Protein AF-A0A972N3W8-F1 (afdb_monomer_lite)

Radius of gyration: 53.97 Å; chains: 1; bounding box: 100×78×172 Å

Secondary structure (DSSP, 8-state):
--TTTTTTTT------THHHHHHHHHHHHHHHHHHHHHHHHTT-TTS---HHHHHHHHHHHHHHHHGGGGSHHHHHHHHHHHHHHHHHHHHHHHHHHEEEETTEEEE-S-HHHHHHHHHHHHHHHHHHHHHHHHHHHHHHHHHHHHHS-GGGHHHHHHHHHHHHHHHHHHHHHHHHHHHHHHHHHHHHHHTTB--HHHHHHHHHHHHHHHHHHHHHHHHHS--HHHHHHHHHHHHHHHHHHHHHHHHHHHHHHHHHHHHHHHHHHHHHHHHHHHHHHHHHHHHHHHHHHHHHHHHHHHHHHHHHHHHHHHHHHHHHHHHHHHHHHHHHHHHHHHHHHHHHHHHHHHHHHHHHHHHHHHHT-TTS-HHHHHHHHHHHHHHHHHHHHHHHHHHHHHHHHHHHHHHHHHHHHHHHTT-

Foldseek 3Di:
DVPPPVVVVPPPPCQDPVLVVVVCVLLVVLVVVLVVVVVCVVDPPDDPDDPVVNVLSVVVSVVCVVCVCLAVSVVLSVLVVLLVVLLVVLVVQQVVAWDADPNATAGADDLCVSLVVSLVVSVVVLVVSLVVVVVVLVVSLVVVVVPDDPPCVVVSVVVSVVSVVVRVVVSVVSSVVSVVSSVVSSVVRVVRHDDPVNVVVVVVVVVVVVVVVVVVVVVVCPDPVNVVVVVVVVVVVVVVVVVVVVVVVVVVVVVVVVVVVVVVVVVVVVVVVVVVVVVVVVVVVVVVVVVVVVVVVVVVVVVVVVVVVVVVVVVVVVVVVVVVVVVVVVVVVVVVLVVVVVVLVVVLVVLVVVLVVVVPDPDPDPPVNVVSVVVNVVSVVVVVVSVVVVVVVVVVVVVVVVVVVVVVVVVVVVD

pLDDT: mean 78.04, std 12.51, range [34.91, 95.88]

Sequence (415 aa):
MAESIEDILLTEDKVNSNCISNLLVLISLPITILIFISIDTFRFSFLSLEKSSLFFSLILLSFSIYFYKKSPFYIVCDAQSAVEHLKNLLKEKIEKQSFSIDNETKSIGDLKSIVFDFKEKYKIDIRSKILQSLTYLSVIFLGIFYEINLKNISFLIFYALILFSWQFYWENRLLENIEHLIEKIENEFTEKFWEKNELKKYEIIQNEILSDRIQKSFNKAFDPKFIKNLEYTLKSQIEALLENIKKEKDFQDKLFQKQSRLLENYKNMEQKQLEALNHIKASKENSDLIFKNIQKINSSLEDSVDKLSKEIRLLNVVTLNTFEKISNSINRFEESYENISKETAKVYKVLEKSSKIYSEKEEFSKERAEDISKLLKTLNLNIEILNKNFDILESIFSHYQWQLSRQENKVLVKK

Structure (mmCIF, N/CA/C/O backbone):
data_AF-A0A972N3W8-F1
#
_entry.id   AF-A0A972N3W8-F1
#
loop_
_atom_site.group_PDB
_atom_site.id
_atom_site.type_symbol
_atom_site.label_atom_id
_atom_site.label_alt_id
_atom_site.label_comp_id
_atom_site.label_asym_id
_atom_site.label_entity_id
_atom_site.label_seq_id
_atom_site.pdbx_PDB_ins_code
_atom_site.Cartn_x
_atom_site.Cartn_y
_atom_site.Cartn_z
_atom_site.occupancy
_atom_site.B_iso_or_equiv
_atom_site.auth_seq_id
_atom_site.auth_comp_id
_atom_site.auth_asym_id
_atom_site.auth_atom_id
_atom_site.pdbx_PDB_model_num
ATOM 1 N N . MET A 1 1 ? -13.456 -8.227 15.940 1.00 43.28 1 MET A N 1
ATOM 2 C CA . MET A 1 1 ? -13.667 -6.764 16.076 1.00 43.28 1 MET A CA 1
ATOM 3 C C . MET A 1 1 ? -12.780 -5.921 15.153 1.00 43.28 1 MET A C 1
ATOM 5 O O . MET A 1 1 ? -13.053 -4.738 15.044 1.00 43.28 1 MET A O 1
ATOM 9 N N . ALA A 1 2 ? -11.769 -6.482 14.468 1.00 37.28 2 ALA A N 1
ATOM 10 C CA . ALA A 1 2 ? -10.943 -5.727 13.514 1.00 37.28 2 ALA A CA 1
ATOM 11 C C . ALA A 1 2 ? -11.505 -5.681 12.071 1.00 37.28 2 ALA A C 1
ATOM 13 O O . ALA A 1 2 ? -11.136 -4.784 11.327 1.00 37.28 2 ALA A O 1
ATOM 14 N N . GLU A 1 3 ? -12.425 -6.580 11.697 1.00 34.91 3 GLU A N 1
ATOM 15 C CA . GLU A 1 3 ? -12.956 -6.701 10.321 1.00 34.91 3 GLU A CA 1
ATOM 16 C C . GLU A 1 3 ? -14.077 -5.712 9.947 1.00 34.91 3 GLU A C 1
ATOM 18 O O . GLU A 1 3 ? -14.417 -5.610 8.780 1.00 34.91 3 GLU A O 1
ATOM 23 N N . SER A 1 4 ? -14.654 -4.938 10.874 1.00 47.97 4 SER A N 1
ATOM 24 C CA . SER A 1 4 ? -15.859 -4.143 10.564 1.00 47.97 4 SER A CA 1
ATOM 25 C C . SER A 1 4 ? -15.603 -2.691 10.149 1.00 47.97 4 SER A C 1
ATOM 27 O O . SER A 1 4 ? -16.543 -1.908 10.148 1.00 47.97 4 SER A O 1
ATOM 29 N N . ILE A 1 5 ? -14.358 -2.280 9.894 1.00 42.72 5 ILE A N 1
ATOM 30 C CA . ILE A 1 5 ? -14.033 -0.868 9.596 1.00 42.72 5 ILE A CA 1
ATOM 31 C C . ILE A 1 5 ? -13.657 -0.667 8.124 1.00 42.72 5 ILE A C 1
ATOM 33 O O . ILE A 1 5 ? -13.928 0.400 7.579 1.00 42.72 5 ILE A O 1
ATOM 37 N N . GLU A 1 6 ? -13.114 -1.689 7.459 1.00 41.53 6 GLU A N 1
ATOM 38 C CA . GLU A 1 6 ? -12.821 -1.632 6.019 1.00 41.53 6 GLU A CA 1
ATOM 39 C C . GLU A 1 6 ? -14.101 -1.605 5.170 1.00 41.53 6 GLU A C 1
ATOM 41 O O . GLU A 1 6 ? -14.189 -0.817 4.232 1.00 41.53 6 GLU A O 1
ATOM 46 N N . ASP A 1 7 ? -15.139 -2.343 5.571 1.00 41.44 7 ASP A N 1
ATOM 47 C CA . ASP A 1 7 ? -16.419 -2.380 4.847 1.00 41.44 7 ASP A CA 1
ATOM 48 C C . ASP A 1 7 ? -17.257 -1.090 4.988 1.00 41.44 7 ASP A C 1
ATOM 50 O O . ASP A 1 7 ? -18.186 -0.864 4.214 1.00 41.44 7 ASP A O 1
ATOM 54 N N . ILE A 1 8 ? -16.929 -0.205 5.940 1.00 46.00 8 ILE A N 1
ATOM 55 C CA . ILE A 1 8 ? -17.689 1.033 6.214 1.00 46.00 8 ILE A CA 1
ATOM 56 C C . ILE A 1 8 ? -17.158 2.232 5.408 1.00 46.00 8 ILE A C 1
ATOM 58 O O . ILE A 1 8 ? -17.881 3.199 5.177 1.00 46.00 8 ILE A O 1
ATOM 62 N N . LEU A 1 9 ? -15.926 2.161 4.895 1.00 41.56 9 LEU A N 1
ATOM 63 C CA . LEU A 1 9 ? -15.344 3.216 4.053 1.00 41.56 9 LEU A CA 1
ATOM 64 C C . LEU A 1 9 ? -15.899 3.238 2.615 1.00 41.56 9 LEU A C 1
ATOM 66 O O . LEU A 1 9 ? -15.573 4.146 1.860 1.00 41.56 9 LEU A O 1
ATOM 70 N N . LEU A 1 10 ? -16.750 2.278 2.234 1.00 43.28 10 LEU A N 1
ATOM 71 C CA . LEU A 1 10 ? -17.280 2.141 0.869 1.00 43.28 10 LEU A CA 1
ATOM 72 C C . LEU A 1 10 ? -18.665 2.773 0.646 1.00 43.28 10 LEU A C 1
ATOM 74 O O . LEU A 1 10 ? -19.166 2.761 -0.477 1.00 43.28 10 LEU A O 1
ATOM 78 N N . THR A 1 11 ? -19.292 3.366 1.665 1.00 43.75 11 THR A N 1
ATOM 79 C CA . THR A 1 11 ? -20.545 4.125 1.495 1.00 43.75 11 THR A CA 1
ATOM 80 C C . THR A 1 11 ? -20.257 5.624 1.336 1.00 43.75 11 THR A C 1
ATOM 82 O O . THR A 1 11 ? -20.554 6.419 2.224 1.00 43.75 11 THR A O 1
ATOM 85 N N . GLU A 1 12 ? -19.636 6.008 0.216 1.00 47.09 12 GLU A N 1
ATOM 86 C CA . GLU A 1 12 ? -19.104 7.362 -0.052 1.00 47.09 12 GLU A CA 1
ATOM 87 C C . GLU A 1 12 ? -20.080 8.343 -0.752 1.00 47.09 12 GLU A C 1
ATOM 89 O O . GLU A 1 12 ? -19.731 9.496 -0.976 1.00 47.09 12 GLU A O 1
ATOM 94 N N . ASP A 1 13 ? -21.329 7.981 -1.062 1.00 47.59 13 ASP A N 1
ATOM 95 C CA . ASP A 1 13 ? -22.132 8.771 -2.025 1.00 47.59 13 ASP A CA 1
ATOM 96 C C . ASP A 1 13 ? -22.918 9.980 -1.465 1.00 47.59 13 ASP A C 1
ATOM 98 O O . ASP A 1 13 ? -23.706 10.608 -2.174 1.00 47.59 13 ASP A O 1
ATOM 102 N N . LYS A 1 14 ? -22.693 10.382 -0.208 1.00 49.12 14 LYS A N 1
ATOM 103 C CA . LYS A 1 14 ? -23.232 11.643 0.350 1.00 49.12 14 LYS A CA 1
ATOM 104 C C . LYS A 1 14 ? -22.119 12.582 0.807 1.00 49.12 14 LYS A C 1
ATOM 106 O O . LYS A 1 14 ? -22.107 13.057 1.941 1.00 49.12 14 LYS A O 1
ATOM 111 N N . VAL A 1 15 ? -21.182 12.885 -0.086 1.00 52.22 15 VAL A N 1
ATOM 112 C CA . VAL A 1 15 ? -20.212 13.961 0.147 1.00 52.22 15 VAL A CA 1
ATOM 113 C C . VAL A 1 15 ? -20.942 15.310 0.127 1.00 52.22 15 VAL A C 1
ATOM 115 O O . VAL A 1 15 ? -21.449 15.760 -0.899 1.00 52.22 15 VAL A O 1
ATOM 118 N N . ASN A 1 16 ? -21.007 15.941 1.301 1.00 58.38 16 ASN A N 1
ATOM 119 C CA . ASN A 1 16 ? -21.578 17.264 1.549 1.00 58.38 16 ASN A CA 1
ATOM 120 C C . ASN A 1 16 ? -21.052 18.320 0.558 1.00 58.38 16 ASN A C 1
ATOM 122 O O . ASN A 1 16 ? -19.842 18.473 0.380 1.00 58.38 16 ASN A O 1
ATOM 126 N N . SER A 1 17 ? -21.950 19.157 0.025 1.00 64.50 17 SER A N 1
ATOM 127 C CA . SER A 1 17 ? -21.638 20.342 -0.801 1.00 64.50 17 SER A CA 1
ATOM 128 C C . SER A 1 17 ? -20.595 21.284 -0.176 1.00 64.50 17 SER A C 1
ATOM 130 O O . SER A 1 17 ? -19.922 22.035 -0.880 1.00 64.50 17 SER A O 1
ATOM 132 N N . ASN A 1 18 ? -20.414 21.218 1.144 1.00 70.81 18 ASN A N 1
ATOM 133 C CA . ASN A 1 18 ? -19.459 22.034 1.891 1.00 70.81 18 ASN A CA 1
ATOM 134 C C . ASN A 1 18 ? -17.990 21.633 1.654 1.00 70.81 18 ASN A C 1
ATOM 136 O O . ASN A 1 18 ? -17.103 22.475 1.803 1.00 70.81 18 ASN A O 1
ATOM 140 N N . CYS A 1 19 ? -17.713 20.398 1.222 1.00 79.44 19 CYS A N 1
ATOM 141 C CA . CYS A 1 19 ? -16.348 19.949 0.927 1.00 79.44 19 CYS A CA 1
ATOM 142 C C . CYS A 1 19 ? -15.748 20.692 -0.276 1.00 79.44 19 CYS A C 1
ATOM 144 O O . CYS A 1 19 ? -14.581 21.081 -0.254 1.00 79.44 19 CYS A O 1
ATOM 146 N N . ILE A 1 20 ? -16.573 20.979 -1.289 1.00 81.19 20 ILE A N 1
ATOM 147 C CA . ILE A 1 20 ? -16.163 21.709 -2.497 1.00 81.19 20 ILE A CA 1
ATOM 148 C C . ILE A 1 20 ? -15.826 23.174 -2.173 1.00 81.19 20 ILE A C 1
ATOM 150 O O . ILE A 1 20 ? -14.905 23.743 -2.754 1.00 81.19 20 ILE A O 1
ATOM 154 N N . SER A 1 21 ? -16.512 23.794 -1.209 1.00 83.06 21 SER A N 1
ATOM 155 C CA . SER A 1 21 ? -16.183 25.166 -0.798 1.00 83.06 21 SER A CA 1
ATOM 156 C C . SER A 1 21 ? -14.795 25.241 -0.157 1.00 83.06 21 SER A C 1
ATOM 158 O O . SER A 1 21 ? -13.999 26.117 -0.487 1.00 83.06 21 SER A O 1
ATOM 160 N N . ASN A 1 22 ? -14.473 24.292 0.723 1.00 78.81 22 ASN A N 1
ATOM 161 C CA . ASN A 1 22 ? -13.161 24.236 1.368 1.00 78.81 22 ASN A CA 1
ATOM 162 C C . ASN A 1 22 ? -12.049 23.874 0.371 1.00 78.81 22 ASN A C 1
ATOM 164 O O . ASN A 1 22 ? -10.935 24.389 0.463 1.00 78.81 22 ASN A O 1
ATOM 168 N N . LEU A 1 23 ? -12.372 23.046 -0.624 1.00 80.19 23 LEU A N 1
ATOM 169 C CA . LEU A 1 23 ? -11.500 22.753 -1.756 1.00 80.19 23 LEU A CA 1
ATOM 170 C C . LEU A 1 23 ? -11.108 24.017 -2.531 1.00 80.19 23 LEU A C 1
ATOM 172 O O . LEU A 1 23 ? -9.931 24.228 -2.826 1.00 80.19 23 LEU A O 1
ATOM 176 N N . LEU A 1 24 ? -12.090 24.866 -2.844 1.00 83.62 24 LEU A N 1
ATOM 177 C CA . LEU A 1 24 ? -11.855 26.106 -3.582 1.00 83.62 24 LEU A CA 1
ATOM 178 C C . LEU A 1 24 ? -10.924 27.051 -2.818 1.00 83.62 24 LEU A C 1
ATOM 180 O O . LEU A 1 24 ? -10.034 27.644 -3.425 1.00 83.62 24 LEU A O 1
ATOM 184 N N . VAL A 1 25 ? -11.063 27.139 -1.491 1.00 83.81 25 VAL A N 1
ATOM 185 C CA . VAL A 1 25 ? -10.153 27.932 -0.647 1.00 83.81 25 VAL A CA 1
ATOM 186 C C . VAL A 1 25 ? -8.718 27.405 -0.733 1.00 83.81 25 VAL A C 1
ATOM 188 O O . VAL A 1 25 ? -7.788 28.202 -0.841 1.00 83.81 25 VAL A O 1
ATOM 191 N N . LEU A 1 26 ? -8.511 26.087 -0.764 1.00 75.75 26 LEU A N 1
ATOM 192 C CA . LEU A 1 26 ? -7.172 25.501 -0.847 1.00 75.75 26 LEU A CA 1
ATOM 193 C C . LEU A 1 26 ? -6.490 25.767 -2.195 1.00 75.75 26 LEU A C 1
ATOM 195 O O . LEU A 1 26 ? -5.336 26.195 -2.224 1.00 75.75 26 LEU A O 1
ATOM 199 N N . ILE A 1 27 ? -7.188 25.516 -3.308 1.00 81.50 27 ILE A N 1
ATOM 200 C CA . ILE A 1 27 ? -6.607 25.698 -4.650 1.00 81.50 27 ILE A CA 1
ATOM 201 C C . ILE A 1 27 ? -6.486 27.194 -4.992 1.00 81.50 27 ILE A C 1
ATOM 203 O O . ILE A 1 27 ? -5.691 27.567 -5.854 1.00 81.50 27 ILE A O 1
ATOM 207 N N . SER A 1 28 ? -7.186 28.083 -4.276 1.00 86.75 28 SER A N 1
ATOM 208 C CA . SER A 1 28 ? -7.076 29.528 -4.505 1.00 86.75 28 SER A CA 1
ATOM 209 C C . SER A 1 28 ? -5.628 30.039 -4.439 1.00 86.75 28 SER A C 1
ATOM 211 O O . SER A 1 28 ? -5.239 30.850 -5.279 1.00 86.75 28 SER A O 1
ATOM 213 N N . LEU A 1 29 ? -4.791 29.525 -3.527 1.00 83.06 29 LEU A N 1
ATOM 214 C CA . LEU A 1 29 ? -3.395 29.959 -3.395 1.00 83.06 29 LEU A CA 1
ATOM 215 C C . LEU A 1 29 ? -2.514 29.488 -4.583 1.00 83.06 29 LEU A C 1
ATOM 217 O O . LEU A 1 29 ? -1.899 30.332 -5.232 1.00 83.06 29 LEU A O 1
ATOM 221 N N . PRO A 1 30 ? -2.478 28.194 -4.966 1.00 83.38 30 PRO A N 1
ATOM 222 C CA . PRO A 1 30 ? -1.814 27.760 -6.197 1.00 83.38 30 PRO A CA 1
ATOM 223 C C . PRO A 1 30 ? -2.311 28.480 -7.457 1.00 83.38 30 PRO A C 1
ATOM 225 O O . PRO A 1 30 ? -1.500 28.863 -8.296 1.00 83.38 30 PRO A O 1
ATOM 228 N N . ILE A 1 31 ? -3.626 28.699 -7.586 1.00 88.75 31 ILE A N 1
ATOM 229 C CA . ILE A 1 31 ? -4.218 29.389 -8.742 1.00 88.75 31 ILE A CA 1
ATOM 230 C C . ILE A 1 31 ? -3.785 30.849 -8.787 1.00 88.75 31 ILE A C 1
ATOM 232 O O . ILE A 1 31 ? -3.373 31.319 -9.842 1.00 88.75 31 ILE A O 1
ATOM 236 N N . THR A 1 32 ? -3.855 31.573 -7.669 1.00 87.81 32 THR A N 1
ATOM 237 C CA . THR A 1 32 ? -3.413 32.976 -7.617 1.00 87.81 32 THR A CA 1
ATOM 238 C C . THR A 1 32 ? -1.945 33.098 -7.996 1.00 87.81 32 THR A C 1
ATOM 240 O O . THR A 1 32 ? -1.599 33.963 -8.795 1.00 87.81 32 THR A O 1
ATOM 243 N N . ILE A 1 33 ? -1.094 32.185 -7.526 1.00 83.06 33 ILE A N 1
ATOM 244 C CA . ILE A 1 33 ? 0.327 32.176 -7.890 1.00 83.06 33 ILE A CA 1
ATOM 245 C C . ILE A 1 33 ? 0.522 31.847 -9.376 1.00 83.06 33 ILE A C 1
ATOM 247 O O . ILE A 1 33 ? 1.301 32.517 -10.050 1.00 83.06 33 ILE A O 1
ATOM 251 N N . LEU A 1 34 ? -0.225 30.883 -9.922 1.00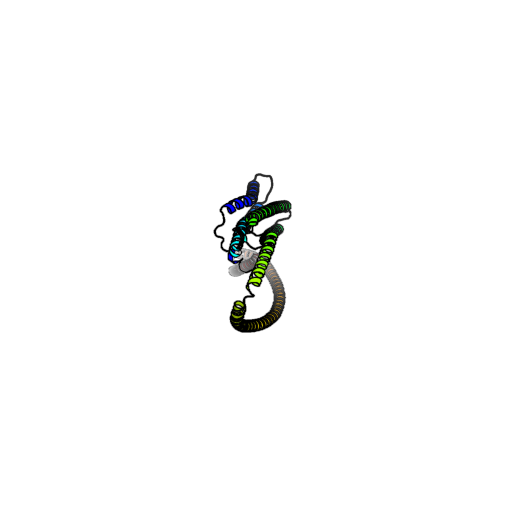 87.00 34 LEU A N 1
ATOM 252 C CA . LEU A 1 34 ? -0.208 30.576 -11.355 1.00 87.00 34 LEU A CA 1
ATOM 253 C C . LEU A 1 34 ? -0.642 31.787 -12.200 1.00 87.00 34 LEU A C 1
ATOM 255 O O . LEU A 1 34 ? -0.043 32.056 -13.242 1.00 87.00 34 LEU A O 1
ATOM 259 N N . ILE A 1 35 ? -1.648 32.539 -11.744 1.00 90.50 35 ILE A N 1
ATOM 260 C CA . ILE A 1 35 ? -2.101 33.779 -12.383 1.00 90.50 35 ILE A CA 1
ATOM 261 C C . ILE A 1 35 ? -0.984 34.829 -12.354 1.00 90.50 35 ILE A C 1
ATOM 263 O O . ILE A 1 35 ? -0.698 35.409 -13.397 1.00 90.50 35 ILE A O 1
ATOM 267 N N . PHE A 1 36 ? -0.305 35.029 -11.219 1.00 87.56 36 PHE A N 1
ATOM 268 C CA . PHE A 1 36 ? 0.839 35.948 -11.126 1.00 87.56 36 PHE A CA 1
ATOM 269 C C . PHE A 1 36 ? 1.977 35.564 -12.086 1.00 87.56 36 PHE A C 1
ATOM 271 O O . PHE A 1 36 ? 2.432 36.409 -12.853 1.00 87.56 36 PHE A O 1
ATOM 278 N N . ILE A 1 37 ? 2.373 34.286 -12.131 1.00 83.38 37 ILE A N 1
ATOM 279 C CA . ILE A 1 37 ? 3.414 33.785 -13.053 1.00 83.38 37 ILE A CA 1
ATOM 280 C C . ILE A 1 37 ? 2.989 33.966 -14.519 1.00 83.38 37 ILE A C 1
ATOM 282 O O . ILE A 1 37 ? 3.799 34.315 -15.384 1.00 83.38 37 ILE A O 1
ATOM 286 N N . SER A 1 38 ? 1.705 33.752 -14.811 1.00 86.25 38 SER A N 1
ATOM 287 C CA . SER A 1 38 ? 1.151 33.973 -16.146 1.00 86.25 38 SER A CA 1
ATOM 288 C C . SER A 1 38 ? 1.210 35.454 -16.529 1.00 86.25 38 SER A C 1
ATOM 290 O O . SER A 1 38 ? 1.657 35.782 -17.621 1.00 86.25 38 SER A O 1
ATOM 292 N N . ILE A 1 39 ? 0.833 36.370 -15.633 1.00 87.25 39 ILE A N 1
ATOM 293 C CA . ILE A 1 39 ? 0.901 37.819 -15.886 1.00 87.25 39 ILE A CA 1
ATOM 294 C C . ILE A 1 39 ? 2.348 38.267 -16.154 1.00 87.25 39 ILE A C 1
ATOM 296 O O . ILE A 1 39 ? 2.591 38.969 -17.140 1.00 87.25 39 ILE A O 1
ATOM 300 N N . ASP A 1 40 ? 3.310 37.812 -15.347 1.00 82.19 40 ASP A N 1
ATOM 301 C CA . ASP A 1 40 ? 4.730 38.160 -15.511 1.00 82.19 40 ASP A CA 1
ATOM 302 C C . ASP A 1 40 ? 5.302 37.649 -16.845 1.00 82.19 40 ASP A C 1
ATOM 304 O O . ASP A 1 40 ? 5.996 38.380 -17.561 1.00 82.19 40 ASP A O 1
ATOM 308 N N . THR A 1 41 ? 4.953 36.422 -17.253 1.00 83.62 41 THR A N 1
ATOM 309 C CA . THR A 1 41 ? 5.405 35.856 -18.541 1.00 83.62 41 THR A CA 1
ATOM 310 C C . THR A 1 41 ? 4.858 36.604 -19.765 1.00 83.62 41 THR A C 1
ATOM 312 O O . THR A 1 41 ? 5.501 36.590 -20.820 1.00 83.62 41 THR A O 1
ATOM 315 N N . PHE A 1 42 ? 3.736 37.325 -19.641 1.00 84.56 42 PHE A N 1
ATOM 316 C CA . PHE A 1 42 ? 3.148 38.150 -20.708 1.00 84.56 42 PHE A CA 1
ATOM 317 C C . PHE A 1 42 ? 3.684 39.598 -20.786 1.00 84.56 42 PHE A C 1
ATOM 319 O O . PHE A 1 42 ? 3.117 40.409 -21.517 1.00 84.56 42 PHE A O 1
ATOM 326 N N . ARG A 1 43 ? 4.853 39.882 -20.181 1.00 65.06 43 ARG A N 1
ATOM 327 C CA . ARG A 1 43 ? 5.667 41.120 -20.326 1.00 65.06 43 ARG A CA 1
ATOM 328 C C . ARG A 1 43 ? 5.361 42.284 -19.372 1.00 65.06 43 ARG A C 1
ATOM 330 O O . ARG A 1 43 ? 5.709 43.423 -19.688 1.00 65.06 43 ARG A O 1
ATOM 337 N N . PHE A 1 44 ? 4.820 42.027 -18.185 1.00 62.22 44 PHE A N 1
ATOM 338 C CA . PHE A 1 44 ? 4.975 42.979 -17.078 1.00 62.22 44 PHE A CA 1
ATOM 339 C C . PHE A 1 44 ? 6.308 42.693 -16.364 1.00 62.22 44 PHE A C 1
ATOM 341 O O . PHE A 1 44 ? 6.440 41.789 -15.552 1.00 62.22 44 PHE A O 1
ATOM 348 N N . SER A 1 45 ? 7.346 43.417 -16.778 1.00 50.75 45 SER A N 1
ATOM 349 C CA . SER A 1 45 ? 8.770 43.153 -16.529 1.00 50.75 45 SER A CA 1
ATOM 350 C C . SER A 1 45 ? 9.245 43.305 -15.071 1.00 50.75 45 SER A C 1
ATOM 352 O O . SER A 1 45 ? 10.014 44.221 -14.786 1.00 50.75 45 SER A O 1
ATOM 354 N N . PHE A 1 46 ? 8.863 42.412 -14.154 1.00 60.34 46 PHE A N 1
ATOM 355 C CA . PHE A 1 46 ? 9.481 42.363 -12.814 1.00 60.34 46 PHE A CA 1
ATOM 356 C C . PHE A 1 46 ? 10.422 41.172 -12.605 1.00 60.34 46 PHE A C 1
ATOM 358 O O . PHE A 1 46 ? 11.487 41.333 -12.010 1.00 60.34 46 PHE A O 1
ATOM 365 N N . LEU A 1 47 ? 10.090 40.000 -13.147 1.00 64.44 47 LEU A N 1
ATOM 366 C CA . LEU A 1 47 ? 10.904 38.789 -13.064 1.00 64.44 47 LEU A CA 1
ATOM 367 C C . LEU A 1 47 ? 11.052 38.212 -14.474 1.00 64.44 47 LEU A C 1
ATOM 369 O O . LEU A 1 47 ? 10.064 37.890 -15.127 1.00 64.44 47 LEU A O 1
ATOM 373 N N . SER A 1 48 ? 12.279 38.097 -14.981 1.00 69.75 48 SER A N 1
ATOM 374 C CA . SER A 1 48 ? 12.589 37.506 -16.292 1.00 69.75 48 SER A CA 1
ATOM 375 C C . SER A 1 48 ? 12.428 35.979 -16.273 1.00 69.75 48 SER A C 1
ATOM 377 O O . SER A 1 48 ? 13.372 35.226 -16.501 1.00 69.75 48 SER A O 1
ATOM 379 N N . LEU A 1 49 ? 11.216 35.515 -15.966 1.00 74.69 49 LEU A N 1
ATOM 380 C CA . LEU A 1 49 ? 10.867 34.104 -15.898 1.00 74.69 49 LEU A CA 1
ATOM 381 C C . LEU A 1 49 ? 10.835 33.490 -17.303 1.00 74.69 49 LEU A C 1
ATOM 383 O O . LEU A 1 49 ? 10.170 33.980 -18.217 1.00 74.69 49 LEU A O 1
ATOM 387 N N . GLU A 1 50 ? 11.555 32.384 -17.475 1.00 78.75 50 GLU A N 1
ATOM 388 C CA . GLU A 1 50 ? 11.504 31.583 -18.696 1.00 78.75 50 GLU A CA 1
ATOM 389 C C . GLU A 1 50 ? 10.133 30.910 -18.862 1.00 78.75 50 GLU A C 1
ATOM 391 O O . GLU A 1 50 ? 9.482 30.534 -17.888 1.00 78.75 50 GLU A O 1
ATOM 396 N N . LYS A 1 51 ? 9.711 30.663 -20.108 1.00 80.94 51 LYS A N 1
ATOM 397 C CA . LYS A 1 51 ? 8.453 29.950 -20.421 1.00 80.94 51 LYS A CA 1
ATOM 398 C C . LYS A 1 51 ? 8.376 28.547 -19.801 1.00 80.94 51 LYS A C 1
ATOM 400 O O . LYS A 1 51 ? 7.280 28.046 -19.565 1.00 80.94 51 LYS A O 1
ATOM 405 N N . SER A 1 52 ? 9.527 27.931 -19.528 1.00 78.00 52 SER A N 1
ATOM 406 C CA . SER A 1 52 ? 9.644 26.661 -18.806 1.00 78.00 52 SER A CA 1
ATOM 407 C C . SER A 1 52 ? 8.994 26.735 -17.421 1.00 78.00 52 SER A C 1
ATOM 409 O O . SER A 1 52 ? 8.327 25.789 -17.013 1.00 78.00 52 SER A O 1
ATOM 411 N N . SER A 1 53 ? 9.089 27.876 -16.730 1.00 76.81 53 SER A N 1
ATOM 412 C CA . SER A 1 53 ? 8.514 28.053 -15.391 1.00 76.81 53 SER A CA 1
ATOM 413 C C . SER A 1 53 ? 6.986 27.924 -15.385 1.00 76.81 53 SER A C 1
ATOM 415 O O . SER A 1 53 ? 6.444 27.228 -14.532 1.00 76.81 53 SER A O 1
ATOM 417 N N . LEU A 1 54 ? 6.296 28.483 -16.387 1.00 82.12 54 LEU A N 1
ATOM 418 C CA . LEU A 1 54 ? 4.843 28.365 -16.540 1.00 82.12 54 LEU A CA 1
ATOM 419 C C . LEU A 1 54 ? 4.412 26.910 -16.765 1.00 82.12 54 LEU A C 1
ATOM 421 O O . LEU A 1 54 ? 3.429 26.457 -16.179 1.00 82.12 54 LEU A O 1
ATOM 425 N N . PHE A 1 55 ? 5.165 26.162 -17.577 1.00 82.31 55 PHE A N 1
ATOM 426 C CA . PHE A 1 55 ? 4.905 24.741 -17.812 1.00 82.31 55 PHE A CA 1
ATOM 427 C C . PHE A 1 55 ? 5.042 23.918 -16.523 1.00 82.31 55 PHE A C 1
ATOM 429 O O . PHE A 1 55 ? 4.148 23.138 -16.192 1.00 82.31 55 PHE A O 1
ATOM 43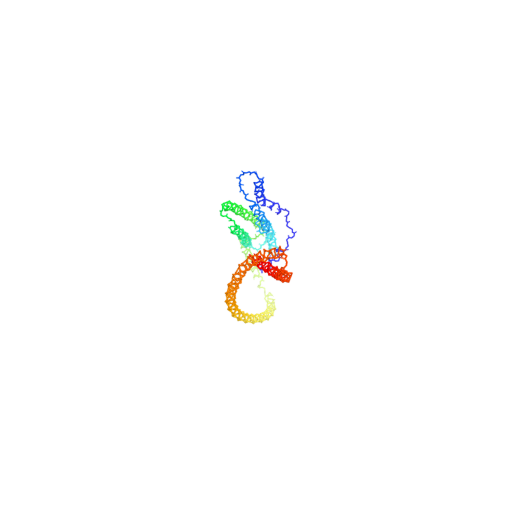6 N N . PHE A 1 56 ? 6.102 24.149 -15.743 1.00 77.69 56 PHE A N 1
ATOM 437 C CA . PHE A 1 56 ? 6.276 23.490 -14.448 1.00 77.69 56 PHE A CA 1
ATOM 438 C C . PHE A 1 56 ? 5.186 23.874 -13.443 1.00 77.69 56 PHE A C 1
ATOM 440 O O . PHE A 1 56 ? 4.684 23.003 -12.736 1.00 77.69 56 PHE A O 1
ATOM 447 N N . SER A 1 57 ? 4.761 25.139 -13.400 1.00 79.56 57 SER A N 1
ATOM 448 C CA . SER A 1 57 ? 3.657 25.563 -12.532 1.00 79.56 57 SER A CA 1
ATOM 449 C C . SER A 1 57 ? 2.326 24.902 -12.911 1.00 79.56 57 SER A C 1
ATOM 451 O O . SER A 1 57 ? 1.566 24.533 -12.019 1.00 79.56 57 SER A O 1
ATOM 453 N N . LEU A 1 58 ? 2.057 24.684 -14.205 1.00 84.75 58 LEU A N 1
ATOM 454 C CA . LEU A 1 58 ? 0.884 23.929 -14.668 1.00 84.75 58 LEU A CA 1
ATOM 455 C C . LEU A 1 58 ? 0.942 22.453 -14.258 1.00 84.75 58 LEU A C 1
ATOM 457 O O . LEU A 1 58 ? -0.059 21.916 -13.784 1.00 84.75 58 LEU A O 1
ATOM 461 N N . ILE A 1 59 ? 2.104 21.806 -14.399 1.00 83.31 59 ILE A N 1
ATOM 462 C CA . ILE A 1 59 ? 2.309 20.427 -13.931 1.00 83.31 59 ILE A CA 1
ATOM 463 C C . ILE A 1 59 ? 2.076 20.346 -12.423 1.00 83.31 59 ILE A C 1
ATOM 465 O O . ILE A 1 59 ? 1.336 19.478 -11.959 1.00 83.31 59 ILE A O 1
ATOM 469 N N . LEU A 1 60 ? 2.658 21.272 -11.661 1.00 79.00 60 LEU A N 1
ATOM 470 C CA . LEU A 1 60 ? 2.530 21.309 -10.210 1.00 79.00 60 LEU A CA 1
ATOM 471 C C . LEU A 1 60 ? 1.071 21.520 -9.788 1.00 79.00 60 LEU A C 1
ATOM 473 O O . LEU A 1 60 ? 0.592 20.793 -8.924 1.00 79.00 60 LEU A O 1
ATOM 477 N N . LEU A 1 61 ? 0.334 22.412 -10.461 1.00 82.50 61 LEU A N 1
ATOM 478 C CA . LEU A 1 61 ? -1.102 22.602 -10.239 1.00 82.50 61 LEU A CA 1
ATOM 479 C C . LEU A 1 61 ? -1.905 21.333 -10.563 1.00 82.50 61 LEU A C 1
ATOM 481 O O . LEU A 1 61 ? -2.754 20.929 -9.770 1.00 82.50 61 LEU A O 1
ATOM 485 N N . SER A 1 62 ? -1.627 20.677 -11.693 1.00 84.19 62 SER A N 1
ATOM 486 C CA . SER A 1 62 ? -2.285 19.421 -12.070 1.00 84.19 62 SER A CA 1
ATOM 487 C C . SER A 1 62 ? -2.036 18.328 -11.031 1.00 84.19 62 SER A C 1
ATOM 489 O O . SER A 1 62 ? -2.957 17.595 -10.673 1.00 84.19 62 SER A O 1
ATOM 491 N N . PHE A 1 63 ? -0.815 18.236 -10.502 1.00 79.56 63 PHE A N 1
ATOM 492 C CA . PHE A 1 63 ? -0.494 17.325 -9.409 1.00 79.56 63 PHE A CA 1
ATOM 493 C C . PHE A 1 63 ? -1.197 17.711 -8.109 1.00 79.56 63 PHE A C 1
ATOM 495 O O . PHE A 1 63 ? -1.750 16.832 -7.453 1.00 79.56 63 PHE A O 1
ATOM 502 N N . SER A 1 64 ? -1.249 18.996 -7.747 1.00 76.00 64 SER A N 1
ATOM 503 C CA . SER A 1 64 ? -2.006 19.460 -6.577 1.00 76.00 64 SER A CA 1
ATOM 504 C C . SER A 1 64 ? -3.491 19.097 -6.675 1.00 76.00 64 SER A C 1
ATOM 506 O O . SER A 1 64 ? -4.083 18.685 -5.681 1.00 76.00 64 SER A O 1
ATOM 508 N N . ILE A 1 65 ? -4.082 19.184 -7.872 1.00 81.62 65 ILE A N 1
ATOM 509 C CA . ILE A 1 65 ? -5.466 18.762 -8.129 1.00 81.62 65 ILE A CA 1
ATOM 510 C C . ILE A 1 65 ? -5.595 17.235 -8.049 1.00 81.62 65 ILE A C 1
ATOM 512 O O . ILE A 1 65 ? -6.514 16.732 -7.410 1.00 81.62 65 ILE A O 1
ATOM 516 N N . TYR A 1 66 ? -4.676 16.479 -8.652 1.00 83.00 66 TYR A N 1
ATOM 517 C CA . TYR A 1 66 ? -4.708 15.013 -8.623 1.00 83.00 66 TYR A CA 1
ATOM 518 C C . TYR A 1 66 ? -4.588 14.461 -7.196 1.00 83.00 66 TYR A C 1
ATOM 520 O O . TYR A 1 66 ? -5.346 13.584 -6.779 1.00 83.00 66 TYR A O 1
ATOM 528 N N . PHE A 1 67 ? -3.671 15.025 -6.412 1.00 74.06 67 PHE A N 1
ATOM 529 C CA . PHE A 1 67 ? -3.456 14.655 -5.018 1.00 74.06 67 PHE A CA 1
ATOM 530 C C . PHE A 1 67 ? -4.452 15.301 -4.054 1.00 74.06 67 PHE A C 1
ATOM 532 O O . PHE A 1 67 ? -4.413 15.001 -2.862 1.00 74.06 67 PHE A O 1
ATOM 539 N N . TYR A 1 68 ? -5.397 16.111 -4.539 1.00 72.19 68 TYR A N 1
ATOM 540 C CA . TYR A 1 68 ? -6.414 16.722 -3.690 1.00 72.19 68 TYR A CA 1
ATOM 541 C C . TYR A 1 68 ? -7.253 15.681 -2.935 1.00 72.19 68 TYR A C 1
ATOM 543 O O . TYR A 1 68 ? -7.552 15.874 -1.760 1.00 72.19 68 TYR A O 1
ATOM 551 N N . LYS A 1 69 ? -7.564 14.533 -3.551 1.00 70.62 69 LYS A N 1
ATOM 552 C CA . LYS A 1 69 ? -8.275 13.443 -2.856 1.00 70.62 69 LYS A CA 1
ATOM 553 C C . LYS A 1 69 ? -7.507 12.885 -1.650 1.00 70.62 69 LYS A C 1
ATOM 555 O O . LYS A 1 69 ? -8.094 12.235 -0.800 1.00 70.62 69 LYS A O 1
ATOM 560 N N . LYS A 1 70 ? -6.199 13.141 -1.567 1.00 74.06 70 LYS A N 1
ATOM 561 C CA . LYS A 1 70 ? -5.332 12.772 -0.438 1.00 74.06 70 LYS A CA 1
ATOM 562 C C . LYS A 1 70 ? -4.946 13.975 0.436 1.00 74.06 70 LYS A C 1
ATOM 564 O O . LYS A 1 70 ? -4.093 13.844 1.308 1.00 74.06 70 LYS A O 1
ATOM 569 N N . SER A 1 71 ? -5.534 15.145 0.190 1.00 71.75 71 SER A N 1
ATOM 570 C CA . SER A 1 71 ? -5.261 16.384 0.923 1.00 71.75 71 SER A CA 1
ATOM 571 C C . SER A 1 71 ? -5.905 16.368 2.317 1.00 71.75 71 SER A C 1
ATOM 573 O O . SER A 1 71 ? -6.988 15.794 2.476 1.00 71.75 71 SER A O 1
ATOM 575 N N . PRO A 1 72 ? -5.331 17.084 3.307 1.00 67.25 72 PRO A N 1
ATOM 576 C CA . PRO A 1 72 ? -5.966 17.349 4.600 1.00 67.25 72 PRO A CA 1
ATOM 577 C C . PRO A 1 72 ? -7.400 17.857 4.490 1.00 67.25 72 PRO A C 1
ATOM 579 O O . PRO A 1 72 ? -8.224 17.606 5.354 1.00 67.25 72 PRO A O 1
ATOM 582 N N . PHE A 1 73 ? -7.760 18.535 3.406 1.00 70.69 73 PHE A N 1
ATOM 583 C CA . PHE A 1 73 ? -9.120 19.037 3.255 1.00 70.69 73 PHE A CA 1
ATOM 584 C C . PHE A 1 73 ? -10.150 17.940 2.977 1.00 70.69 73 PHE A C 1
ATOM 586 O O . PHE A 1 73 ? -11.272 18.041 3.470 1.00 70.69 73 PHE A O 1
ATOM 593 N N . TYR A 1 74 ? -9.768 16.876 2.264 1.00 77.06 74 TYR A N 1
ATOM 594 C CA . TYR A 1 74 ? -10.600 15.673 2.179 1.00 77.06 74 TYR A CA 1
ATOM 595 C C . TYR A 1 74 ? -10.678 14.988 3.548 1.00 77.06 74 TYR A C 1
ATOM 597 O O . TYR A 1 74 ? -11.749 14.552 3.960 1.00 77.06 74 TYR A O 1
ATOM 605 N N . ILE A 1 75 ? -9.583 15.034 4.319 1.00 79.12 75 ILE A N 1
ATOM 606 C CA . ILE A 1 75 ? -9.549 14.542 5.702 1.00 79.12 75 ILE A CA 1
ATOM 607 C C . ILE A 1 75 ? -10.558 15.285 6.599 1.00 79.12 75 ILE A C 1
ATOM 609 O O . ILE A 1 75 ? -11.119 14.648 7.478 1.00 79.12 75 ILE A O 1
ATOM 613 N N . VAL A 1 76 ? -10.875 16.574 6.379 1.00 78.81 76 VAL A N 1
ATOM 614 C CA . VAL A 1 76 ? -11.972 17.253 7.120 1.00 78.81 76 VAL A CA 1
ATOM 615 C C . VAL A 1 76 ? -13.309 16.560 6.881 1.00 78.81 76 VAL A C 1
ATOM 617 O O . VAL A 1 76 ? -14.103 16.387 7.804 1.00 78.81 76 VAL A O 1
ATOM 620 N N . CYS A 1 77 ? -13.585 16.208 5.630 1.00 82.62 77 CYS A N 1
ATOM 621 C CA . CYS A 1 77 ? -14.845 15.587 5.250 1.00 82.62 77 CYS A CA 1
ATOM 622 C C . CYS A 1 77 ? -14.920 14.155 5.784 1.00 82.62 77 CYS A C 1
ATOM 624 O O . CYS A 1 77 ? -15.924 13.787 6.400 1.00 82.62 77 CYS A O 1
ATOM 626 N N . ASP A 1 78 ? -13.816 13.411 5.685 1.00 84.19 78 ASP A N 1
ATOM 627 C CA . ASP A 1 78 ? -13.645 12.130 6.374 1.00 84.19 78 ASP A CA 1
ATOM 628 C C . ASP A 1 78 ? -13.825 12.287 7.888 1.00 84.19 78 ASP A C 1
ATOM 630 O O . ASP A 1 78 ? -14.419 11.423 8.522 1.00 84.19 78 ASP A O 1
ATOM 634 N N . ALA A 1 79 ? -13.350 13.384 8.486 1.00 85.00 79 ALA A N 1
ATOM 635 C CA . ALA A 1 79 ? -13.468 13.635 9.919 1.00 85.00 79 ALA A CA 1
ATOM 636 C C . ALA A 1 79 ? -14.903 13.846 10.350 1.00 85.00 79 ALA A C 1
ATOM 638 O O . ALA A 1 79 ? -15.316 13.284 11.355 1.00 85.00 79 ALA A O 1
ATOM 639 N N . GLN A 1 80 ? -15.682 14.614 9.592 1.00 87.38 80 GLN A N 1
ATOM 640 C CA . GLN A 1 80 ? -17.105 14.778 9.875 1.00 87.38 80 GLN A CA 1
ATOM 641 C C . GLN A 1 80 ? -17.837 13.436 9.797 1.00 87.38 80 GLN A C 1
ATOM 643 O O . GLN A 1 80 ? -18.636 13.126 10.678 1.00 87.38 80 GLN A O 1
ATOM 648 N N . SER A 1 81 ? -17.512 12.618 8.793 1.00 87.75 81 SER A N 1
ATOM 649 C CA . SER A 1 81 ? -18.042 11.258 8.675 1.00 87.75 81 SER A CA 1
ATOM 650 C C . SER A 1 81 ? -17.615 10.373 9.854 1.00 87.75 81 SER A C 1
ATOM 652 O O . SER A 1 81 ? -18.444 9.707 10.469 1.00 87.75 81 SER A O 1
ATOM 654 N N . ALA A 1 82 ? -16.341 10.425 10.251 1.00 89.25 82 ALA A N 1
ATOM 655 C CA . ALA A 1 82 ? -15.798 9.665 11.373 1.00 89.25 82 ALA A CA 1
ATOM 656 C C . ALA A 1 82 ? -16.411 10.090 12.719 1.00 89.25 82 ALA A C 1
ATOM 658 O O . ALA A 1 82 ? -16.681 9.248 13.571 1.00 89.25 82 ALA A O 1
ATOM 659 N N . VAL A 1 83 ? -16.665 11.384 12.901 1.00 91.00 83 VAL A N 1
ATOM 660 C CA . VAL A 1 83 ? -17.346 11.975 14.062 1.00 91.00 83 VAL A CA 1
ATOM 661 C C . VAL A 1 83 ? -18.803 11.503 14.124 1.00 91.00 83 VAL A C 1
ATOM 663 O O . VAL A 1 83 ? -19.265 11.083 15.185 1.00 91.00 83 VAL A O 1
ATOM 666 N N . GLU A 1 84 ? -19.516 11.482 12.997 1.00 92.19 84 GLU A N 1
ATOM 667 C CA . GLU A 1 84 ? -20.877 10.931 12.937 1.00 92.19 84 GLU A CA 1
ATOM 668 C C . GLU A 1 84 ? -20.883 9.416 13.190 1.00 92.19 84 GLU A C 1
ATOM 670 O O . GLU A 1 84 ? -21.744 8.888 13.894 1.00 92.19 84 GLU A O 1
ATOM 675 N N . HIS A 1 85 ? -19.874 8.704 12.693 1.00 90.69 85 HIS A N 1
ATOM 676 C CA . HIS A 1 85 ? -19.685 7.290 12.980 1.00 90.69 85 HIS A CA 1
ATOM 677 C C . HIS A 1 85 ? -19.425 7.041 14.472 1.00 90.69 85 HIS A C 1
ATOM 679 O O . HIS A 1 85 ? -20.051 6.158 15.054 1.00 90.69 85 HIS A O 1
ATOM 685 N N . LEU A 1 86 ? -18.578 7.844 15.128 1.00 94.25 86 LEU A N 1
ATOM 686 C CA . LEU A 1 86 ? -18.398 7.797 16.582 1.00 94.25 86 LEU A CA 1
ATOM 687 C C . LEU A 1 86 ? -19.733 8.021 17.301 1.00 94.25 86 LEU A C 1
ATOM 689 O O . LEU A 1 86 ? -20.070 7.269 18.214 1.00 94.25 86 LEU A O 1
ATOM 693 N N . LYS A 1 87 ? -20.523 9.006 16.860 1.00 95.62 87 LYS A N 1
ATOM 694 C CA . LYS A 1 87 ? -21.853 9.281 17.415 1.00 95.62 87 LYS A CA 1
ATOM 695 C C . LYS A 1 87 ? -22.774 8.063 17.307 1.00 95.62 87 LYS A C 1
ATOM 697 O O . LYS A 1 87 ? -23.463 7.730 18.271 1.00 95.62 87 LYS A O 1
ATOM 702 N N . ASN A 1 88 ? -22.770 7.382 16.165 1.00 95.00 88 ASN A N 1
ATOM 703 C CA . ASN A 1 88 ? -23.579 6.186 15.938 1.00 95.00 88 ASN A CA 1
ATOM 704 C C . ASN A 1 88 ? -23.083 4.984 16.749 1.00 95.00 88 ASN A C 1
ATOM 706 O O . ASN A 1 88 ? -23.898 4.317 17.378 1.00 95.00 88 ASN A O 1
ATOM 710 N N . LEU A 1 89 ? -21.768 4.768 16.836 1.00 93.56 89 LEU A N 1
ATOM 711 C CA . LEU A 1 89 ? -21.177 3.742 17.700 1.00 93.56 89 LEU A CA 1
ATOM 712 C C . LEU A 1 89 ? -21.536 3.952 19.175 1.00 93.56 89 LEU A C 1
ATOM 714 O O . LEU A 1 89 ? -21.819 2.989 19.889 1.00 93.56 89 LEU A O 1
ATOM 718 N N . LEU A 1 90 ? -21.519 5.203 19.646 1.00 95.56 90 LEU A N 1
ATOM 719 C CA . LEU A 1 90 ? -21.912 5.536 21.013 1.00 95.56 90 LEU A CA 1
ATOM 720 C C . LEU A 1 90 ? -23.402 5.267 21.239 1.00 95.56 90 LEU A C 1
ATOM 722 O O . LEU A 1 90 ? -23.745 4.640 22.238 1.00 95.56 90 LEU A O 1
ATOM 726 N N . LYS A 1 91 ? -24.280 5.668 20.310 1.00 95.88 91 LYS A N 1
ATOM 727 C CA . LYS A 1 91 ? -25.718 5.353 20.376 1.00 95.88 91 LYS A CA 1
ATOM 728 C C . LYS A 1 91 ? -25.973 3.847 20.409 1.00 95.88 91 LYS A C 1
ATOM 730 O O . LYS A 1 91 ? -26.689 3.383 21.286 1.00 95.88 91 LYS A O 1
ATOM 735 N N . GLU A 1 92 ? -25.341 3.087 19.519 1.00 95.25 92 GLU A N 1
ATOM 736 C CA . GLU A 1 92 ? -25.489 1.631 19.449 1.00 95.25 92 GLU A CA 1
ATOM 737 C C . GLU A 1 92 ? -25.020 0.952 20.743 1.00 95.25 92 GLU A C 1
ATOM 739 O O . GLU A 1 92 ? -25.684 0.049 21.256 1.00 95.25 92 GLU A O 1
ATOM 744 N N . LYS A 1 93 ? -23.889 1.395 21.309 1.00 92.75 93 LYS A N 1
ATOM 745 C CA . LYS A 1 93 ? -23.420 0.896 22.607 1.00 92.75 93 LYS A CA 1
ATOM 746 C C . LYS A 1 93 ? -24.389 1.236 23.730 1.00 92.75 93 LYS A C 1
ATOM 748 O O . LYS A 1 93 ? -24.671 0.356 24.536 1.00 92.75 93 LYS A O 1
ATOM 753 N N . ILE A 1 94 ? -24.922 2.458 23.755 1.00 93.88 94 ILE A N 1
ATOM 754 C CA . ILE A 1 94 ? -25.932 2.855 24.739 1.00 93.88 94 ILE A CA 1
ATOM 755 C C . ILE A 1 94 ? -27.171 1.973 24.622 1.00 93.88 94 ILE A C 1
ATOM 757 O O . ILE A 1 94 ? -27.643 1.465 25.630 1.00 93.88 94 ILE A O 1
ATOM 761 N N . GLU A 1 95 ? -27.674 1.726 23.415 1.00 94.56 95 GLU A N 1
ATOM 762 C CA . GLU A 1 95 ? -28.841 0.865 23.210 1.00 94.56 95 GLU A CA 1
ATOM 763 C C . GLU A 1 95 ? -28.574 -0.571 23.678 1.00 94.56 95 GLU A C 1
ATOM 765 O O . GLU A 1 95 ? -29.379 -1.139 24.414 1.00 94.56 95 GLU A O 1
ATOM 770 N N . LYS A 1 96 ? -27.413 -1.141 23.329 1.00 94.69 96 LYS A N 1
ATOM 771 C CA . LYS A 1 96 ? -27.047 -2.525 23.679 1.00 94.69 96 LYS A CA 1
ATOM 772 C C . LYS A 1 96 ? -26.680 -2.735 25.149 1.00 94.69 96 LYS A C 1
ATOM 774 O O . LYS A 1 96 ? -26.817 -3.852 25.640 1.00 94.69 96 LYS A O 1
ATOM 779 N N . GLN A 1 97 ? -26.158 -1.714 25.827 1.00 92.38 97 GLN A N 1
ATOM 780 C CA . GLN A 1 97 ? -25.606 -1.806 27.188 1.00 92.38 97 GLN A CA 1
ATOM 781 C C . GLN A 1 97 ? -26.312 -0.873 28.178 1.00 92.38 97 GLN A C 1
ATOM 783 O O . GLN A 1 97 ? -25.765 -0.548 29.236 1.00 92.38 97 GLN A O 1
ATOM 788 N N . SER A 1 98 ? -27.522 -0.433 27.838 1.00 91.44 98 SER A N 1
ATOM 789 C CA . SER A 1 98 ? -28.350 0.377 28.720 1.00 91.44 98 SER A CA 1
ATOM 790 C C . SER A 1 98 ? -28.860 -0.442 29.900 1.00 91.44 98 SER A C 1
ATOM 792 O O . SER A 1 98 ? -29.289 -1.587 29.767 1.00 91.44 98 SER A O 1
ATOM 794 N N . PHE A 1 99 ? -28.821 0.171 31.077 1.00 89.12 99 PHE A N 1
ATOM 795 C CA . PHE A 1 99 ? -29.408 -0.366 32.290 1.00 89.12 99 PHE A CA 1
ATOM 796 C C . PHE A 1 99 ? -30.212 0.733 32.979 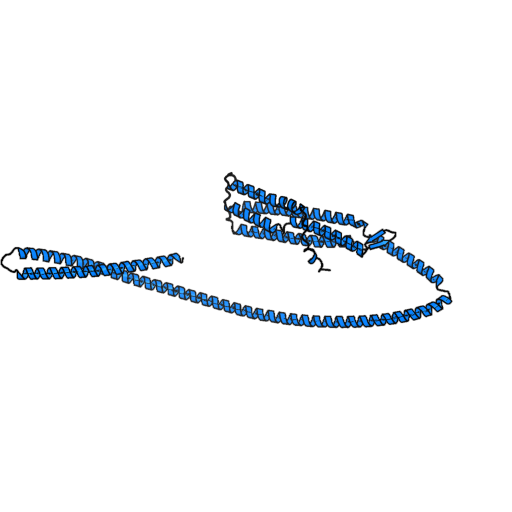1.00 89.12 99 PHE A C 1
ATOM 798 O O . PHE A 1 99 ? -29.728 1.860 33.135 1.00 89.12 99 PHE A O 1
ATOM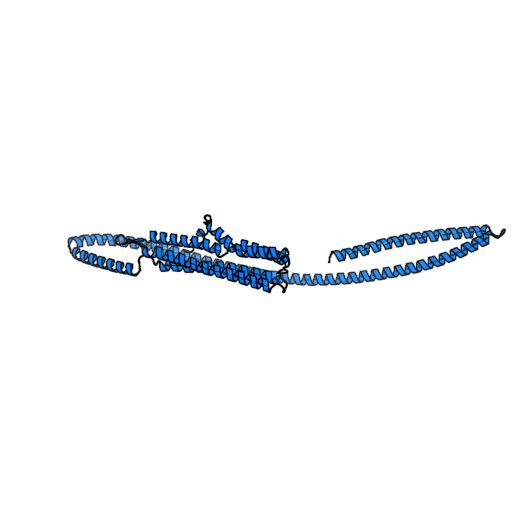 805 N N . SER A 1 100 ? -31.450 0.406 33.353 1.00 88.94 100 SER A N 1
ATOM 806 C CA . SER A 1 100 ? -32.373 1.343 33.990 1.00 88.94 100 SER A CA 1
ATOM 807 C C . SER A 1 100 ? -32.317 1.202 35.509 1.00 88.94 100 SER A C 1
ATOM 809 O O . SER A 1 100 ? -32.596 0.125 36.037 1.00 88.94 100 SER A O 1
ATOM 811 N N . ILE A 1 101 ? -31.996 2.290 36.208 1.00 86.94 101 ILE A N 1
ATOM 812 C CA . ILE A 1 101 ? -32.041 2.381 37.670 1.00 86.94 101 ILE A CA 1
ATOM 813 C C . ILE A 1 101 ? -32.834 3.623 38.054 1.00 86.94 101 ILE A C 1
ATOM 815 O O . ILE A 1 101 ? -32.565 4.699 37.533 1.00 86.94 101 ILE A O 1
ATOM 819 N N . ASP A 1 102 ? -33.824 3.471 38.936 1.00 84.81 102 ASP A N 1
ATOM 820 C CA . ASP A 1 102 ? -34.637 4.580 39.456 1.00 84.81 102 ASP A CA 1
ATOM 821 C C . ASP A 1 102 ? -35.217 5.496 38.358 1.00 84.81 102 ASP A C 1
ATOM 823 O O . ASP A 1 102 ? -35.231 6.718 38.473 1.00 84.81 102 ASP A O 1
ATOM 827 N N . ASN A 1 103 ? -35.727 4.881 37.282 1.00 90.56 103 ASN A N 1
ATOM 828 C CA . ASN A 1 103 ? -36.253 5.519 36.063 1.00 90.56 103 ASN A CA 1
ATOM 829 C C . ASN A 1 103 ? -35.221 6.228 35.165 1.00 90.56 103 ASN A C 1
ATOM 831 O O . ASN A 1 103 ? -35.593 6.697 34.089 1.00 90.56 103 ASN A O 1
ATOM 835 N N . GLU A 1 104 ? -33.937 6.256 35.522 1.00 91.81 104 GLU A N 1
ATOM 836 C CA . GLU A 1 104 ? -32.867 6.708 34.630 1.00 91.81 104 GLU A CA 1
ATOM 837 C C . GLU A 1 104 ? -32.284 5.530 33.854 1.00 91.81 104 GLU A C 1
ATOM 839 O O . GLU A 1 104 ? -31.946 4.499 34.426 1.00 91.81 104 GLU A O 1
ATOM 844 N N . THR A 1 105 ? -32.140 5.677 32.537 1.00 90.62 105 THR A N 1
ATOM 845 C CA . THR A 1 10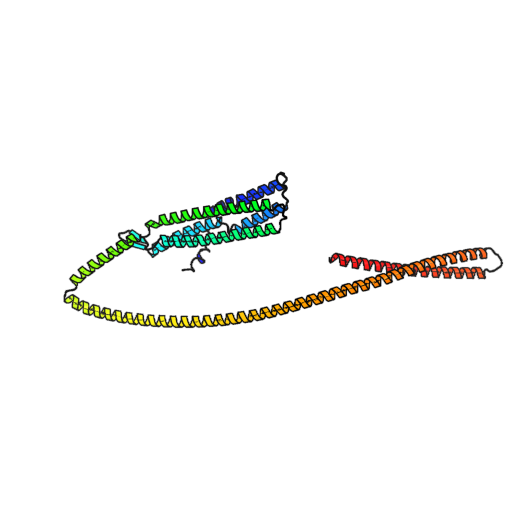5 ? -31.527 4.657 31.677 1.00 90.62 105 THR A CA 1
ATOM 846 C C . THR A 1 105 ? -30.207 5.189 31.141 1.00 90.62 105 THR A C 1
ATOM 848 O O . THR A 1 105 ? -30.204 6.070 30.283 1.00 90.62 105 THR A O 1
ATOM 851 N N . LYS A 1 106 ? -29.089 4.659 31.644 1.00 94.06 106 LYS A N 1
ATOM 852 C CA . LYS A 1 106 ? -27.735 5.009 31.183 1.00 94.06 106 LYS A CA 1
ATOM 853 C C . LYS A 1 106 ? -26.958 3.749 30.809 1.00 94.06 106 LYS A C 1
ATOM 855 O O . LYS A 1 106 ? -27.296 2.640 31.226 1.00 94.06 106 LYS A O 1
ATOM 860 N N . SER A 1 107 ? -25.923 3.914 29.996 1.00 93.81 107 SER A N 1
ATOM 861 C CA . SER A 1 107 ? -25.086 2.813 29.517 1.00 93.81 107 SER A CA 1
ATOM 862 C C . SER A 1 107 ? -24.015 2.427 30.530 1.00 93.81 107 SER A C 1
ATOM 864 O O . SER A 1 107 ? -23.358 3.289 31.118 1.00 93.81 107 SER A O 1
ATOM 866 N N . ILE A 1 108 ? -23.783 1.122 30.679 1.00 87.62 108 ILE A N 1
ATOM 867 C CA . ILE A 1 108 ? -22.661 0.579 31.451 1.00 87.62 108 ILE A CA 1
ATOM 868 C C . ILE A 1 108 ? -21.438 0.533 30.528 1.00 87.62 108 ILE A C 1
ATOM 870 O O . ILE A 1 108 ? -21.316 -0.350 29.684 1.00 87.62 108 ILE A O 1
ATOM 874 N N . GLY A 1 109 ? -20.540 1.509 30.653 1.00 87.81 109 GLY A N 1
ATOM 875 C CA . GLY A 1 109 ? -19.320 1.571 29.850 1.00 87.81 109 GLY A CA 1
ATOM 876 C C . GLY A 1 109 ? -18.430 2.756 30.214 1.00 87.81 109 GLY A C 1
ATOM 877 O O . GLY A 1 109 ? -18.900 3.757 30.743 1.00 87.81 109 GLY A O 1
ATOM 878 N N . ASP A 1 110 ? -17.133 2.643 29.928 1.00 91.62 110 ASP A N 1
ATOM 879 C CA . ASP A 1 110 ? -16.180 3.738 30.122 1.00 91.62 110 ASP A CA 1
ATOM 880 C C . ASP A 1 110 ? -16.144 4.611 28.858 1.00 91.62 110 ASP A C 1
ATOM 882 O O . ASP A 1 110 ? -15.413 4.313 27.909 1.00 91.62 110 ASP A O 1
ATOM 886 N N . LEU A 1 111 ? -16.970 5.667 28.829 1.00 93.44 111 LEU A N 1
ATOM 887 C CA . LEU A 1 111 ? -17.029 6.622 27.713 1.00 93.44 111 LEU A CA 1
ATOM 888 C C . LEU A 1 111 ? -15.633 7.146 27.359 1.00 93.44 111 LEU A C 1
ATOM 890 O O . LEU A 1 111 ? -15.274 7.172 26.182 1.00 93.44 111 LEU A O 1
ATOM 894 N N . LYS A 1 112 ? -14.829 7.481 28.376 1.00 93.50 112 LYS A N 1
ATOM 895 C CA . LYS A 1 112 ? -13.476 8.013 28.191 1.00 93.50 112 LYS A CA 1
ATOM 896 C C . LYS A 1 112 ? -12.589 7.016 27.466 1.00 93.50 112 LYS A C 1
ATOM 898 O O . LYS A 1 112 ? -11.875 7.410 26.556 1.00 93.50 112 LYS A O 1
ATOM 903 N N . SER A 1 113 ? -12.671 5.730 27.812 1.00 92.19 113 SER A N 1
ATOM 904 C CA . SER A 1 113 ? -11.923 4.683 27.103 1.00 92.19 113 SER A CA 1
ATOM 905 C C . SER A 1 113 ? -12.328 4.597 25.631 1.00 92.19 113 SER A C 1
ATOM 907 O O . SER A 1 113 ? -11.466 4.512 24.767 1.00 92.19 113 SER A O 1
ATOM 909 N N . ILE A 1 114 ? -13.628 4.655 25.327 1.00 92.62 114 ILE A N 1
ATOM 910 C CA . ILE A 1 114 ? -14.130 4.530 23.948 1.00 92.62 114 ILE A CA 1
ATOM 911 C C . ILE A 1 114 ? -13.704 5.732 23.100 1.00 92.62 114 ILE A C 1
ATOM 913 O O . ILE A 1 114 ? -13.234 5.563 21.974 1.00 92.62 114 ILE A O 1
ATOM 917 N N . VAL A 1 115 ? -13.873 6.939 23.641 1.00 94.31 115 VAL A N 1
ATOM 918 C CA . VAL A 1 115 ? -13.475 8.185 22.978 1.00 94.31 115 VAL A CA 1
ATOM 919 C C . VAL A 1 115 ? -11.957 8.239 22.816 1.00 94.31 115 VAL A C 1
ATOM 921 O O . VAL A 1 115 ? -11.480 8.618 21.750 1.00 94.31 115 VAL A O 1
ATOM 924 N N . PHE A 1 116 ? -11.194 7.800 23.822 1.00 93.56 116 PHE A N 1
ATOM 925 C CA . PHE A 1 116 ? -9.736 7.722 23.761 1.00 93.56 116 PHE A CA 1
ATOM 926 C C . PHE A 1 116 ? -9.254 6.767 22.664 1.00 93.56 116 PHE A C 1
ATOM 928 O O . PHE A 1 116 ? -8.449 7.171 21.826 1.00 93.56 116 PHE A O 1
ATOM 935 N N . ASP A 1 117 ? -9.786 5.543 22.615 1.00 92.88 117 ASP A N 1
ATOM 936 C CA . ASP A 1 117 ? -9.420 4.549 21.598 1.00 92.88 117 ASP A CA 1
ATOM 937 C C . ASP A 1 117 ? -9.737 5.054 20.185 1.00 92.88 117 ASP A C 1
ATOM 939 O O . ASP A 1 117 ? -8.938 4.898 19.255 1.00 92.88 117 ASP A O 1
ATOM 943 N N . PHE A 1 118 ? -10.892 5.707 20.019 1.00 92.75 118 PHE A N 1
ATOM 944 C CA . PHE A 1 118 ? -11.256 6.352 18.763 1.00 92.75 118 PHE A CA 1
ATOM 945 C C . PHE A 1 118 ? -10.289 7.489 18.414 1.00 92.75 118 PHE A C 1
ATOM 947 O O . PHE A 1 118 ? -9.793 7.539 17.289 1.00 92.75 118 PHE A O 1
ATOM 954 N N . LYS A 1 119 ? -9.979 8.373 19.372 1.00 92.12 119 LYS A N 1
ATOM 955 C CA . LYS A 1 119 ? -9.081 9.519 19.185 1.00 92.12 119 LYS A CA 1
ATOM 956 C C . LYS A 1 119 ? -7.677 9.071 18.781 1.00 92.12 119 LYS A C 1
ATOM 958 O O . LYS A 1 119 ? -7.134 9.614 17.822 1.00 92.12 119 LYS A O 1
ATOM 963 N N . GLU A 1 120 ? -7.103 8.076 19.455 1.00 91.12 120 GLU A N 1
ATOM 964 C CA . GLU A 1 120 ? -5.781 7.533 19.115 1.00 91.12 120 GLU A CA 1
ATOM 965 C C . GLU A 1 120 ? -5.777 6.897 17.725 1.00 91.12 120 GLU A C 1
ATOM 967 O O . GLU A 1 120 ? -4.944 7.244 16.882 1.00 91.12 120 GLU A O 1
ATOM 972 N N . LYS A 1 121 ? -6.757 6.035 17.429 1.00 90.56 121 LYS A N 1
ATOM 973 C CA . LYS A 1 121 ? -6.852 5.393 16.114 1.00 90.56 121 LYS A CA 1
ATOM 974 C C . LYS A 1 121 ? -7.008 6.418 14.991 1.00 90.56 121 LYS A C 1
ATOM 976 O O . LYS A 1 121 ? -6.339 6.320 13.963 1.00 90.56 121 LYS A O 1
ATOM 981 N N . TYR A 1 122 ? -7.864 7.411 15.197 1.00 87.88 122 TYR A N 1
ATOM 982 C CA . TYR A 1 122 ? -8.137 8.439 14.205 1.00 87.88 122 TYR A CA 1
ATOM 983 C C . TYR A 1 122 ? -6.935 9.373 13.999 1.00 87.88 122 TYR A C 1
ATOM 985 O O . TYR A 1 122 ? -6.576 9.695 12.868 1.00 87.88 122 TYR A O 1
ATOM 993 N N . LYS A 1 123 ? -6.224 9.729 15.074 1.00 87.31 123 LYS A N 1
ATOM 994 C CA . LYS A 1 123 ? -4.979 10.508 15.011 1.00 87.31 123 LYS A CA 1
ATOM 995 C C . LYS A 1 123 ? -3.881 9.783 14.232 1.00 87.31 123 LYS A C 1
ATOM 997 O O . LYS A 1 123 ? -3.149 10.429 13.482 1.00 87.31 123 LYS A O 1
ATOM 1002 N N . ILE A 1 124 ? -3.759 8.463 14.392 1.00 86.81 124 ILE A N 1
ATOM 1003 C CA . ILE A 1 124 ? -2.816 7.641 13.620 1.00 86.81 124 ILE A CA 1
ATOM 1004 C C . ILE A 1 124 ? -3.188 7.648 12.130 1.00 86.81 124 ILE A C 1
ATOM 1006 O O . ILE A 1 124 ? -2.306 7.869 11.300 1.00 86.81 124 ILE A O 1
ATOM 1010 N N . ASP A 1 125 ? -4.469 7.470 11.787 1.00 86.69 125 ASP A N 1
ATOM 1011 C CA . ASP A 1 125 ? -4.932 7.494 10.390 1.00 86.69 125 ASP A CA 1
ATOM 1012 C C . ASP A 1 125 ? -4.669 8.853 9.725 1.00 86.69 125 ASP A C 1
ATOM 1014 O O . ASP A 1 125 ? -4.055 8.922 8.657 1.00 86.69 125 ASP A O 1
ATOM 1018 N N . ILE A 1 126 ? -5.019 9.953 10.403 1.00 83.75 126 ILE A N 1
ATOM 1019 C CA . ILE A 1 126 ? -4.755 11.309 9.909 1.00 83.75 126 ILE A CA 1
ATOM 1020 C C . ILE A 1 126 ? -3.255 11.527 9.698 1.00 83.75 126 ILE A C 1
ATOM 1022 O O . ILE A 1 126 ? -2.847 11.985 8.633 1.00 83.75 126 ILE A O 1
ATOM 1026 N N . ARG A 1 127 ? -2.415 11.170 10.678 1.00 83.38 127 ARG A N 1
ATOM 1027 C CA . ARG A 1 127 ? -0.955 11.310 10.554 1.00 83.38 127 ARG A CA 1
ATOM 1028 C C . ARG A 1 127 ? -0.396 10.487 9.400 1.00 83.38 127 ARG A C 1
ATOM 1030 O O . ARG A 1 127 ? 0.491 10.970 8.706 1.00 83.38 127 ARG A O 1
ATOM 1037 N N . SER A 1 128 ? -0.910 9.280 9.175 1.00 84.31 128 SER A N 1
ATOM 1038 C CA . SER A 1 128 ? -0.513 8.431 8.049 1.00 84.31 128 SER A CA 1
ATOM 1039 C C . SER A 1 128 ? -0.868 9.079 6.707 1.00 84.31 128 SER A C 1
ATOM 1041 O O . SER A 1 128 ? -0.003 9.222 5.841 1.00 84.31 128 SER A O 1
ATOM 1043 N N . LYS A 1 129 ? -2.111 9.554 6.552 1.00 82.31 129 LYS A N 1
ATOM 1044 C CA . LYS A 1 129 ? -2.576 10.255 5.343 1.00 82.31 129 LYS A CA 1
ATOM 1045 C C . LYS A 1 129 ? -1.781 11.544 5.088 1.00 82.31 129 LYS A C 1
ATOM 1047 O O . LYS A 1 129 ? -1.351 11.787 3.959 1.00 82.31 129 LYS A O 1
ATOM 1052 N N . ILE A 1 130 ? -1.501 12.319 6.138 1.00 77.44 130 ILE A N 1
ATOM 1053 C CA . ILE A 1 130 ? -0.645 13.512 6.073 1.00 77.44 130 ILE A CA 1
ATOM 1054 C C . ILE A 1 130 ? 0.772 13.139 5.636 1.00 77.44 130 ILE A C 1
ATOM 1056 O O . ILE A 1 130 ? 1.290 13.719 4.683 1.00 77.44 130 ILE A O 1
ATOM 1060 N N . LEU A 1 131 ? 1.392 12.142 6.271 1.00 79.25 131 LEU A N 1
ATOM 1061 C CA . LEU A 1 131 ? 2.755 11.721 5.954 1.00 79.25 131 LEU A CA 1
ATOM 1062 C C . LEU A 1 131 ? 2.875 11.256 4.501 1.00 79.25 131 LEU A C 1
ATOM 1064 O O . LEU A 1 131 ? 3.842 11.599 3.821 1.00 79.25 131 LEU A O 1
ATOM 1068 N N . GLN A 1 132 ? 1.874 10.530 3.998 1.00 79.88 132 GLN A N 1
ATOM 1069 C CA . GLN A 1 132 ? 1.796 10.187 2.583 1.00 79.88 132 GLN A CA 1
ATOM 1070 C C . GLN A 1 132 ? 1.774 11.448 1.713 1.00 79.88 132 GLN A C 1
ATOM 1072 O O . GLN A 1 132 ? 2.588 11.552 0.798 1.00 79.88 132 GLN A O 1
ATOM 1077 N N . SER A 1 133 ? 0.911 12.425 2.016 1.00 76.00 133 SER A N 1
ATOM 1078 C CA . SER A 1 133 ? 0.823 13.678 1.251 1.00 76.00 133 SER A CA 1
ATOM 1079 C C . SER A 1 133 ? 2.152 14.451 1.223 1.00 76.00 133 SER A C 1
ATOM 1081 O O . SER A 1 133 ? 2.593 14.882 0.156 1.00 76.00 133 SER A O 1
ATOM 1083 N N . LEU A 1 134 ? 2.852 14.519 2.361 1.00 76.88 134 LEU A N 1
ATOM 1084 C CA . LEU A 1 134 ? 4.159 15.165 2.489 1.00 76.88 134 LEU A CA 1
ATOM 1085 C C . LEU A 1 134 ? 5.247 14.431 1.701 1.00 76.88 134 LEU A C 1
ATOM 1087 O O . LEU A 1 134 ? 6.098 15.067 1.080 1.00 76.88 134 LEU A O 1
ATOM 1091 N N . THR A 1 135 ? 5.204 13.099 1.697 1.00 78.56 135 THR A N 1
ATOM 1092 C CA . THR A 1 135 ? 6.158 12.268 0.954 1.00 78.56 135 THR A CA 1
ATOM 1093 C C . THR A 1 135 ? 5.997 12.463 -0.554 1.00 78.56 135 THR A C 1
ATOM 1095 O O . THR A 1 135 ? 6.985 12.555 -1.275 1.00 78.56 135 THR A O 1
ATOM 1098 N N . TYR A 1 136 ? 4.766 12.594 -1.057 1.00 76.31 136 TYR A N 1
ATOM 1099 C CA . TYR A 1 136 ? 4.557 12.910 -2.473 1.00 76.31 136 TYR A CA 1
ATOM 1100 C C . TYR A 1 136 ? 5.071 14.305 -2.824 1.00 76.31 136 TYR A C 1
ATOM 1102 O O . TYR A 1 136 ? 5.731 14.474 -3.848 1.00 76.31 136 TYR A O 1
ATOM 1110 N N . LEU A 1 137 ? 4.815 15.289 -1.958 1.00 74.12 137 LEU A N 1
ATOM 1111 C CA . LEU A 1 137 ? 5.285 16.654 -2.158 1.00 74.12 137 LEU A CA 1
ATOM 1112 C C . LEU A 1 137 ? 6.821 16.700 -2.244 1.00 74.12 137 LEU A C 1
ATOM 1114 O O . LEU A 1 137 ? 7.370 17.312 -3.158 1.00 74.12 137 LEU A O 1
ATOM 1118 N N . SER A 1 138 ? 7.520 16.002 -1.343 1.00 77.94 138 SER A N 1
ATOM 1119 C CA . SER A 1 138 ? 8.987 15.964 -1.328 1.00 77.94 138 SER A CA 1
ATOM 1120 C C . SER A 1 138 ? 9.578 15.257 -2.551 1.00 77.94 138 SER A C 1
ATOM 1122 O O . SER A 1 138 ? 10.564 15.739 -3.106 1.00 77.94 138 SER A O 1
ATOM 1124 N N . VAL A 1 139 ? 8.955 14.175 -3.033 1.00 76.94 139 VAL A N 1
ATOM 1125 C CA . VAL A 1 139 ? 9.371 13.481 -4.265 1.00 76.94 139 VAL A CA 1
ATOM 1126 C C . VAL A 1 139 ? 9.201 14.373 -5.497 1.00 76.94 139 VAL A C 1
ATOM 1128 O O . VAL A 1 139 ? 10.098 14.426 -6.337 1.00 76.94 139 VAL A O 1
ATOM 1131 N N . ILE A 1 140 ? 8.092 15.113 -5.594 1.00 75.00 140 ILE A N 1
ATOM 1132 C CA . ILE A 1 140 ? 7.866 16.065 -6.691 1.00 75.00 140 ILE A CA 1
ATOM 1133 C C . ILE A 1 140 ? 8.933 17.158 -6.665 1.00 75.00 140 ILE A C 1
ATOM 1135 O O . ILE A 1 140 ? 9.517 17.467 -7.704 1.00 75.00 140 ILE A O 1
ATOM 1139 N N . PHE A 1 141 ? 9.243 17.703 -5.485 1.00 73.81 141 PHE A N 1
ATOM 1140 C CA . PHE A 1 141 ? 10.313 18.687 -5.364 1.00 73.81 141 PHE A CA 1
ATOM 1141 C C . PHE A 1 141 ? 11.659 18.114 -5.802 1.00 73.81 141 PHE A C 1
ATOM 1143 O O . PHE A 1 141 ? 12.330 18.750 -6.607 1.00 73.81 141 PHE A O 1
ATOM 1150 N N . LEU A 1 142 ? 12.029 16.909 -5.360 1.00 75.06 142 LEU A N 1
ATOM 1151 C CA . LEU A 1 142 ? 13.270 16.254 -5.788 1.00 75.06 142 LEU A CA 1
ATOM 1152 C C . LEU A 1 142 ? 13.343 16.069 -7.313 1.00 75.06 142 LEU A C 1
ATOM 1154 O O . LEU A 1 142 ? 14.402 16.296 -7.896 1.00 75.06 142 LEU A O 1
ATOM 1158 N N . GLY A 1 143 ? 12.227 15.722 -7.962 1.00 71.31 143 GLY A N 1
ATOM 1159 C CA . GLY A 1 143 ? 12.147 15.632 -9.423 1.00 71.31 143 GLY A CA 1
ATOM 1160 C C . GLY A 1 143 ? 12.392 16.978 -10.112 1.00 71.31 143 GLY A C 1
ATOM 1161 O O . GLY A 1 143 ? 13.213 17.068 -11.020 1.00 71.31 143 GLY A O 1
ATOM 1162 N N . ILE A 1 144 ? 11.756 18.045 -9.622 1.00 71.38 144 ILE A N 1
ATOM 1163 C CA . ILE A 1 144 ? 11.928 19.411 -10.146 1.00 71.38 144 ILE A CA 1
ATOM 1164 C C . ILE A 1 144 ? 13.370 19.909 -9.940 1.00 71.38 144 ILE A C 1
ATOM 1166 O O . ILE A 1 144 ? 13.942 20.554 -10.817 1.00 71.38 144 ILE A O 1
ATOM 1170 N N . PHE A 1 145 ? 13.983 19.584 -8.800 1.00 71.69 145 PHE A N 1
ATOM 1171 C CA . PHE A 1 145 ? 15.377 19.917 -8.498 1.00 71.69 145 PHE A CA 1
ATOM 1172 C C . PHE A 1 145 ? 16.379 19.255 -9.444 1.00 71.69 145 PHE A C 1
ATOM 1174 O O . PHE A 1 145 ? 17.420 19.844 -9.725 1.00 71.69 145 PHE A O 1
ATOM 1181 N N . TYR A 1 146 ? 16.087 18.041 -9.912 1.00 69.81 146 TYR A N 1
ATOM 1182 C CA . TYR A 1 146 ? 16.968 17.310 -10.820 1.00 69.81 146 TYR A CA 1
ATOM 1183 C C . TYR A 1 146 ? 16.980 17.914 -12.233 1.00 69.81 146 TYR A C 1
ATOM 1185 O O . TYR A 1 146 ? 18.003 17.878 -12.912 1.00 69.81 146 TYR A O 1
ATOM 1193 N N . GLU A 1 147 ? 15.857 18.486 -12.673 1.00 64.75 147 GLU A N 1
ATOM 1194 C CA . GLU A 1 147 ? 15.661 18.921 -14.060 1.00 64.75 147 GLU A CA 1
ATOM 1195 C C . GLU A 1 147 ? 16.009 20.405 -14.298 1.00 64.75 147 GLU A C 1
ATOM 1197 O O . GLU A 1 147 ? 16.306 20.806 -15.425 1.00 64.75 147 GLU A O 1
ATOM 1202 N N . ILE A 1 148 ? 16.007 21.241 -13.251 1.00 66.19 148 ILE A N 1
ATOM 1203 C CA . ILE A 1 148 ? 16.161 22.697 -13.387 1.00 66.19 148 ILE A CA 1
ATOM 1204 C C . ILE A 1 148 ? 17.603 23.156 -13.127 1.00 66.19 148 ILE A C 1
ATOM 1206 O O . ILE A 1 148 ? 18.204 22.914 -12.083 1.00 66.19 148 ILE A O 1
ATOM 1210 N N . ASN A 1 149 ? 18.137 23.904 -14.094 1.00 60.88 149 ASN A N 1
ATOM 1211 C CA . ASN A 1 149 ? 19.464 24.513 -14.065 1.00 60.88 149 ASN A CA 1
ATOM 1212 C C . ASN A 1 149 ? 19.635 25.449 -12.841 1.00 60.88 149 ASN A C 1
ATOM 1214 O O . ASN A 1 149 ? 18.731 26.219 -12.510 1.00 60.88 149 ASN A O 1
ATOM 1218 N N . LEU A 1 150 ? 20.816 25.431 -12.204 1.00 60.69 150 LEU A N 1
ATOM 1219 C CA . LEU A 1 150 ? 21.118 25.994 -10.866 1.00 60.69 150 LEU A CA 1
ATOM 1220 C C . LEU A 1 150 ? 20.664 27.446 -10.583 1.00 60.69 150 LEU A C 1
ATOM 1222 O O . LEU A 1 150 ? 20.568 27.839 -9.423 1.00 60.69 150 LEU A O 1
ATOM 1226 N N . LYS A 1 151 ? 20.375 28.258 -11.607 1.00 64.19 151 LYS A N 1
ATOM 1227 C CA . LYS A 1 151 ? 20.066 29.691 -11.462 1.00 64.19 151 LYS A CA 1
ATOM 1228 C C . LYS A 1 151 ? 18.703 30.007 -10.835 1.00 64.19 151 LYS A C 1
ATOM 1230 O O . LYS A 1 151 ? 18.594 31.038 -10.181 1.00 64.19 151 LYS A O 1
ATOM 1235 N N . ASN A 1 152 ? 17.696 29.143 -10.980 1.00 66.69 152 ASN A N 1
ATOM 1236 C CA . ASN A 1 152 ? 16.330 29.418 -10.490 1.00 66.69 152 ASN A CA 1
ATOM 1237 C C . ASN A 1 152 ? 15.957 28.648 -9.209 1.00 66.69 152 ASN A C 1
ATOM 1239 O O . ASN A 1 152 ? 14.813 28.706 -8.754 1.00 66.69 152 ASN A O 1
ATOM 1243 N N . ILE A 1 153 ? 16.920 27.953 -8.598 1.00 73.81 153 ILE A N 1
ATOM 1244 C CA . ILE A 1 153 ? 16.689 27.083 -7.439 1.00 73.81 153 ILE A CA 1
ATOM 1245 C C . ILE A 1 153 ? 16.171 27.862 -6.217 1.00 73.81 153 ILE A C 1
ATOM 1247 O O . ILE A 1 153 ? 15.263 27.393 -5.534 1.00 73.81 153 ILE A O 1
ATOM 1251 N N . SER A 1 154 ? 16.681 29.071 -5.960 1.00 75.25 154 SER A N 1
ATOM 1252 C CA . SER A 1 154 ? 16.321 29.839 -4.757 1.00 75.25 154 SER A CA 1
ATOM 1253 C C . SER A 1 154 ? 14.832 30.199 -4.689 1.00 75.25 154 SER A C 1
ATOM 1255 O O . SER A 1 154 ? 14.231 30.127 -3.619 1.00 75.25 154 SER A O 1
ATOM 1257 N N . PHE A 1 155 ? 14.218 30.548 -5.824 1.00 73.12 155 PHE A N 1
ATOM 1258 C CA . PHE A 1 155 ? 12.794 30.890 -5.878 1.00 73.12 155 PHE A CA 1
ATOM 1259 C C . PHE A 1 155 ? 11.907 29.656 -5.673 1.00 73.12 155 PHE A C 1
ATOM 1261 O O . PHE A 1 155 ? 10.943 29.705 -4.912 1.00 73.12 155 PHE A O 1
ATOM 1268 N N . LEU A 1 156 ? 12.272 28.527 -6.290 1.00 72.56 156 LEU A N 1
ATOM 1269 C CA . LEU A 1 156 ? 11.558 27.256 -6.135 1.00 72.56 156 LEU A CA 1
ATOM 1270 C C . LEU A 1 156 ? 11.620 26.731 -4.697 1.00 72.56 156 LEU A C 1
ATOM 1272 O O . LEU A 1 156 ? 10.605 26.274 -4.180 1.00 72.56 156 LEU A O 1
ATOM 1276 N N . ILE A 1 157 ? 12.773 26.852 -4.031 1.00 78.19 157 ILE A N 1
ATOM 1277 C CA . ILE A 1 157 ? 12.922 26.506 -2.610 1.00 78.19 157 ILE A CA 1
ATOM 1278 C C . ILE A 1 157 ? 12.010 27.363 -1.741 1.00 78.19 157 ILE A C 1
ATOM 1280 O O . ILE A 1 157 ? 11.300 26.843 -0.884 1.00 78.19 157 ILE A O 1
ATOM 1284 N N . PHE A 1 158 ? 12.022 28.678 -1.956 1.00 79.56 158 PHE A N 1
ATOM 1285 C CA . PHE A 1 158 ? 11.189 29.593 -1.184 1.00 79.56 158 PHE A CA 1
ATOM 1286 C C . PHE A 1 158 ? 9.697 29.288 -1.375 1.00 79.56 158 PHE A C 1
ATOM 1288 O O . PHE A 1 158 ? 8.945 29.214 -0.404 1.00 79.56 158 PHE A O 1
ATOM 1295 N N . TYR A 1 159 ? 9.286 29.013 -2.614 1.00 74.94 159 TYR A N 1
ATOM 1296 C CA . TYR A 1 159 ? 7.928 28.587 -2.941 1.00 74.94 159 TYR A CA 1
ATOM 1297 C C . TYR A 1 159 ? 7.549 27.266 -2.257 1.00 74.94 159 TYR A C 1
ATOM 1299 O O . TYR A 1 159 ? 6.480 27.164 -1.653 1.00 74.94 159 TYR A O 1
ATOM 1307 N N . ALA A 1 160 ? 8.446 26.277 -2.284 1.00 76.06 160 ALA A N 1
ATOM 1308 C CA . ALA A 1 160 ? 8.259 24.998 -1.609 1.00 76.06 160 ALA A CA 1
ATOM 1309 C C . ALA A 1 160 ? 8.059 25.170 -0.098 1.00 76.06 160 ALA A C 1
ATOM 1311 O O . ALA A 1 160 ? 7.149 24.575 0.476 1.00 76.06 160 ALA A O 1
ATOM 1312 N N . LEU A 1 161 ? 8.865 26.026 0.538 1.00 81.75 161 LEU A N 1
ATOM 1313 C CA . LEU A 1 161 ? 8.763 26.330 1.966 1.00 81.75 161 LEU A CA 1
ATOM 1314 C C . LEU A 1 161 ? 7.450 27.030 2.323 1.00 81.75 161 LEU A C 1
ATOM 1316 O O . LEU A 1 161 ? 6.859 26.705 3.354 1.00 81.75 161 LEU A O 1
ATOM 1320 N N . ILE A 1 162 ? 6.967 27.952 1.483 1.00 81.50 162 ILE A N 1
ATOM 1321 C CA . ILE A 1 162 ? 5.665 28.602 1.688 1.00 81.50 162 ILE A CA 1
ATOM 1322 C C . ILE A 1 162 ? 4.540 27.578 1.579 1.00 81.50 162 ILE A C 1
ATOM 1324 O O . ILE A 1 162 ? 3.695 27.524 2.470 1.00 81.50 162 ILE A O 1
ATOM 1328 N N . LEU A 1 163 ? 4.533 26.748 0.531 1.00 75.06 163 LEU A N 1
ATOM 1329 C CA . LEU A 1 163 ? 3.510 25.715 0.362 1.00 75.06 163 LEU A CA 1
ATOM 1330 C C . LEU A 1 163 ? 3.522 24.716 1.519 1.00 75.06 163 LEU A C 1
ATOM 1332 O O . LEU A 1 163 ? 2.464 24.384 2.047 1.00 75.06 163 LEU A O 1
ATOM 1336 N N . PHE A 1 164 ? 4.706 24.280 1.949 1.00 79.62 164 PHE A N 1
ATOM 1337 C CA . PHE A 1 164 ? 4.860 23.388 3.092 1.00 79.62 164 PHE A CA 1
ATOM 1338 C C . PHE A 1 164 ? 4.360 24.032 4.391 1.00 79.62 164 PHE A C 1
ATOM 1340 O O . PHE A 1 164 ? 3.616 23.408 5.141 1.00 79.62 164 PHE A O 1
ATOM 1347 N N . SER A 1 165 ? 4.708 25.296 4.644 1.00 83.38 165 SER A N 1
ATOM 1348 C CA . SER A 1 165 ? 4.252 26.019 5.839 1.00 83.38 165 SER A CA 1
ATOM 1349 C C . SER A 1 165 ? 2.739 26.233 5.827 1.00 83.38 165 SER A C 1
ATOM 1351 O O . SER A 1 165 ? 2.081 26.064 6.851 1.00 83.38 165 SER A O 1
ATOM 1353 N N . TRP A 1 166 ? 2.178 26.570 4.663 1.00 81.06 166 TRP A N 1
ATOM 1354 C CA . TRP A 1 166 ? 0.739 26.730 4.465 1.00 81.06 166 TRP A CA 1
ATOM 1355 C C . TRP A 1 166 ? -0.007 25.423 4.731 1.00 81.06 166 TRP A C 1
ATOM 1357 O O . TRP A 1 166 ? -0.987 25.399 5.472 1.00 81.06 166 TRP A O 1
ATOM 1367 N N . GLN A 1 167 ? 0.498 24.326 4.174 1.00 78.88 167 GLN A N 1
ATOM 1368 C CA . GLN A 1 167 ? -0.022 22.984 4.386 1.00 78.88 167 GLN A CA 1
ATOM 1369 C C . GLN A 1 167 ? 0.009 22.599 5.874 1.00 78.88 167 GLN A C 1
ATOM 1371 O O . GLN A 1 167 ? -1.026 22.259 6.445 1.00 78.88 167 GLN A O 1
ATOM 1376 N N . PHE A 1 168 ? 1.169 22.729 6.521 1.00 81.75 168 PHE A N 1
ATOM 1377 C CA . PHE A 1 168 ? 1.353 22.408 7.937 1.00 81.75 168 PHE A CA 1
ATOM 1378 C C . PHE A 1 168 ? 0.451 23.250 8.856 1.00 81.75 168 PHE A C 1
ATOM 1380 O O . PHE A 1 168 ? -0.095 22.753 9.842 1.00 81.75 168 PHE A O 1
ATOM 1387 N N . TYR A 1 169 ? 0.251 24.529 8.526 1.00 86.12 169 TYR A N 1
ATOM 1388 C CA . TYR A 1 169 ? -0.670 25.405 9.247 1.00 86.12 169 TYR A CA 1
ATOM 1389 C C . TYR A 1 169 ? -2.107 24.866 9.219 1.00 86.12 169 TYR A C 1
ATOM 1391 O O . TYR A 1 169 ? -2.753 24.758 10.265 1.00 86.12 169 TYR A O 1
ATOM 1399 N N . TRP A 1 170 ? -2.600 24.495 8.035 1.00 81.19 170 TRP A N 1
ATOM 1400 C CA . TRP A 1 170 ? -3.952 23.958 7.887 1.00 81.19 170 TRP A CA 1
ATOM 1401 C C . TRP A 1 170 ? -4.120 22.592 8.547 1.00 81.19 170 TRP A C 1
ATOM 1403 O O . TRP A 1 170 ? -5.172 22.342 9.129 1.00 81.19 170 TRP A O 1
ATOM 1413 N N . GLU A 1 171 ? -3.094 21.742 8.528 1.00 80.25 171 GLU A N 1
ATOM 1414 C CA . GLU A 1 171 ? -3.105 20.444 9.213 1.00 80.25 171 GLU A CA 1
ATOM 1415 C C . GLU A 1 171 ? -3.294 20.583 10.726 1.00 80.25 171 GLU A C 1
ATOM 1417 O O . GLU A 1 171 ? -4.157 19.921 11.305 1.00 80.25 171 GLU A O 1
ATOM 1422 N N . ASN A 1 172 ? -2.545 21.480 11.371 1.00 84.69 172 ASN A N 1
ATOM 1423 C CA . ASN A 1 172 ? -2.677 21.695 12.813 1.00 84.69 172 ASN A CA 1
ATOM 1424 C C . ASN A 1 172 ? -4.045 22.274 13.178 1.00 84.69 172 ASN A C 1
ATOM 1426 O O . ASN A 1 172 ? -4.699 21.787 14.098 1.00 84.69 172 ASN A O 1
ATOM 1430 N N . ARG A 1 173 ? -4.513 23.264 12.411 1.00 85.50 173 ARG A N 1
ATOM 1431 C CA . ARG A 1 173 ? -5.831 23.874 12.623 1.00 85.50 173 ARG A CA 1
ATOM 1432 C C . ARG A 1 173 ? -6.969 22.866 12.445 1.00 85.50 173 ARG A C 1
ATOM 1434 O O . ARG A 1 173 ? -7.994 22.933 13.118 1.00 85.50 173 ARG A O 1
ATOM 1441 N N . LEU A 1 174 ? -6.801 21.933 11.517 1.00 82.81 174 LEU A N 1
ATOM 1442 C CA . LEU A 1 174 ? -7.752 20.863 11.260 1.00 82.81 174 LEU A CA 1
ATOM 1443 C C . LEU A 1 174 ? -7.805 19.862 12.413 1.00 82.81 174 LEU A C 1
ATOM 1445 O O . LEU A 1 174 ? -8.898 19.501 12.843 1.00 82.81 174 LEU A O 1
ATOM 1449 N N . LEU A 1 175 ? -6.647 19.452 12.934 1.00 84.56 175 LEU A N 1
ATOM 1450 C CA . LEU A 1 175 ? -6.571 18.576 14.103 1.00 84.56 175 LEU A CA 1
ATOM 1451 C C . LEU A 1 175 ? -7.253 19.210 15.319 1.00 84.56 175 LEU A C 1
ATOM 1453 O O . LEU A 1 175 ? -8.058 18.546 15.964 1.00 84.56 175 LEU A O 1
ATOM 1457 N N . GLU A 1 176 ? -7.010 20.494 15.573 1.00 89.62 176 GLU A N 1
ATOM 1458 C CA . GLU A 1 176 ? -7.640 21.242 16.668 1.00 89.62 176 GLU A CA 1
ATOM 1459 C C . GLU A 1 176 ? -9.173 21.286 16.537 1.00 89.62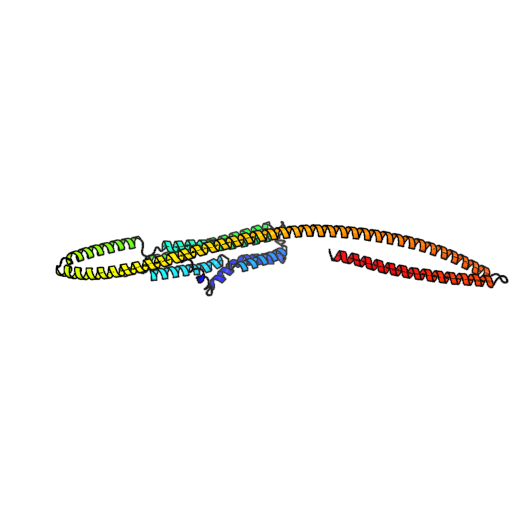 176 GLU A C 1
ATOM 1461 O O . GLU A 1 176 ? -9.900 20.990 17.485 1.00 89.62 176 GLU A O 1
ATOM 1466 N N . ASN A 1 177 ? -9.690 21.559 15.333 1.00 87.62 177 ASN A N 1
ATOM 1467 C CA . ASN A 1 177 ? -11.134 21.549 15.081 1.00 87.62 177 ASN A CA 1
ATOM 1468 C C . ASN A 1 177 ? -11.762 20.170 15.334 1.00 87.62 177 ASN A C 1
ATOM 1470 O O . ASN A 1 177 ? -12.863 20.077 15.876 1.00 87.62 177 ASN A O 1
ATOM 1474 N N . ILE A 1 178 ? -11.083 19.097 14.926 1.00 86.56 178 ILE A N 1
ATOM 1475 C CA . ILE A 1 178 ? -11.551 17.723 15.135 1.00 86.56 178 ILE A CA 1
ATOM 1476 C C . ILE A 1 178 ? -11.541 17.377 16.620 1.00 86.56 178 ILE A C 1
ATOM 1478 O O . ILE A 1 178 ? -12.498 16.779 17.106 1.00 86.56 178 ILE A O 1
ATOM 1482 N N . GLU A 1 179 ? -10.496 17.767 17.350 1.00 90.50 179 GLU A N 1
ATOM 1483 C CA . GLU A 1 179 ? -10.432 17.561 18.795 1.00 90.50 179 GLU A CA 1
ATOM 1484 C C . GLU A 1 179 ? -11.592 18.256 19.509 1.00 90.50 179 GLU A C 1
ATOM 1486 O O . GLU A 1 179 ? -12.260 17.613 20.315 1.00 90.50 179 GLU A O 1
ATOM 1491 N N . HIS A 1 180 ? -11.916 19.496 19.137 1.00 93.00 180 HIS A N 1
ATOM 1492 C CA . HIS A 1 180 ? -13.088 20.191 19.669 1.00 93.00 180 HIS A CA 1
ATOM 1493 C C . HIS A 1 180 ? -14.418 19.512 19.313 1.00 93.00 180 HIS A C 1
ATOM 1495 O O . HIS A 1 180 ? -15.341 19.496 20.129 1.00 93.00 180 HIS A O 1
ATOM 1501 N N . LEU A 1 181 ? -14.551 18.938 18.113 1.00 91.56 181 LEU A N 1
ATOM 1502 C CA . LEU A 1 181 ? -15.752 18.180 17.741 1.00 91.56 181 LEU A CA 1
ATOM 1503 C C . LEU A 1 181 ? -15.892 16.896 18.564 1.00 91.56 181 LEU A C 1
ATOM 1505 O O . LEU A 1 181 ? -16.993 16.582 19.015 1.00 91.56 181 LEU A O 1
ATOM 1509 N N . ILE A 1 182 ? -14.790 16.175 18.779 1.00 92.88 182 ILE A N 1
ATOM 1510 C CA . ILE A 1 182 ? -14.765 14.968 19.612 1.00 92.88 182 ILE A CA 1
ATOM 1511 C C . ILE A 1 182 ? -15.092 15.324 21.065 1.00 92.88 182 ILE A C 1
ATOM 1513 O O . ILE A 1 182 ? -15.940 14.669 21.659 1.00 92.88 182 ILE A O 1
ATOM 1517 N N . GLU A 1 183 ? -14.496 16.384 21.612 1.00 95.00 183 GLU A N 1
ATOM 1518 C CA . GLU A 1 183 ? -14.773 16.875 22.968 1.00 95.00 183 GLU A CA 1
ATOM 1519 C C . GLU A 1 183 ? -16.245 17.279 23.133 1.00 95.00 183 GLU A C 1
ATOM 1521 O O . GLU A 1 183 ? -16.888 16.959 24.131 1.00 95.00 183 GLU A O 1
ATOM 1526 N N . LYS A 1 184 ? -16.827 17.933 22.122 1.00 95.50 184 LYS A N 1
ATOM 1527 C CA . LYS A 1 184 ? -18.254 18.267 22.119 1.00 95.50 184 LYS A CA 1
ATOM 1528 C C . LYS A 1 184 ? -19.136 17.017 22.155 1.00 95.50 184 LYS A C 1
ATOM 1530 O O . LYS A 1 184 ? -20.139 17.019 22.867 1.00 95.50 184 LYS A O 1
ATOM 1535 N N . ILE A 1 185 ? -18.779 15.968 21.410 1.00 94.31 185 ILE A N 1
ATOM 1536 C CA . ILE A 1 185 ? -19.481 14.677 21.467 1.00 94.31 185 ILE A CA 1
ATOM 1537 C C . ILE A 1 185 ? -19.290 14.021 22.828 1.00 94.31 185 ILE A C 1
ATOM 1539 O O . ILE A 1 185 ? -20.263 13.538 23.392 1.00 94.31 185 ILE A O 1
ATOM 1543 N N . GLU A 1 186 ? -18.073 14.010 23.368 1.00 95.25 186 GLU A N 1
ATOM 1544 C CA . GLU A 1 186 ? -17.808 13.468 24.698 1.00 95.25 186 GLU A CA 1
ATOM 1545 C C . GLU A 1 186 ? -18.747 14.126 25.713 1.00 95.25 186 GLU A C 1
ATOM 1547 O O . GLU A 1 186 ? -19.542 13.428 26.333 1.00 95.25 186 GLU A O 1
ATOM 1552 N N . ASN A 1 187 ? -18.794 15.461 25.742 1.00 95.50 187 ASN A N 1
ATOM 1553 C CA . ASN A 1 187 ? -19.690 16.228 26.607 1.00 95.50 187 ASN A CA 1
ATOM 1554 C C . ASN A 1 187 ? -21.188 15.945 26.363 1.00 95.50 187 ASN A C 1
ATOM 1556 O O . ASN A 1 187 ? -21.939 15.837 27.328 1.00 95.50 187 ASN A O 1
ATOM 1560 N N . GLU A 1 188 ? -21.636 15.782 25.108 1.00 95.50 188 GLU A N 1
ATOM 1561 C CA . GLU A 1 188 ? -23.034 15.428 24.767 1.00 95.50 188 GLU A CA 1
ATOM 1562 C C . GLU A 1 188 ? -23.431 14.039 25.302 1.00 95.50 188 GLU A C 1
ATOM 1564 O O . GLU A 1 188 ? -24.604 13.782 25.588 1.00 95.50 188 GLU A O 1
ATOM 1569 N N . PHE A 1 189 ? -22.470 13.121 25.412 1.00 95.75 189 PHE A N 1
ATOM 1570 C CA . PHE A 1 189 ? -22.715 11.742 25.821 1.00 95.75 189 PHE A CA 1
ATOM 1571 C C . PHE A 1 189 ? -22.354 11.457 27.280 1.00 95.75 189 PHE A C 1
ATOM 1573 O O . PHE A 1 189 ? -22.837 10.452 27.795 1.00 95.75 189 PHE A O 1
ATOM 1580 N N . THR A 1 190 ? -21.601 12.319 27.972 1.00 95.31 190 THR A N 1
ATOM 1581 C CA . THR A 1 190 ? -21.193 12.120 29.377 1.00 95.31 190 THR A CA 1
ATOM 1582 C C . THR A 1 190 ? -22.375 11.806 30.293 1.00 95.31 190 THR A C 1
ATOM 1584 O O . THR A 1 190 ? -22.311 10.856 31.063 1.00 95.31 190 THR A O 1
ATOM 1587 N N . GLU A 1 191 ? -23.494 12.518 30.154 1.00 93.75 191 GLU A N 1
ATOM 1588 C CA . GLU A 1 191 ? -24.687 12.314 30.994 1.00 93.75 191 GLU A CA 1
ATOM 1589 C C . GLU A 1 191 ? -25.407 10.973 30.736 1.00 93.75 191 GLU A C 1
ATOM 1591 O O . GLU A 1 191 ? -26.216 10.525 31.550 1.00 93.75 191 GLU A O 1
ATOM 1596 N N . LYS A 1 192 ? -25.115 10.308 29.609 1.00 94.69 192 LYS A N 1
ATOM 1597 C CA . LYS A 1 192 ? -25.742 9.040 29.193 1.00 94.69 192 LYS A CA 1
ATOM 1598 C C . LYS A 1 192 ? -24.967 7.802 29.637 1.00 94.69 192 LYS A C 1
ATOM 1600 O O . LYS A 1 192 ? -25.427 6.684 29.390 1.00 94.69 192 LYS A O 1
ATOM 1605 N N . PHE A 1 193 ? -23.806 7.972 30.261 1.00 94.00 193 PHE A N 1
ATOM 1606 C CA . PHE A 1 193 ? -23.000 6.884 30.807 1.00 94.00 193 PHE A CA 1
ATOM 1607 C C . PHE A 1 193 ? -22.981 6.970 32.329 1.00 94.00 193 PHE A C 1
ATOM 1609 O O . PHE A 1 193 ? -22.932 8.056 32.896 1.00 94.00 193 PHE A O 1
ATOM 1616 N N . TRP A 1 194 ? -23.028 5.817 32.994 1.00 91.38 194 TRP A N 1
ATOM 1617 C CA . TRP A 1 194 ? -22.867 5.771 34.444 1.00 91.38 194 TRP A CA 1
ATOM 1618 C C . TRP A 1 194 ? -21.417 6.066 34.831 1.00 91.38 194 TRP A C 1
ATOM 1620 O O . TRP A 1 194 ? -20.486 5.461 34.288 1.00 91.38 194 TRP A O 1
ATOM 1630 N N . GLU A 1 195 ? -21.205 6.930 35.821 1.00 91.25 195 GLU A N 1
ATOM 1631 C CA . GLU A 1 195 ? -19.869 7.103 36.380 1.00 91.25 195 GLU A CA 1
ATOM 1632 C C . GLU A 1 195 ? -19.453 5.865 37.191 1.00 91.25 195 GLU A C 1
ATOM 1634 O O . GLU A 1 195 ? -20.265 5.216 37.856 1.00 91.25 195 GLU A O 1
ATOM 1639 N N . LYS A 1 196 ? -18.148 5.555 37.223 1.00 86.56 196 LYS A N 1
ATOM 1640 C CA . LYS A 1 196 ? -17.612 4.431 38.024 1.00 86.56 196 LYS A CA 1
ATOM 1641 C C . LYS A 1 196 ? -18.021 4.513 39.500 1.00 86.56 196 LYS A C 1
ATOM 1643 O O . LYS A 1 196 ? -18.247 3.487 40.137 1.00 86.56 196 LYS A O 1
ATOM 1648 N N . ASN A 1 197 ? -18.133 5.727 40.035 1.00 87.38 197 ASN A N 1
ATOM 1649 C CA . ASN A 1 197 ? -18.542 5.960 41.418 1.00 87.38 197 ASN A CA 1
ATOM 1650 C C . ASN A 1 197 ? -20.034 5.670 41.637 1.00 87.38 197 ASN A C 1
ATOM 1652 O O . ASN A 1 197 ? -20.396 5.096 42.664 1.00 87.38 197 ASN A O 1
ATOM 1656 N N . GLU A 1 198 ? -20.886 6.016 40.668 1.00 86.94 198 GLU A N 1
ATOM 1657 C CA . GLU A 1 198 ? -22.321 5.720 40.703 1.00 86.94 198 GLU A CA 1
ATOM 1658 C C . GLU A 1 198 ? -22.560 4.210 40.642 1.00 86.94 198 GLU A C 1
ATOM 1660 O O . GLU A 1 198 ? -23.272 3.668 41.487 1.00 86.94 198 GLU A O 1
ATOM 1665 N N . LEU A 1 199 ? -21.888 3.508 39.720 1.00 86.75 199 LEU A N 1
ATOM 1666 C CA . LEU A 1 199 ? -21.970 2.047 39.609 1.00 86.75 199 LEU A CA 1
ATOM 1667 C C . LEU A 1 199 ? -21.563 1.353 40.912 1.00 86.75 199 LEU A C 1
ATOM 1669 O O . LEU A 1 199 ? -22.265 0.459 41.380 1.00 86.75 199 LEU A O 1
ATOM 1673 N N . LYS A 1 200 ? -20.474 1.807 41.545 1.00 86.88 200 LYS A N 1
ATOM 1674 C CA . LYS A 1 200 ? -20.013 1.257 42.826 1.00 86.88 200 LYS A CA 1
ATOM 1675 C C . LYS A 1 200 ? -21.026 1.486 43.950 1.00 86.88 200 LYS A C 1
ATOM 1677 O O . LYS A 1 200 ? -21.227 0.610 44.787 1.00 86.88 200 LYS A O 1
ATOM 1682 N N . LYS A 1 201 ? -21.685 2.649 43.976 1.00 85.50 201 LYS A N 1
ATOM 1683 C CA . LYS A 1 201 ? -22.748 2.940 44.948 1.00 85.50 201 LYS A CA 1
ATOM 1684 C C . LYS A 1 201 ? -23.940 2.001 44.754 1.00 85.50 201 LYS A C 1
ATOM 1686 O O . LYS A 1 201 ? -24.447 1.464 45.735 1.00 85.50 201 LYS A O 1
ATOM 1691 N N . TYR A 1 202 ? -24.349 1.759 43.510 1.00 81.12 202 TYR A N 1
ATOM 1692 C CA . TYR A 1 202 ? -25.438 0.830 43.209 1.00 81.12 202 TYR A CA 1
ATOM 1693 C C . TYR A 1 202 ? -25.098 -0.624 43.527 1.00 81.12 202 TYR A C 1
ATOM 1695 O O . TYR A 1 202 ? -25.952 -1.334 44.049 1.00 81.12 202 TYR A O 1
ATOM 1703 N N . GLU A 1 203 ? -23.864 -1.059 43.277 1.00 84.19 203 GLU A N 1
ATOM 1704 C CA . GLU A 1 203 ? -23.389 -2.389 43.668 1.00 84.19 203 GLU A CA 1
ATOM 1705 C C . GLU A 1 203 ? -23.484 -2.592 45.190 1.00 84.19 203 GLU A C 1
ATOM 1707 O O . GLU A 1 203 ? -23.973 -3.621 45.653 1.00 84.19 203 GLU A O 1
ATOM 1712 N N . ILE A 1 204 ? -23.100 -1.581 45.978 1.00 83.81 204 ILE A N 1
ATOM 1713 C CA . ILE A 1 204 ? -23.223 -1.610 47.443 1.00 83.81 204 ILE A CA 1
ATOM 1714 C C . ILE A 1 204 ? -24.697 -1.710 47.870 1.00 83.81 204 ILE A C 1
ATOM 1716 O O . ILE A 1 204 ? -25.029 -2.578 48.674 1.00 83.81 204 ILE A O 1
ATOM 1720 N N . ILE A 1 205 ? -25.586 -0.890 47.297 1.00 80.62 205 ILE A N 1
ATOM 1721 C CA . ILE A 1 205 ? -27.027 -0.902 47.616 1.00 80.62 205 ILE A CA 1
ATOM 1722 C C . ILE A 1 205 ? -27.672 -2.246 47.236 1.00 80.62 205 ILE A C 1
ATOM 1724 O O . ILE A 1 205 ? -28.448 -2.806 48.008 1.00 80.62 205 ILE A O 1
ATOM 1728 N N . GLN A 1 206 ? -27.343 -2.795 46.064 1.00 79.19 206 GLN A N 1
ATOM 1729 C CA . GLN A 1 206 ? -27.805 -4.117 45.623 1.00 79.19 206 GLN A CA 1
ATOM 1730 C C . GLN A 1 206 ? -27.373 -5.213 46.600 1.00 79.19 206 GLN A C 1
ATOM 1732 O O . GLN A 1 206 ? -28.197 -6.041 46.992 1.00 79.19 206 GLN A O 1
ATOM 1737 N N . ASN A 1 207 ? -26.109 -5.191 47.027 1.00 77.31 207 ASN A N 1
ATOM 1738 C CA . ASN A 1 207 ? -25.571 -6.152 47.986 1.00 77.31 207 ASN A CA 1
ATOM 1739 C C . ASN A 1 207 ? -26.240 -6.032 49.366 1.00 77.31 207 ASN A C 1
ATOM 1741 O O . ASN A 1 207 ? -26.520 -7.051 49.998 1.00 77.31 207 ASN A O 1
ATOM 1745 N N . GLU A 1 208 ? -26.562 -4.818 49.812 1.00 77.19 208 GLU A N 1
ATOM 1746 C CA . GLU A 1 208 ? -27.273 -4.565 51.071 1.00 77.19 208 GLU A CA 1
ATOM 1747 C C . GLU A 1 208 ? -28.726 -5.075 51.019 1.00 77.19 208 GLU A C 1
ATOM 1749 O O . GLU A 1 208 ? -29.154 -5.828 51.894 1.00 77.19 208 GLU A O 1
ATOM 1754 N N . ILE A 1 209 ? -29.455 -4.793 49.930 1.00 76.62 209 ILE A N 1
ATOM 1755 C CA . ILE A 1 209 ? -30.815 -5.317 49.699 1.00 76.62 209 ILE A CA 1
ATOM 1756 C C . ILE A 1 209 ? -30.814 -6.851 49.617 1.00 76.62 209 ILE A C 1
ATOM 1758 O O . ILE A 1 209 ? -31.725 -7.502 50.140 1.00 76.62 209 ILE A O 1
ATOM 1762 N N . LEU A 1 210 ? -29.817 -7.445 48.952 1.00 76.81 210 LEU A N 1
ATOM 1763 C CA . LEU A 1 210 ? -29.640 -8.898 48.889 1.00 76.81 210 LEU A CA 1
ATOM 1764 C C . LEU A 1 210 ? -29.405 -9.486 50.279 1.00 76.81 210 LEU A C 1
ATOM 1766 O O . LEU A 1 210 ? -30.067 -10.462 50.629 1.00 76.81 210 LEU A O 1
ATOM 1770 N N . SER A 1 211 ? -28.535 -8.875 51.083 1.00 69.50 211 SER A N 1
ATOM 1771 C CA . SER A 1 211 ? -28.273 -9.284 52.466 1.00 69.50 211 SER A CA 1
ATOM 1772 C C . SER A 1 211 ? -29.547 -9.248 53.323 1.00 69.50 211 SER A C 1
ATOM 1774 O O . SER A 1 211 ? -29.897 -10.246 53.957 1.00 69.50 211 SER A O 1
ATOM 1776 N N . ASP A 1 212 ? -30.321 -8.163 53.255 1.00 72.69 212 ASP A N 1
ATOM 1777 C CA . ASP A 1 212 ? -31.597 -8.009 53.969 1.00 72.69 212 ASP A CA 1
ATOM 1778 C C . ASP A 1 212 ? -32.650 -9.034 53.533 1.00 72.69 212 ASP A C 1
ATOM 1780 O O . ASP A 1 212 ? -33.410 -9.585 54.343 1.00 72.69 212 ASP A O 1
ATOM 1784 N N . ARG A 1 213 ? -32.717 -9.306 52.226 1.00 70.12 213 ARG A N 1
ATOM 1785 C CA . ARG A 1 213 ? -33.639 -10.292 51.659 1.00 70.12 213 ARG A CA 1
ATOM 1786 C C . ARG A 1 213 ? -33.233 -11.705 52.072 1.00 70.12 213 ARG A C 1
ATOM 1788 O O . ARG A 1 213 ? -34.115 -12.491 52.423 1.00 70.12 213 ARG A O 1
ATOM 1795 N N . ILE A 1 214 ? -31.938 -12.019 52.102 1.00 68.25 214 ILE A N 1
ATOM 1796 C CA . ILE A 1 214 ? -31.410 -13.288 52.616 1.00 68.25 214 ILE A CA 1
ATOM 1797 C C . ILE A 1 214 ? -31.771 -13.438 54.096 1.00 68.25 214 ILE A C 1
ATOM 1799 O O . ILE A 1 214 ? -32.344 -14.459 54.464 1.00 68.25 214 ILE A O 1
ATOM 1803 N N . GLN A 1 215 ? -31.568 -12.410 54.923 1.00 62.75 215 GLN A N 1
ATOM 1804 C CA . GLN A 1 215 ? -31.870 -12.444 56.358 1.00 62.75 215 GLN A CA 1
ATOM 1805 C C . GLN A 1 215 ? -33.372 -12.638 56.648 1.00 62.75 215 GLN A C 1
ATOM 1807 O O . GLN A 1 215 ? -33.751 -13.452 57.494 1.00 62.75 215 GLN A O 1
ATOM 1812 N N . LYS A 1 216 ? -34.258 -11.970 55.893 1.00 61.22 216 LYS A N 1
ATOM 1813 C CA . LYS A 1 216 ? -35.720 -12.169 55.983 1.00 61.22 216 LYS A CA 1
ATOM 1814 C C . LYS A 1 216 ? -36.172 -13.547 55.493 1.00 61.22 216 LYS A C 1
ATOM 1816 O O . LYS A 1 216 ? -37.127 -14.104 56.036 1.00 61.22 216 LYS A O 1
ATOM 1821 N N . SER A 1 217 ? -35.504 -14.094 54.480 1.00 60.00 217 SER A N 1
ATOM 1822 C CA . SER A 1 217 ? -35.789 -15.434 53.946 1.00 60.00 217 SER A CA 1
ATOM 1823 C C . SER A 1 217 ? -35.316 -16.528 54.906 1.00 60.00 217 SER A C 1
ATOM 1825 O O . SER A 1 217 ? -36.023 -17.513 55.102 1.00 60.00 217 SER A O 1
ATOM 1827 N N . PHE A 1 218 ? -34.184 -16.309 55.581 1.00 54.50 218 PHE A N 1
ATOM 1828 C CA . PHE A 1 218 ? -33.635 -17.201 56.604 1.00 54.50 218 PHE A CA 1
ATOM 1829 C C . PHE A 1 218 ? -34.603 -17.387 57.784 1.00 54.50 218 PHE A C 1
ATOM 1831 O O . PHE A 1 218 ? -34.827 -18.508 58.232 1.00 54.50 218 PHE A O 1
ATOM 1838 N N . ASN A 1 219 ? -35.276 -16.315 58.220 1.00 55.84 219 ASN A N 1
ATOM 1839 C CA . ASN A 1 219 ? -36.269 -16.371 59.303 1.00 55.84 219 ASN A CA 1
ATOM 1840 C C . ASN A 1 219 ? -37.588 -17.069 58.915 1.00 55.84 219 ASN A C 1
ATOM 1842 O O . ASN A 1 219 ? -38.328 -17.507 59.793 1.00 55.84 219 ASN A O 1
ATOM 1846 N N . LYS A 1 220 ? -37.893 -17.200 57.617 1.00 51.16 220 LYS A N 1
ATOM 1847 C CA . LYS A 1 220 ? -39.069 -17.934 57.107 1.00 51.16 220 LYS A CA 1
ATOM 1848 C C . LYS A 1 220 ? -38.791 -19.416 56.816 1.00 51.16 220 LYS A C 1
ATOM 1850 O O . LYS A 1 220 ? -39.737 -20.175 56.635 1.00 51.16 220 LYS A O 1
ATOM 1855 N N . ALA A 1 221 ? -37.524 -19.829 56.775 1.00 51.50 221 ALA A N 1
ATOM 1856 C CA . ALA A 1 221 ? -37.098 -21.159 56.336 1.00 51.50 221 ALA A CA 1
ATOM 1857 C C . ALA A 1 221 ? -37.143 -22.257 57.426 1.00 51.50 221 ALA A C 1
ATOM 1859 O O . ALA A 1 221 ? -36.904 -23.421 57.120 1.00 51.50 221 ALA A O 1
ATOM 1860 N N . PHE A 1 222 ? -37.477 -21.933 58.682 1.00 51.62 222 PHE A N 1
ATOM 1861 C CA . PHE A 1 222 ? -37.514 -22.896 59.801 1.00 51.62 222 PHE A CA 1
ATOM 1862 C C . PHE A 1 222 ? -38.919 -23.468 60.110 1.00 51.62 222 PHE A C 1
ATOM 1864 O O . PHE A 1 222 ? -39.198 -23.863 61.239 1.00 51.62 222 PHE A O 1
ATOM 1871 N N . ASP A 1 223 ? -39.815 -23.545 59.119 1.00 55.00 223 ASP A N 1
ATOM 1872 C CA . ASP A 1 223 ? -41.076 -24.301 59.221 1.00 55.00 223 ASP A CA 1
ATOM 1873 C C . ASP A 1 223 ? -40.827 -25.792 58.868 1.00 55.00 223 ASP A C 1
ATOM 1875 O O . ASP A 1 223 ? -40.293 -26.086 57.795 1.00 55.00 223 ASP A O 1
ATOM 1879 N N . PRO A 1 224 ? -41.214 -26.773 59.705 1.00 57.12 224 PRO A N 1
ATOM 1880 C CA . PRO A 1 224 ? -41.067 -28.203 59.406 1.00 57.12 224 PRO A CA 1
ATOM 1881 C C . PRO A 1 224 ? -41.701 -28.655 58.074 1.00 57.12 224 PRO A C 1
ATOM 1883 O O . PRO A 1 224 ? -41.226 -29.613 57.459 1.00 57.12 224 PRO A O 1
ATOM 1886 N N . LYS A 1 225 ? -42.745 -27.963 57.583 1.00 55.22 225 LYS A N 1
ATOM 1887 C CA . LYS A 1 225 ? -43.314 -28.193 56.236 1.00 55.22 225 LYS A CA 1
ATOM 1888 C C . LYS A 1 225 ? -42.393 -27.708 55.115 1.00 55.22 225 LYS A C 1
ATOM 1890 O O . LYS A 1 225 ? -42.345 -28.332 54.054 1.00 55.22 225 LYS A O 1
ATOM 1895 N N . PHE A 1 226 ? -41.655 -26.625 55.351 1.00 62.38 226 PHE A N 1
ATOM 1896 C CA . PHE A 1 226 ? -40.649 -26.111 54.428 1.00 62.38 226 PHE A CA 1
ATOM 1897 C C . PHE A 1 226 ? -39.491 -27.098 54.296 1.00 62.38 226 PHE A C 1
ATOM 1899 O O . PHE A 1 226 ? -39.097 -27.378 53.176 1.00 62.38 226 PHE A O 1
ATOM 1906 N N . ILE A 1 227 ? -39.036 -27.725 55.388 1.00 56.78 227 ILE A N 1
ATOM 1907 C CA . ILE A 1 227 ? -37.948 -28.721 55.353 1.00 56.78 227 ILE A CA 1
ATOM 1908 C C . ILE A 1 227 ? -38.298 -29.922 54.454 1.00 56.78 227 ILE A C 1
ATOM 1910 O O . ILE A 1 227 ? -37.473 -30.333 53.642 1.00 56.78 227 ILE A O 1
ATOM 1914 N N . LYS A 1 228 ? -39.536 -30.435 54.511 1.00 66.88 228 LYS A N 1
ATOM 1915 C CA . LYS A 1 228 ? -39.990 -31.539 53.638 1.00 66.88 228 LYS A CA 1
ATOM 1916 C C . LYS A 1 228 ? -40.125 -31.137 52.164 1.00 66.88 228 LYS A C 1
ATOM 1918 O O . LYS A 1 228 ? -39.731 -31.893 51.279 1.00 66.88 228 LYS A O 1
ATOM 1923 N N . ASN A 1 229 ? -40.666 -29.949 51.885 1.00 69.31 229 ASN A N 1
ATOM 1924 C CA . ASN A 1 229 ? -40.730 -29.432 50.513 1.00 69.31 229 ASN A CA 1
ATOM 1925 C C . ASN A 1 229 ? -39.341 -29.081 49.969 1.00 69.31 229 ASN A C 1
ATOM 1927 O O . ASN A 1 229 ? -39.096 -29.236 48.775 1.00 69.31 229 ASN A O 1
ATOM 1931 N N . LEU A 1 230 ? -38.431 -28.636 50.831 1.00 68.06 230 LEU A N 1
ATOM 1932 C CA . LEU A 1 230 ? -37.054 -28.315 50.497 1.00 68.06 230 LEU A CA 1
ATOM 1933 C C . LEU A 1 230 ? -36.260 -29.586 50.201 1.00 68.06 230 LEU A C 1
ATOM 1935 O O . LEU A 1 230 ? -35.512 -29.584 49.240 1.00 68.06 230 LEU A O 1
ATOM 1939 N N . GLU A 1 231 ? -36.493 -30.688 50.914 1.00 73.56 231 GLU A N 1
ATOM 1940 C CA . GLU A 1 231 ? -35.923 -32.000 50.582 1.00 73.56 231 GLU A CA 1
ATOM 1941 C C . GLU A 1 231 ? -36.365 -32.479 49.186 1.00 73.56 231 GLU A C 1
ATOM 1943 O O . GLU A 1 231 ? -35.530 -32.866 48.367 1.00 73.56 231 GLU A O 1
ATOM 1948 N N . TYR A 1 232 ? -37.662 -32.379 48.866 1.00 75.94 232 TYR A N 1
ATOM 1949 C CA . TYR A 1 232 ? -38.179 -32.768 47.547 1.00 75.94 232 TYR A CA 1
ATOM 1950 C C . TYR A 1 232 ? -37.677 -31.841 46.426 1.00 75.94 232 TYR A C 1
ATOM 1952 O O . TYR A 1 232 ? -37.268 -32.298 45.357 1.00 75.94 232 TYR A O 1
ATOM 1960 N N . THR A 1 233 ? -37.656 -30.530 46.684 1.00 75.81 233 THR A N 1
ATOM 1961 C CA . THR A 1 233 ? -37.171 -29.522 45.731 1.00 75.81 233 THR A CA 1
ATOM 1962 C C . THR A 1 233 ? -35.672 -29.670 45.502 1.00 75.81 233 THR A C 1
ATOM 1964 O O . THR A 1 233 ? -35.256 -29.709 44.347 1.00 75.81 233 THR A O 1
ATOM 1967 N N . LEU A 1 234 ? -34.879 -29.839 46.569 1.00 72.19 234 LEU A N 1
ATOM 1968 C CA . LEU A 1 234 ? -33.445 -30.118 46.495 1.00 72.19 234 LEU A CA 1
ATOM 1969 C C . LEU A 1 234 ? -33.184 -31.387 45.705 1.00 72.19 234 LEU A C 1
ATOM 1971 O O . LEU A 1 234 ? -32.313 -31.370 44.851 1.00 72.19 234 LEU A O 1
ATOM 1975 N N . LYS A 1 235 ? -33.940 -32.466 45.929 1.00 78.94 235 LYS A N 1
ATOM 1976 C CA . LYS A 1 235 ? -33.753 -33.701 45.165 1.00 78.94 235 LYS A CA 1
ATOM 1977 C C . LYS A 1 235 ? -33.985 -33.480 43.668 1.00 78.94 235 LYS A C 1
ATOM 1979 O O . LYS A 1 235 ? -33.126 -33.850 42.874 1.00 78.94 235 LYS A O 1
ATOM 1984 N N . SER A 1 236 ? -35.071 -32.801 43.283 1.00 79.00 236 SER A N 1
ATOM 1985 C CA . SER A 1 236 ? -35.331 -32.498 41.865 1.00 79.00 236 SER A CA 1
ATOM 1986 C C . SER A 1 236 ? -34.305 -31.527 41.264 1.00 79.00 236 SER A C 1
ATOM 1988 O O . SER A 1 236 ? -33.896 -31.688 40.118 1.00 79.00 236 SER A O 1
ATOM 1990 N N . GLN A 1 237 ? -33.835 -30.546 42.042 1.00 80.62 237 GLN A N 1
ATOM 1991 C CA . GLN A 1 237 ? -32.808 -29.601 41.606 1.00 80.62 237 GLN A CA 1
ATOM 1992 C C . GLN A 1 237 ? -31.442 -30.274 41.490 1.00 80.62 237 GLN A C 1
ATOM 1994 O O . GLN A 1 237 ? -30.713 -29.975 40.555 1.00 80.62 237 GLN A O 1
ATOM 1999 N N . ILE A 1 238 ? -31.104 -31.202 42.385 1.00 79.19 238 ILE A N 1
ATOM 2000 C CA . ILE A 1 238 ? -29.882 -32.009 42.318 1.00 79.19 238 ILE A CA 1
ATOM 2001 C C . ILE A 1 238 ? -29.931 -32.929 41.097 1.00 79.19 238 ILE A C 1
ATOM 2003 O O . ILE A 1 238 ? -28.932 -33.032 40.392 1.00 79.19 238 ILE A O 1
ATOM 2007 N N . GLU A 1 239 ? -31.072 -33.557 40.802 1.00 86.69 239 GLU A N 1
ATOM 2008 C CA . GLU A 1 239 ? -31.250 -34.368 39.589 1.00 86.69 239 GLU A CA 1
ATOM 2009 C C . GLU A 1 239 ? -31.118 -33.514 38.315 1.00 86.69 239 GLU A C 1
ATOM 2011 O O . GLU A 1 239 ? -30.362 -33.879 37.414 1.00 86.69 239 GLU A O 1
ATOM 2016 N N . ALA A 1 240 ? -31.747 -32.334 38.272 1.00 82.31 240 ALA A N 1
ATOM 2017 C CA . ALA A 1 240 ? -31.617 -31.394 37.157 1.00 82.31 240 ALA A CA 1
ATOM 2018 C C . ALA A 1 240 ? -30.185 -30.843 37.008 1.00 82.31 240 ALA A C 1
ATOM 2020 O O . ALA A 1 240 ? -29.674 -30.728 35.895 1.00 82.31 240 ALA A O 1
ATOM 2021 N N . LEU A 1 241 ? -29.507 -30.536 38.119 1.00 76.12 241 LEU A N 1
ATOM 2022 C CA . LEU A 1 241 ? -28.105 -30.117 38.128 1.00 76.12 241 LEU A CA 1
ATOM 2023 C C . LEU A 1 241 ? -27.190 -31.246 37.656 1.00 76.12 241 LEU A C 1
ATOM 2025 O O . LEU A 1 241 ? -26.300 -30.989 36.858 1.00 76.12 241 LEU A O 1
ATOM 2029 N N . LEU A 1 242 ? -27.418 -32.491 38.077 1.00 84.00 242 LEU A N 1
ATOM 2030 C CA . LEU A 1 242 ? -26.662 -33.651 37.597 1.00 84.00 242 LEU A CA 1
ATOM 2031 C C . LEU A 1 242 ? -26.852 -33.875 36.094 1.00 84.00 242 LEU A C 1
ATOM 2033 O O . LEU A 1 242 ? -25.888 -34.198 35.397 1.00 84.00 242 LEU A O 1
ATOM 2037 N N . GLU A 1 243 ? -28.068 -33.691 35.579 1.00 89.19 243 GLU A N 1
ATOM 2038 C CA . GLU A 1 243 ? -28.338 -33.781 34.144 1.00 89.19 243 GLU A CA 1
ATOM 2039 C C . GLU A 1 243 ? -27.659 -32.643 33.366 1.00 89.19 243 GLU A C 1
ATOM 2041 O O . GLU A 1 243 ? -27.055 -32.887 32.319 1.00 89.19 243 GLU A O 1
ATOM 2046 N N . ASN A 1 244 ? -27.678 -31.420 33.898 1.00 84.44 244 ASN A N 1
ATOM 2047 C CA . ASN A 1 244 ? -26.979 -30.280 33.308 1.00 84.44 244 ASN A CA 1
ATOM 2048 C C . ASN A 1 244 ? -25.457 -30.459 33.346 1.00 84.44 244 ASN A C 1
ATOM 2050 O O . ASN A 1 244 ? -24.810 -30.241 32.329 1.00 84.44 244 ASN A O 1
ATOM 2054 N N . ILE A 1 245 ? -24.893 -30.952 34.452 1.00 81.19 245 ILE A N 1
ATOM 2055 C CA . ILE A 1 245 ? -23.464 -31.279 34.568 1.00 81.19 245 ILE A CA 1
ATOM 2056 C C . ILE A 1 245 ? -23.076 -32.356 33.548 1.00 81.19 245 ILE A C 1
ATOM 2058 O O . ILE A 1 245 ? -22.016 -32.259 32.932 1.00 81.19 245 ILE A O 1
ATOM 2062 N N . LYS A 1 246 ? -23.930 -33.364 33.310 1.00 89.06 246 LYS A N 1
ATOM 2063 C CA . LYS A 1 246 ? -23.710 -34.346 32.235 1.00 89.06 246 LYS A CA 1
ATOM 2064 C C . LYS A 1 246 ? -23.715 -33.695 30.852 1.00 89.06 246 LYS A C 1
ATOM 2066 O O . LYS A 1 246 ? -22.790 -33.933 30.084 1.00 89.06 246 LYS A O 1
ATOM 2071 N N . LYS A 1 247 ? -24.712 -32.860 30.544 1.00 86.81 247 LYS A N 1
ATOM 2072 C CA . LYS A 1 247 ? -24.795 -32.140 29.258 1.00 86.81 247 LYS A CA 1
ATOM 2073 C C . LYS A 1 247 ? -23.600 -31.214 29.045 1.00 86.81 247 LYS A C 1
ATOM 2075 O O . LYS A 1 247 ? -23.080 -31.126 27.937 1.00 86.81 247 LYS A O 1
ATOM 2080 N N . GLU A 1 248 ? -23.153 -30.545 30.100 1.00 84.75 248 GLU A N 1
ATOM 2081 C CA . GLU A 1 248 ? -22.010 -29.642 30.063 1.00 84.75 248 GLU A CA 1
ATOM 2082 C C . GLU A 1 248 ? -20.694 -30.402 29.908 1.00 84.75 248 GLU A C 1
ATOM 2084 O O . GLU A 1 248 ? -19.841 -29.980 29.132 1.00 84.75 248 GLU A O 1
ATOM 2089 N N . LYS A 1 249 ? -20.560 -31.575 30.538 1.00 87.31 249 LYS A N 1
ATOM 2090 C CA . LYS A 1 249 ? -19.440 -32.486 30.291 1.00 87.31 249 LYS A CA 1
ATOM 2091 C C . LYS A 1 249 ? -19.413 -32.973 28.838 1.00 87.31 249 LYS A C 1
ATOM 2093 O O . LYS A 1 249 ? -18.376 -32.866 28.194 1.00 87.31 249 LYS A O 1
ATOM 2098 N N . ASP A 1 250 ? -20.544 -33.414 28.288 1.00 90.44 250 ASP A N 1
ATOM 2099 C CA . ASP A 1 250 ? -20.634 -33.820 26.877 1.00 90.44 250 ASP A CA 1
ATOM 2100 C C . ASP A 1 250 ? -20.293 -32.659 25.924 1.00 90.44 250 ASP A C 1
ATOM 2102 O O . ASP A 1 250 ? -19.701 -32.849 24.858 1.00 90.44 250 ASP A O 1
ATOM 2106 N N . PHE A 1 251 ? -20.672 -31.432 26.290 1.00 87.56 251 PHE A N 1
ATOM 2107 C CA . PHE A 1 251 ? -20.327 -30.231 25.538 1.00 87.56 251 PHE A CA 1
ATOM 2108 C C . PHE A 1 251 ? -18.832 -29.897 25.629 1.00 87.56 251 PHE A C 1
ATOM 2110 O O . PHE A 1 251 ? -18.216 -29.605 24.602 1.00 87.56 251 PHE A O 1
ATOM 2117 N N . GLN A 1 252 ? -18.237 -29.991 26.820 1.00 82.75 252 GLN A N 1
ATOM 2118 C CA . GLN A 1 252 ? -16.796 -29.854 27.050 1.00 82.75 252 GLN A CA 1
ATOM 2119 C C . GLN A 1 252 ? -16.011 -30.882 26.228 1.00 82.75 252 GLN A C 1
ATOM 2121 O O . GLN A 1 252 ? -15.078 -30.505 25.524 1.00 82.75 252 GLN A O 1
ATOM 2126 N N . ASP A 1 253 ? -16.437 -32.145 26.212 1.00 91.12 253 ASP A N 1
ATOM 2127 C CA . ASP A 1 253 ? -15.794 -33.204 25.428 1.00 91.12 253 ASP A CA 1
ATOM 2128 C C . ASP A 1 253 ? -15.860 -32.906 23.916 1.00 91.12 253 ASP A C 1
ATOM 2130 O O . ASP A 1 253 ? -14.864 -33.049 23.198 1.00 91.12 253 ASP A O 1
ATOM 2134 N N . LYS A 1 254 ? -16.997 -32.395 23.416 1.00 91.25 254 LYS A N 1
ATOM 2135 C CA . LYS A 1 254 ? -17.129 -31.930 22.019 1.00 91.25 254 LYS A CA 1
ATOM 2136 C C . LYS A 1 254 ? -16.233 -30.731 21.712 1.00 91.25 254 LYS A C 1
ATOM 2138 O O . LYS A 1 254 ? -15.656 -30.667 20.622 1.00 91.25 254 LYS A O 1
ATOM 2143 N N . LEU A 1 255 ? -16.118 -29.779 22.639 1.00 83.31 255 LEU A N 1
ATOM 2144 C CA . LEU A 1 255 ? -15.222 -28.630 22.504 1.00 83.31 255 LEU A CA 1
ATOM 2145 C C . LEU A 1 255 ? -13.761 -29.076 22.451 1.00 83.31 255 LEU A C 1
ATOM 2147 O O . LEU A 1 255 ? -13.052 -28.667 21.532 1.00 83.31 255 LEU A O 1
ATOM 2151 N N . PHE A 1 256 ? -13.342 -29.966 23.352 1.00 87.56 256 PHE A N 1
ATOM 2152 C CA . PHE A 1 256 ? -12.004 -30.552 23.346 1.00 87.56 256 PHE A CA 1
ATOM 2153 C C . PHE A 1 256 ? -11.721 -31.272 22.029 1.00 87.56 256 PHE A C 1
ATOM 2155 O O . PHE A 1 256 ? -10.700 -31.011 21.398 1.00 87.56 256 PHE A O 1
ATOM 2162 N N . GLN A 1 257 ? -12.651 -32.096 21.538 1.00 92.19 257 GLN A N 1
ATOM 2163 C CA . GLN A 1 257 ? -12.485 -32.787 20.258 1.00 92.19 257 GLN A CA 1
ATOM 2164 C C . GLN A 1 257 ? -12.346 -31.803 19.083 1.00 92.19 257 GLN A C 1
ATOM 2166 O O . GLN A 1 257 ? -11.522 -32.006 18.186 1.00 92.19 257 GLN A O 1
ATOM 2171 N N . LYS A 1 258 ? -13.126 -30.714 19.078 1.00 87.94 258 LYS A N 1
ATOM 2172 C CA . LYS A 1 258 ? -13.027 -29.658 18.060 1.00 87.94 258 LYS A CA 1
ATOM 2173 C C . LYS A 1 258 ? -11.692 -28.916 18.151 1.00 87.94 258 LYS A C 1
ATOM 2175 O O . LYS A 1 258 ? -11.085 -28.644 17.117 1.00 87.94 258 LYS A O 1
ATOM 2180 N N . GLN A 1 259 ? -11.218 -28.634 19.360 1.00 84.62 259 GLN A N 1
ATOM 2181 C CA . GLN A 1 259 ? -9.928 -27.994 19.598 1.00 84.62 259 GLN A CA 1
ATOM 2182 C C . GLN A 1 259 ? -8.764 -28.885 19.150 1.00 84.62 259 GLN A C 1
ATOM 2184 O O . GLN A 1 259 ? -7.858 -28.392 18.484 1.00 84.62 259 GLN A O 1
ATOM 2189 N N . SER A 1 260 ? -8.809 -30.194 19.417 1.00 88.94 260 SER A N 1
ATOM 2190 C CA . SER A 1 260 ? -7.800 -31.146 18.934 1.00 88.94 260 SER A CA 1
ATOM 2191 C C . SER A 1 260 ? -7.734 -31.185 17.406 1.00 88.94 260 SER A C 1
ATOM 2193 O O . SER A 1 260 ? -6.642 -31.119 16.849 1.00 88.94 260 SER A O 1
ATOM 2195 N N . ARG A 1 261 ? -8.888 -31.194 16.718 1.00 91.25 261 ARG A N 1
ATOM 2196 C CA . ARG A 1 261 ? -8.941 -31.119 15.244 1.00 91.25 261 ARG A CA 1
ATOM 2197 C C . ARG A 1 261 ? -8.376 -29.806 14.706 1.00 91.25 261 ARG A C 1
ATOM 2199 O O . ARG A 1 261 ? -7.678 -29.807 13.698 1.00 91.25 261 ARG A O 1
ATOM 2206 N N . LEU A 1 262 ? -8.666 -28.683 15.366 1.00 84.69 262 LEU A N 1
ATOM 2207 C CA . LEU A 1 262 ? -8.079 -27.393 14.998 1.00 84.69 262 LEU A CA 1
ATOM 2208 C C . LEU A 1 262 ? -6.558 -27.420 15.162 1.00 84.69 262 LEU A C 1
ATOM 2210 O O . LEU A 1 262 ? -5.852 -26.997 14.254 1.00 84.69 262 LEU A O 1
ATOM 2214 N N . LEU A 1 263 ? -6.055 -27.963 16.273 1.00 87.75 263 LEU A N 1
ATOM 2215 C CA . LEU A 1 263 ? -4.621 -28.073 16.534 1.00 87.75 263 LEU A CA 1
ATOM 2216 C C . LEU A 1 263 ? -3.908 -28.929 15.473 1.00 87.75 263 LEU A C 1
ATOM 2218 O O . LEU A 1 263 ? -2.825 -28.576 15.013 1.00 87.75 263 LEU A O 1
ATOM 2222 N N . GLU A 1 264 ? -4.526 -30.034 15.057 1.00 93.81 264 GLU A N 1
ATOM 2223 C CA . GLU A 1 264 ? -4.019 -30.903 13.990 1.00 93.81 264 GLU A CA 1
ATOM 2224 C C . GLU A 1 264 ? -4.012 -30.192 12.627 1.00 93.81 264 GLU A C 1
ATOM 2226 O O . GLU A 1 264 ? -3.016 -30.236 11.905 1.00 93.81 264 GLU A O 1
ATOM 2231 N N . ASN A 1 265 ? -5.067 -29.436 12.310 1.00 91.12 265 ASN A N 1
ATOM 2232 C CA . ASN A 1 265 ? -5.111 -28.603 11.107 1.00 91.12 265 ASN A CA 1
ATOM 2233 C C . ASN A 1 265 ? -4.029 -27.515 11.106 1.00 91.12 265 ASN A C 1
ATOM 2235 O O . ASN A 1 265 ? -3.423 -27.274 10.064 1.00 91.12 265 ASN A O 1
ATOM 2239 N N . TYR A 1 266 ? -3.763 -26.881 12.253 1.00 87.38 266 TYR A N 1
ATOM 2240 C CA . TYR A 1 266 ? -2.681 -25.903 12.385 1.00 87.38 266 TYR A CA 1
ATOM 2241 C C . TYR A 1 266 ? -1.309 -26.535 12.131 1.00 87.38 266 TYR A C 1
ATOM 2243 O O . TYR A 1 266 ? -0.540 -25.983 11.349 1.00 87.38 266 TYR A O 1
ATOM 2251 N N . LYS A 1 267 ? -1.031 -27.720 12.693 1.00 90.69 267 LYS A N 1
ATOM 2252 C CA . LYS A 1 267 ? 0.214 -28.463 12.417 1.00 90.69 267 LYS A CA 1
ATOM 2253 C C . LYS A 1 267 ? 0.366 -28.809 10.933 1.00 90.69 267 LYS A C 1
ATOM 2255 O O . LYS A 1 267 ? 1.435 -28.627 10.360 1.00 90.69 267 LYS A O 1
ATOM 2260 N N . ASN A 1 268 ? -0.717 -29.242 10.286 1.00 93.00 268 ASN A N 1
ATOM 2261 C CA . ASN A 1 268 ? -0.711 -29.528 8.850 1.00 93.00 268 ASN A CA 1
ATOM 2262 C C . ASN A 1 268 ? -0.479 -28.263 8.003 1.00 93.00 268 ASN A C 1
ATOM 2264 O O . ASN A 1 268 ? 0.182 -28.329 6.967 1.00 93.00 268 ASN A O 1
ATOM 2268 N N . MET A 1 269 ? -1.008 -27.105 8.418 1.00 84.25 269 MET A N 1
ATOM 2269 C CA . MET A 1 269 ? -0.732 -25.825 7.753 1.00 84.25 269 MET A CA 1
ATOM 2270 C C . MET A 1 269 ? 0.719 -25.382 7.939 1.00 84.25 269 MET A C 1
ATOM 2272 O O . MET A 1 269 ? 1.337 -24.957 6.967 1.00 84.25 269 MET A O 1
ATOM 2276 N N . GLU A 1 270 ? 1.269 -25.512 9.145 1.00 88.06 270 GLU A N 1
ATOM 2277 C CA . GLU A 1 270 ? 2.671 -25.205 9.440 1.00 88.06 270 GLU A CA 1
ATOM 2278 C C . GLU A 1 270 ? 3.616 -26.048 8.571 1.00 88.06 270 GLU A C 1
ATOM 2280 O O . GLU A 1 270 ? 4.525 -25.512 7.936 1.00 88.06 270 GLU A O 1
ATOM 2285 N N . GLN A 1 271 ? 3.340 -27.349 8.434 1.00 93.75 271 GLN A N 1
ATOM 2286 C CA . GLN A 1 271 ? 4.113 -28.224 7.554 1.00 93.75 271 GLN A CA 1
ATOM 2287 C C . GLN A 1 271 ? 4.034 -27.782 6.083 1.00 93.75 271 GLN A C 1
ATOM 2289 O O . GLN A 1 271 ? 5.064 -27.672 5.417 1.00 93.75 271 GLN A O 1
ATOM 2294 N N . LYS A 1 272 ? 2.837 -27.454 5.577 1.00 90.62 272 LYS A N 1
ATOM 2295 C CA . LYS A 1 272 ? 2.671 -26.942 4.204 1.00 90.62 272 LYS A CA 1
ATOM 2296 C C . LYS A 1 272 ? 3.396 -25.615 3.981 1.00 90.62 272 LYS A C 1
ATOM 2298 O O . LYS A 1 272 ? 3.937 -25.389 2.900 1.00 90.62 272 LYS A O 1
ATOM 2303 N N . GLN A 1 273 ? 3.422 -24.734 4.981 1.00 85.50 273 GLN A N 1
ATOM 2304 C CA . GLN A 1 273 ? 4.181 -23.484 4.912 1.00 85.50 273 GLN A CA 1
ATOM 2305 C C . GLN A 1 273 ? 5.688 -23.747 4.846 1.00 85.50 273 GLN A C 1
ATOM 2307 O O . GLN A 1 273 ? 6.381 -23.102 4.059 1.00 85.50 273 GLN A O 1
ATOM 2312 N N . LEU A 1 274 ? 6.192 -24.720 5.608 1.00 92.31 274 LEU A N 1
ATOM 2313 C CA . LEU A 1 274 ? 7.598 -25.117 5.566 1.00 92.31 274 LEU A CA 1
ATOM 2314 C C . LEU A 1 274 ? 7.985 -25.707 4.199 1.00 92.31 274 LEU A C 1
ATOM 2316 O O . LEU A 1 274 ? 9.020 -25.347 3.638 1.00 92.31 274 LEU A O 1
ATOM 2320 N N . GLU A 1 275 ? 7.135 -26.563 3.628 1.00 93.69 275 GLU A N 1
ATOM 2321 C CA . GLU A 1 275 ? 7.313 -27.112 2.277 1.00 93.69 275 GLU A CA 1
ATOM 2322 C C . GLU A 1 275 ? 7.319 -26.002 1.213 1.00 93.69 275 GLU A C 1
ATOM 2324 O O . GLU A 1 275 ? 8.219 -25.954 0.370 1.00 93.69 275 GLU A O 1
ATOM 2329 N N . ALA A 1 276 ? 6.383 -25.049 1.290 1.00 86.19 276 ALA A N 1
ATOM 2330 C CA . ALA A 1 276 ? 6.341 -23.895 0.393 1.00 86.19 276 ALA A CA 1
ATOM 2331 C C . ALA A 1 276 ? 7.605 -23.024 0.506 1.00 86.19 276 ALA A C 1
ATOM 2333 O O . ALA A 1 276 ? 8.155 -22.594 -0.508 1.00 86.19 276 ALA A O 1
ATOM 2334 N N . LEU A 1 277 ? 8.110 -22.803 1.722 1.00 88.75 277 LEU A N 1
ATOM 2335 C CA . LEU A 1 277 ? 9.332 -22.034 1.959 1.00 88.75 277 LEU A CA 1
ATOM 2336 C C . LEU A 1 277 ? 10.562 -22.730 1.360 1.00 88.75 277 LEU A C 1
ATOM 2338 O O . LEU A 1 277 ? 11.397 -22.073 0.733 1.00 88.75 277 LEU A O 1
ATOM 2342 N N . ASN A 1 278 ? 10.644 -24.058 1.469 1.00 92.88 278 ASN A N 1
ATOM 2343 C CA . ASN A 1 278 ? 11.695 -24.847 0.826 1.00 92.88 278 ASN A CA 1
ATOM 2344 C C . ASN A 1 278 ? 11.622 -24.757 -0.707 1.00 92.88 278 ASN A C 1
ATOM 2346 O O . ASN A 1 278 ? 12.653 -24.568 -1.355 1.00 92.88 278 ASN A O 1
ATOM 2350 N N . HIS A 1 279 ? 10.420 -24.805 -1.290 1.00 89.81 279 HIS A N 1
ATOM 2351 C CA . HIS A 1 279 ? 10.227 -24.596 -2.729 1.00 89.81 279 HIS A CA 1
ATOM 2352 C C . HIS A 1 279 ? 10.649 -23.193 -3.183 1.00 89.81 279 HIS A C 1
ATOM 2354 O O . HIS A 1 279 ? 11.335 -23.060 -4.197 1.00 89.81 279 HIS A O 1
ATOM 2360 N N . ILE A 1 280 ? 10.301 -22.150 -2.423 1.00 85.19 280 ILE A N 1
ATOM 2361 C CA . ILE A 1 280 ? 10.723 -20.771 -2.708 1.00 85.19 280 ILE A CA 1
ATOM 2362 C C . ILE A 1 280 ? 12.250 -20.655 -2.645 1.00 85.19 280 ILE A C 1
ATOM 2364 O O . ILE A 1 280 ? 12.857 -20.033 -3.518 1.00 85.19 280 ILE A O 1
ATOM 2368 N N . LYS A 1 281 ? 12.890 -21.282 -1.652 1.00 91.12 281 LYS A N 1
ATOM 2369 C CA . LYS A 1 281 ? 14.349 -21.273 -1.508 1.00 91.12 281 LYS A CA 1
ATOM 2370 C C . LYS A 1 281 ? 15.043 -21.957 -2.691 1.00 91.12 281 LYS A C 1
ATOM 2372 O O . LYS A 1 281 ? 15.939 -21.359 -3.282 1.00 91.12 281 LYS A O 1
ATOM 2377 N N . ALA A 1 282 ? 14.574 -23.137 -3.098 1.00 90.75 282 ALA A N 1
ATOM 2378 C CA . ALA A 1 282 ? 15.089 -23.835 -4.277 1.00 90.75 282 ALA A CA 1
ATOM 2379 C C . ALA A 1 282 ? 14.866 -23.029 -5.573 1.00 90.75 282 ALA A C 1
ATOM 2381 O O . ALA A 1 282 ? 15.751 -22.941 -6.425 1.00 90.75 282 ALA A O 1
ATOM 2382 N N . SER A 1 283 ? 13.705 -22.378 -5.714 1.00 85.88 283 SER A N 1
ATOM 2383 C CA . SER A 1 283 ? 13.428 -21.497 -6.853 1.00 85.88 283 SER A CA 1
ATOM 2384 C C . SER A 1 283 ? 14.367 -20.292 -6.891 1.00 85.88 283 SER A C 1
ATOM 2386 O O . SER A 1 283 ? 14.791 -19.895 -7.974 1.00 85.88 283 SER A O 1
ATOM 2388 N N . LYS A 1 284 ? 14.704 -19.710 -5.735 1.00 88.62 284 LYS A N 1
ATOM 2389 C CA . LYS A 1 284 ? 15.655 -18.598 -5.640 1.00 88.62 284 LYS A CA 1
ATOM 2390 C C . LYS A 1 284 ? 17.056 -19.023 -6.084 1.00 88.62 284 LYS A C 1
ATOM 2392 O O . LYS A 1 284 ? 17.665 -18.329 -6.891 1.00 88.62 284 LYS A O 1
ATOM 2397 N N . GLU A 1 285 ? 17.531 -20.177 -5.621 1.00 91.50 285 GLU A N 1
ATOM 2398 C CA . GLU A 1 285 ? 18.838 -20.727 -6.014 1.00 91.50 285 GLU A CA 1
ATOM 2399 C C . GLU A 1 285 ? 18.918 -20.987 -7.531 1.00 91.50 285 GLU A C 1
ATOM 2401 O O . GLU A 1 285 ? 19.918 -20.649 -8.171 1.00 91.50 285 GLU A O 1
ATOM 2406 N N . ASN A 1 286 ? 17.839 -21.497 -8.136 1.00 90.31 286 ASN A N 1
ATOM 2407 C CA . ASN A 1 286 ? 17.740 -21.649 -9.591 1.00 90.31 286 ASN A CA 1
ATOM 2408 C C . ASN A 1 286 ? 17.752 -20.301 -10.329 1.00 90.31 286 ASN A C 1
ATOM 2410 O O . ASN A 1 286 ? 18.447 -20.163 -11.337 1.00 90.31 286 ASN A O 1
ATOM 2414 N N . SER A 1 287 ? 17.025 -19.295 -9.835 1.00 83.69 287 SER A N 1
ATOM 2415 C CA . SER A 1 287 ? 17.040 -17.945 -10.416 1.00 83.69 287 SER A CA 1
ATOM 2416 C C . SER A 1 287 ? 18.431 -17.309 -10.363 1.00 83.69 287 SER A C 1
ATOM 2418 O O . SER A 1 287 ? 18.867 -16.715 -11.350 1.00 83.69 287 SER A O 1
ATOM 2420 N N . ASP A 1 288 ? 19.169 -17.489 -9.265 1.00 88.19 288 ASP A N 1
ATOM 2421 C CA . ASP A 1 288 ? 20.540 -16.986 -9.125 1.00 88.19 288 ASP A CA 1
ATOM 2422 C C . ASP A 1 288 ? 21.503 -17.662 -10.124 1.00 88.19 288 ASP A C 1
ATOM 2424 O O . ASP A 1 288 ? 22.383 -17.008 -10.695 1.00 88.19 288 ASP A O 1
ATOM 2428 N N . LEU A 1 289 ? 21.328 -18.964 -10.389 1.00 91.62 289 LEU A N 1
ATOM 2429 C CA . LEU A 1 289 ? 22.070 -19.685 -11.432 1.00 91.62 289 LEU A CA 1
ATOM 2430 C C . LEU A 1 289 ? 21.752 -19.155 -12.836 1.00 91.62 289 LEU A C 1
ATOM 2432 O O . LEU A 1 289 ? 22.672 -18.932 -13.628 1.00 91.62 289 LEU A O 1
ATOM 2436 N N . ILE A 1 290 ? 20.472 -18.912 -13.139 1.00 88.31 290 ILE A N 1
ATOM 2437 C CA . ILE A 1 290 ? 20.043 -18.319 -14.414 1.00 88.31 290 ILE A CA 1
ATOM 2438 C C . ILE A 1 290 ? 20.672 -16.934 -14.587 1.00 88.31 290 ILE A C 1
ATOM 2440 O O . ILE A 1 290 ? 21.241 -16.650 -15.641 1.00 88.31 290 ILE A O 1
ATOM 2444 N N . PHE A 1 291 ? 20.645 -16.097 -13.549 1.00 84.94 291 PHE A N 1
ATOM 2445 C CA . PHE A 1 291 ? 21.215 -14.754 -13.597 1.00 84.94 291 PHE A CA 1
ATOM 2446 C C . PHE A 1 291 ? 22.726 -14.776 -13.870 1.00 84.94 291 PHE A C 1
ATOM 2448 O O . PHE A 1 291 ? 23.211 -14.056 -14.743 1.00 84.94 291 PHE A O 1
ATOM 2455 N N . LYS A 1 292 ? 23.473 -15.674 -13.210 1.00 89.56 292 LYS A N 1
ATOM 2456 C CA . LYS A 1 292 ? 24.907 -15.881 -13.485 1.00 89.56 292 LYS A CA 1
ATOM 2457 C C . LYS A 1 292 ? 25.171 -16.325 -14.925 1.00 89.56 292 LYS A C 1
ATOM 2459 O O . LYS A 1 292 ? 26.155 -15.893 -15.524 1.00 89.56 292 LYS A O 1
ATOM 2464 N N . ASN A 1 293 ? 24.316 -17.175 -15.494 1.00 88.81 293 ASN A N 1
ATOM 2465 C CA . ASN A 1 293 ? 24.449 -17.604 -16.887 1.00 88.81 293 ASN A CA 1
ATOM 2466 C C . ASN A 1 293 ? 24.162 -16.460 -17.867 1.00 88.81 293 ASN A C 1
ATOM 2468 O O . ASN A 1 293 ? 24.925 -16.279 -18.812 1.00 88.81 293 ASN A O 1
ATOM 2472 N N . ILE A 1 294 ? 23.130 -15.650 -17.614 1.00 81.50 294 ILE A N 1
ATOM 2473 C CA . ILE A 1 294 ? 22.836 -14.448 -18.410 1.00 81.50 294 ILE A CA 1
ATOM 2474 C C . ILE A 1 294 ? 24.021 -13.479 -18.369 1.00 81.50 294 ILE A C 1
ATOM 2476 O O . ILE A 1 294 ? 24.436 -12.979 -19.411 1.00 81.50 294 ILE A O 1
ATOM 2480 N N . GLN A 1 295 ? 24.621 -13.266 -17.195 1.00 84.69 295 GLN A N 1
ATOM 2481 C CA . GLN A 1 295 ? 25.787 -12.395 -17.055 1.00 84.69 295 GLN A CA 1
ATOM 2482 C C . GLN A 1 295 ? 26.982 -12.885 -17.893 1.00 84.69 295 GLN A C 1
ATOM 2484 O O . GLN A 1 295 ? 27.616 -12.080 -18.572 1.00 84.69 295 GLN A O 1
ATOM 2489 N N . LYS A 1 296 ? 27.249 -14.201 -17.910 1.00 89.25 296 LYS A N 1
ATOM 2490 C CA . LYS A 1 296 ? 28.293 -14.808 -18.760 1.00 89.25 296 LYS A CA 1
ATOM 2491 C C . LYS A 1 296 ? 27.999 -14.672 -20.256 1.00 89.25 296 LYS A C 1
ATOM 2493 O O . LYS A 1 296 ? 28.914 -14.443 -21.044 1.00 89.25 296 LYS A O 1
ATOM 2498 N N . ILE A 1 297 ? 26.736 -14.831 -20.659 1.00 86.38 297 ILE A N 1
ATOM 2499 C CA . ILE A 1 297 ? 26.319 -14.632 -22.054 1.00 86.38 297 ILE A CA 1
ATOM 2500 C C . ILE A 1 297 ? 26.550 -13.176 -22.456 1.00 86.38 297 ILE A C 1
ATOM 2502 O O . ILE A 1 297 ? 27.097 -12.922 -23.525 1.00 86.38 297 ILE A O 1
ATOM 2506 N N . ASN A 1 298 ? 26.190 -12.229 -21.588 1.00 80.50 298 ASN A N 1
ATOM 2507 C CA . ASN A 1 298 ? 26.333 -10.809 -21.876 1.00 80.50 298 ASN A CA 1
ATOM 2508 C C . ASN A 1 298 ? 27.806 -10.406 -22.047 1.00 80.50 298 ASN A C 1
ATOM 2510 O O . ASN A 1 298 ? 28.138 -9.752 -23.029 1.00 80.50 298 ASN A O 1
ATOM 2514 N N . SER A 1 299 ? 28.704 -10.882 -21.173 1.00 83.75 299 SER A N 1
ATOM 2515 C CA . SER A 1 299 ? 30.145 -10.635 -21.332 1.00 83.75 299 SER A CA 1
ATOM 2516 C C . SER A 1 299 ? 30.710 -11.269 -22.609 1.00 83.75 299 SER A C 1
ATOM 2518 O O . SER A 1 299 ? 31.501 -10.653 -23.312 1.00 83.75 299 SER A O 1
ATOM 2520 N N . SER A 1 300 ? 30.265 -12.480 -22.968 1.00 86.62 300 SER A N 1
ATOM 2521 C CA . SER A 1 300 ? 30.685 -13.124 -24.222 1.00 86.62 300 SER A CA 1
ATOM 2522 C C . SER A 1 300 ? 30.178 -12.387 -25.466 1.00 86.62 300 SER A C 1
ATOM 2524 O O . SER A 1 300 ? 30.827 -12.425 -26.517 1.00 86.62 300 SER A O 1
ATOM 2526 N N . LEU A 1 301 ? 28.999 -11.768 -25.380 1.00 81.69 301 LEU A N 1
ATOM 2527 C CA . LEU A 1 301 ? 28.432 -10.965 -26.456 1.00 81.69 301 LEU A CA 1
ATOM 2528 C C . LEU A 1 301 ? 29.214 -9.659 -26.618 1.00 81.69 301 LEU A C 1
ATOM 2530 O O . LEU A 1 301 ? 29.548 -9.303 -27.744 1.00 81.69 301 LEU A O 1
ATOM 2534 N N . GLU A 1 302 ? 29.556 -8.999 -25.512 1.00 84.50 302 GLU A N 1
ATOM 2535 C CA . GLU A 1 302 ? 30.394 -7.795 -25.488 1.00 84.50 302 GLU A CA 1
ATOM 2536 C C . GLU A 1 302 ? 31.756 -8.052 -26.159 1.00 84.50 302 GLU A C 1
ATOM 2538 O O . GLU A 1 302 ? 32.110 -7.359 -27.114 1.00 84.50 302 GLU A O 1
ATOM 2543 N N . ASP A 1 303 ? 32.436 -9.148 -25.801 1.00 87.50 303 ASP A N 1
ATOM 2544 C CA . ASP A 1 303 ? 33.689 -9.574 -26.445 1.00 87.50 303 ASP A CA 1
ATOM 2545 C C . ASP A 1 303 ? 33.536 -9.820 -27.959 1.00 87.50 303 ASP A C 1
ATOM 2547 O O . ASP A 1 303 ? 34.444 -9.550 -28.756 1.00 87.50 303 ASP A O 1
ATOM 2551 N N . SER A 1 304 ? 32.391 -10.369 -28.377 1.00 83.81 304 SER A N 1
ATOM 2552 C CA . SER A 1 304 ? 32.105 -10.659 -29.788 1.00 83.81 304 SER A CA 1
ATOM 2553 C C . SER A 1 304 ? 31.836 -9.381 -30.584 1.00 83.81 304 SER A C 1
ATOM 2555 O O . SER A 1 304 ? 32.321 -9.240 -31.708 1.00 83.81 304 SER A O 1
ATOM 2557 N N . VAL A 1 305 ? 31.110 -8.428 -29.994 1.00 82.25 305 VAL A N 1
ATOM 2558 C CA . VAL A 1 305 ? 30.867 -7.101 -30.574 1.00 82.25 305 VAL A CA 1
ATOM 2559 C C . VAL A 1 305 ? 32.182 -6.337 -30.724 1.00 82.25 305 VAL A C 1
ATOM 2561 O O . VAL A 1 305 ? 32.430 -5.752 -31.781 1.00 82.25 305 VAL A O 1
ATOM 2564 N N . ASP A 1 306 ? 33.068 -6.407 -29.733 1.00 82.44 306 ASP A N 1
ATOM 2565 C CA . ASP A 1 306 ? 34.386 -5.777 -29.793 1.00 82.44 306 ASP A CA 1
ATOM 2566 C C . ASP A 1 306 ? 35.282 -6.375 -30.883 1.00 82.44 306 ASP A C 1
ATOM 2568 O O . ASP A 1 306 ? 35.971 -5.638 -31.600 1.00 82.44 306 ASP A O 1
ATOM 2572 N N . LYS A 1 307 ? 35.261 -7.703 -31.061 1.00 87.00 307 LYS A N 1
ATOM 2573 C CA . LYS A 1 307 ? 35.963 -8.370 -32.171 1.00 87.00 307 LYS A CA 1
ATOM 2574 C C . LYS A 1 307 ? 35.427 -7.920 -33.528 1.00 87.00 307 LYS A C 1
ATOM 2576 O O . LYS A 1 307 ? 36.219 -7.497 -34.368 1.00 87.00 307 LYS A O 1
ATOM 2581 N N . LEU A 1 308 ? 34.106 -7.923 -33.713 1.00 79.75 308 LEU A N 1
ATOM 2582 C CA . LEU A 1 308 ? 33.474 -7.458 -34.952 1.00 79.75 308 LEU A CA 1
ATOM 2583 C C . LEU A 1 308 ? 33.793 -5.986 -35.238 1.00 79.75 308 LEU A C 1
ATOM 2585 O O . LEU A 1 308 ? 34.114 -5.625 -36.368 1.00 79.75 308 LEU A O 1
ATOM 2589 N N . SER A 1 309 ? 33.775 -5.131 -34.215 1.00 79.50 309 SER A N 1
ATOM 2590 C CA . SER A 1 309 ? 34.145 -3.717 -34.333 1.00 79.50 309 SER A CA 1
ATOM 2591 C C . SER A 1 309 ? 35.591 -3.543 -34.815 1.00 79.50 309 SER A C 1
ATOM 2593 O O . SER A 1 309 ? 35.863 -2.727 -35.702 1.00 79.50 309 SER A O 1
ATOM 2595 N N . LYS A 1 310 ? 36.530 -4.347 -34.295 1.00 85.31 310 LYS A N 1
ATOM 2596 C CA . LYS A 1 310 ? 37.929 -4.360 -34.755 1.00 85.31 310 LYS A CA 1
ATOM 2597 C C . LYS A 1 310 ? 38.054 -4.844 -36.200 1.00 85.31 310 LYS A C 1
ATOM 2599 O O . LYS A 1 310 ? 38.756 -4.202 -36.979 1.00 85.31 310 LYS A O 1
ATOM 2604 N N . GLU A 1 311 ? 37.363 -5.918 -36.575 1.00 82.25 311 GLU A N 1
ATOM 2605 C CA . GLU A 1 311 ? 37.374 -6.444 -37.947 1.00 82.25 311 GLU A CA 1
ATOM 2606 C C . GLU A 1 311 ? 36.808 -5.437 -38.955 1.00 82.25 311 GLU A C 1
ATOM 2608 O O . GLU A 1 311 ? 37.423 -5.204 -39.994 1.00 82.25 311 GLU A O 1
ATOM 2613 N N . ILE A 1 312 ? 35.704 -4.758 -38.626 1.00 72.88 312 ILE A N 1
ATOM 2614 C CA . ILE A 1 312 ? 35.123 -3.702 -39.470 1.00 72.88 312 ILE A CA 1
ATOM 2615 C C . ILE A 1 312 ? 36.105 -2.538 -39.651 1.00 72.88 312 ILE A C 1
ATOM 2617 O O . ILE A 1 312 ? 36.262 -2.025 -40.760 1.00 72.88 312 ILE A O 1
ATOM 2621 N N . ARG A 1 313 ? 36.805 -2.121 -38.586 1.00 75.44 313 ARG A N 1
ATOM 2622 C CA . ARG A 1 313 ? 37.833 -1.070 -38.683 1.00 75.44 313 ARG A CA 1
ATOM 2623 C C . ARG A 1 313 ? 38.980 -1.485 -39.601 1.00 75.44 313 ARG A C 1
ATOM 2625 O O . ARG A 1 313 ? 39.398 -0.682 -40.430 1.00 75.44 313 ARG A O 1
ATOM 2632 N N . LEU A 1 314 ? 39.465 -2.720 -39.476 1.00 79.31 314 LEU A N 1
ATOM 2633 C CA . LEU A 1 314 ? 40.518 -3.249 -40.343 1.00 79.31 314 LEU A CA 1
ATOM 2634 C C . LEU A 1 314 ? 40.060 -3.319 -41.801 1.00 79.31 314 LEU A C 1
ATOM 2636 O O . LEU A 1 314 ? 40.796 -2.881 -42.684 1.00 79.31 314 LEU A O 1
ATOM 2640 N N . LEU A 1 315 ? 38.839 -3.802 -42.048 1.00 75.94 315 LEU A N 1
ATOM 2641 C CA . LEU A 1 315 ? 38.265 -3.869 -43.388 1.00 75.94 315 LEU A CA 1
ATOM 2642 C C . LEU A 1 315 ? 38.198 -2.478 -44.027 1.00 75.94 315 LEU A C 1
ATOM 2644 O O . LEU A 1 315 ? 38.674 -2.315 -45.146 1.00 75.94 315 LEU A O 1
ATOM 2648 N N . ASN A 1 316 ? 37.709 -1.475 -43.289 1.00 69.69 316 ASN A N 1
ATOM 2649 C CA . ASN A 1 316 ? 37.645 -0.091 -43.761 1.00 69.69 316 ASN A CA 1
ATOM 2650 C C . ASN A 1 316 ? 39.028 0.455 -44.145 1.00 69.69 316 ASN A C 1
ATOM 2652 O O . ASN A 1 316 ? 39.177 1.040 -45.219 1.00 69.69 316 ASN A O 1
ATOM 2656 N N . VAL A 1 317 ? 40.051 0.233 -43.312 1.00 76.56 317 VAL A N 1
ATOM 2657 C CA . VAL A 1 317 ? 41.431 0.666 -43.604 1.00 76.56 317 VAL A CA 1
ATOM 2658 C C . VAL A 1 317 ? 41.972 -0.016 -44.862 1.00 76.56 317 VAL A C 1
ATOM 2660 O O . VAL A 1 317 ? 42.549 0.650 -45.720 1.00 76.56 317 VAL A O 1
ATOM 2663 N N . VAL A 1 318 ? 41.762 -1.329 -45.012 1.00 75.81 318 VAL A N 1
ATOM 2664 C CA . VAL A 1 318 ? 42.196 -2.070 -46.207 1.00 75.81 318 VAL A CA 1
ATOM 2665 C C . VAL A 1 318 ? 41.497 -1.538 -47.453 1.00 75.81 318 VAL A C 1
ATOM 2667 O O . VAL A 1 318 ? 42.173 -1.262 -48.444 1.00 75.81 318 VAL A O 1
ATOM 2670 N N . THR A 1 319 ? 40.178 -1.332 -47.402 1.00 71.44 319 THR A N 1
ATOM 2671 C CA . THR A 1 319 ? 39.439 -0.772 -48.536 1.00 71.44 319 THR A CA 1
ATOM 2672 C C . THR A 1 319 ? 39.954 0.615 -48.904 1.00 71.44 319 THR A C 1
ATOM 2674 O O . THR A 1 319 ? 40.296 0.828 -50.065 1.00 71.44 319 THR A O 1
ATOM 2677 N N . LEU A 1 320 ? 40.119 1.529 -47.941 1.00 70.94 320 LEU A N 1
ATOM 2678 C CA . LEU A 1 320 ? 40.634 2.879 -48.197 1.00 70.94 320 LEU A CA 1
ATOM 2679 C C . LEU A 1 320 ? 42.025 2.850 -48.846 1.00 70.94 320 LEU A C 1
ATOM 2681 O O . LEU A 1 320 ? 42.237 3.513 -49.858 1.00 70.94 320 LEU A O 1
ATOM 2685 N N . ASN A 1 321 ? 42.931 1.999 -48.357 1.00 72.50 321 ASN A N 1
ATOM 2686 C CA . ASN A 1 321 ? 44.257 1.829 -48.957 1.00 72.50 321 ASN A CA 1
ATOM 2687 C C . ASN A 1 321 ? 44.190 1.278 -50.392 1.00 72.50 321 ASN A C 1
ATOM 2689 O O . ASN A 1 321 ? 44.998 1.650 -51.245 1.00 72.50 321 ASN A O 1
ATOM 2693 N N . THR A 1 322 ? 43.254 0.369 -50.687 1.00 74.62 322 THR A N 1
ATOM 2694 C CA . THR A 1 322 ? 43.058 -0.113 -52.066 1.00 74.62 322 THR A CA 1
ATOM 2695 C C . THR A 1 322 ? 42.493 0.974 -52.977 1.00 74.62 322 THR A C 1
ATOM 2697 O O . THR A 1 322 ? 42.962 1.104 -54.107 1.00 74.62 322 THR A O 1
ATOM 2700 N N . PHE A 1 323 ? 41.565 1.797 -52.480 1.00 72.44 323 PHE A N 1
ATOM 2701 C CA . PHE A 1 323 ? 41.026 2.940 -53.218 1.00 72.44 323 PHE A CA 1
ATOM 2702 C C . PHE A 1 323 ? 42.109 3.970 -53.536 1.00 72.44 323 PHE A C 1
ATOM 2704 O O . PHE A 1 323 ? 42.204 4.418 -54.676 1.00 72.44 323 PHE A O 1
ATOM 2711 N N . GLU A 1 324 ? 42.974 4.290 -52.574 1.00 74.06 324 GLU A N 1
ATOM 2712 C CA . GLU A 1 324 ? 44.086 5.221 -52.777 1.00 74.06 324 GLU A CA 1
ATOM 2713 C C . GLU A 1 324 ? 45.046 4.729 -53.871 1.00 74.06 324 GLU A C 1
ATOM 2715 O O . GLU A 1 324 ? 45.439 5.488 -54.760 1.00 74.06 324 GLU A O 1
ATOM 2720 N N . LYS A 1 325 ? 45.381 3.431 -53.873 1.00 77.88 325 LYS A N 1
ATOM 2721 C CA . LYS A 1 325 ? 46.216 2.832 -54.926 1.00 77.88 325 LYS A CA 1
ATOM 2722 C C . LYS A 1 325 ? 45.569 2.936 -56.305 1.00 77.88 325 LYS A C 1
ATOM 2724 O O . LYS A 1 325 ? 46.258 3.296 -57.255 1.00 77.88 325 LYS A O 1
ATOM 2729 N N . ILE A 1 326 ? 44.269 2.649 -56.411 1.00 72.25 326 ILE A N 1
ATOM 2730 C CA . ILE A 1 326 ? 43.524 2.769 -57.672 1.00 72.25 326 ILE A CA 1
ATOM 2731 C C . ILE A 1 326 ? 43.512 4.227 -58.142 1.00 72.25 326 ILE A C 1
ATOM 2733 O O . ILE A 1 326 ? 43.837 4.488 -59.297 1.00 72.25 326 ILE A O 1
ATOM 2737 N N . SER A 1 327 ? 43.222 5.176 -57.248 1.00 71.56 327 SER A N 1
ATOM 2738 C CA . SER A 1 327 ? 43.226 6.609 -57.565 1.00 71.56 327 SER A CA 1
ATOM 2739 C C . SER A 1 327 ? 44.586 7.065 -58.097 1.00 71.56 327 SER A C 1
ATOM 2741 O O . SER A 1 327 ? 44.660 7.735 -59.123 1.00 71.56 327 SER A O 1
ATOM 2743 N N . ASN A 1 328 ? 45.677 6.649 -57.450 1.00 76.88 328 ASN A N 1
ATOM 2744 C CA . ASN A 1 328 ? 47.030 6.980 -57.893 1.00 76.88 328 ASN A CA 1
ATOM 2745 C C . ASN A 1 328 ? 47.370 6.361 -59.258 1.00 76.88 328 ASN A C 1
ATOM 2747 O O . ASN A 1 328 ? 48.055 6.988 -60.065 1.00 76.88 328 ASN A O 1
ATOM 2751 N N . SER A 1 329 ? 46.908 5.139 -59.533 1.00 76.56 329 SER A N 1
ATOM 2752 C CA . SER A 1 329 ? 47.073 4.504 -60.845 1.00 76.56 329 SER A CA 1
ATOM 2753 C C . SER A 1 329 ? 46.308 5.236 -61.949 1.00 76.56 329 SER A C 1
ATOM 2755 O O . SER A 1 329 ? 46.844 5.372 -63.047 1.00 76.56 329 SER A O 1
ATOM 2757 N N . ILE A 1 330 ? 45.100 5.729 -61.661 1.00 72.88 330 ILE A N 1
ATOM 2758 C CA . ILE A 1 330 ? 44.290 6.507 -62.610 1.00 72.88 330 ILE A CA 1
ATOM 2759 C C . ILE A 1 330 ? 44.987 7.825 -62.952 1.00 72.88 330 ILE A C 1
ATOM 2761 O O . ILE A 1 330 ? 45.180 8.107 -64.131 1.00 72.88 330 ILE A O 1
ATOM 2765 N N . ASN A 1 331 ? 45.466 8.569 -61.952 1.00 74.94 331 ASN A N 1
ATOM 2766 C CA . ASN A 1 331 ? 46.153 9.844 -62.188 1.00 74.94 331 ASN A CA 1
ATOM 2767 C C . ASN A 1 331 ? 47.394 9.673 -63.086 1.00 74.94 331 ASN A C 1
ATOM 2769 O O . ASN A 1 331 ? 47.610 10.446 -64.014 1.00 74.94 331 ASN A O 1
ATOM 2773 N N . ARG A 1 332 ? 48.186 8.609 -62.879 1.00 80.25 332 ARG A N 1
ATOM 2774 C CA . ARG A 1 332 ? 49.336 8.303 -63.756 1.00 80.25 332 ARG A CA 1
ATOM 2775 C C . ARG A 1 332 ? 48.917 7.969 -65.186 1.00 80.25 332 ARG A C 1
ATOM 2777 O O . ARG A 1 332 ? 49.650 8.266 -66.128 1.00 80.25 332 ARG A O 1
ATOM 2784 N N . PHE A 1 333 ? 47.779 7.297 -65.350 1.00 76.44 333 PHE A N 1
ATOM 2785 C CA . PHE A 1 333 ? 47.242 6.987 -66.670 1.00 76.44 333 PHE A CA 1
ATOM 2786 C C . PHE A 1 333 ? 46.800 8.262 -67.395 1.00 76.44 333 PHE A C 1
ATOM 2788 O O . PHE A 1 333 ? 47.122 8.425 -68.569 1.00 76.44 333 PHE A O 1
ATOM 2795 N N . GLU A 1 334 ? 46.143 9.183 -66.690 1.00 74.19 334 GLU A N 1
ATOM 2796 C CA . GLU A 1 334 ? 45.728 10.486 -67.219 1.00 74.19 334 GLU A CA 1
ATOM 2797 C C . GLU A 1 334 ? 46.930 11.323 -67.691 1.00 74.19 334 GLU A C 1
ATOM 2799 O O . GLU A 1 334 ? 46.946 11.790 -68.829 1.00 74.19 334 GLU A O 1
ATOM 2804 N N . GLU A 1 335 ? 47.998 11.405 -66.890 1.00 80.75 335 GLU A N 1
ATOM 2805 C CA . GLU A 1 335 ? 49.249 12.073 -67.287 1.00 80.75 335 GLU A CA 1
ATOM 2806 C C . GLU A 1 335 ? 49.887 11.427 -68.531 1.00 80.75 335 GLU A C 1
ATOM 2808 O O . GLU A 1 335 ? 50.362 12.109 -69.446 1.00 80.75 335 GLU A O 1
ATOM 2813 N N . SER A 1 336 ? 49.912 10.089 -68.588 1.00 77.25 336 SER A N 1
ATOM 2814 C CA . SER A 1 336 ? 50.445 9.360 -69.743 1.00 77.25 336 SER A CA 1
ATOM 2815 C C . SER A 1 336 ? 49.617 9.622 -71.001 1.00 77.25 336 SER A C 1
ATOM 2817 O O . SER A 1 336 ? 50.188 9.830 -72.075 1.00 77.25 336 SER A O 1
ATOM 2819 N N . TYR A 1 337 ? 48.293 9.664 -70.864 1.00 75.38 337 TYR A N 1
ATOM 2820 C CA . TYR A 1 337 ? 47.368 9.981 -71.941 1.00 75.38 337 TYR A CA 1
ATOM 2821 C C . TYR A 1 337 ? 47.575 11.403 -72.469 1.00 75.38 337 TYR A C 1
ATOM 2823 O O . TYR A 1 337 ? 47.697 11.596 -73.680 1.00 75.38 337 TYR A O 1
ATOM 2831 N N . GLU A 1 338 ? 47.696 12.394 -71.583 1.00 77.31 338 GLU A N 1
ATOM 2832 C CA . GLU A 1 338 ? 47.936 13.785 -71.972 1.00 77.31 338 GLU A CA 1
ATOM 2833 C C . GLU A 1 338 ? 49.244 13.927 -72.770 1.00 77.31 338 GLU A C 1
ATOM 2835 O O . GLU A 1 338 ? 49.298 14.628 -73.786 1.00 77.31 338 GLU A O 1
ATOM 2840 N N . ASN A 1 339 ? 50.293 13.203 -72.369 1.00 83.06 339 ASN A N 1
ATOM 2841 C CA . ASN A 1 339 ? 51.561 13.169 -73.097 1.00 83.06 339 ASN A CA 1
ATOM 2842 C C . ASN A 1 339 ? 51.425 12.527 -74.486 1.00 83.06 339 ASN A C 1
ATOM 2844 O O . ASN A 1 339 ? 51.919 13.088 -75.467 1.00 83.06 339 ASN A O 1
ATOM 2848 N N . ILE A 1 340 ? 50.720 11.395 -74.601 1.00 77.50 340 ILE A N 1
ATOM 2849 C CA . ILE A 1 340 ? 50.445 10.749 -75.897 1.00 77.50 340 ILE A CA 1
ATOM 2850 C C . ILE A 1 340 ? 49.634 11.686 -76.804 1.00 77.50 340 ILE A C 1
ATOM 2852 O O . ILE A 1 340 ? 49.951 11.831 -77.986 1.00 77.50 340 ILE A O 1
ATOM 2856 N N . SER A 1 341 ? 48.630 12.375 -76.259 1.00 74.88 341 SER A N 1
ATOM 2857 C CA . SER A 1 341 ? 47.824 13.367 -76.979 1.00 74.88 341 SER A CA 1
ATOM 2858 C C . SER A 1 341 ? 48.680 14.532 -77.507 1.00 74.88 341 SER A C 1
ATOM 2860 O O . SER A 1 341 ? 48.600 14.909 -78.679 1.00 74.88 341 SER A O 1
ATOM 2862 N N . LYS A 1 342 ? 49.607 15.054 -76.692 1.00 83.00 342 LYS A N 1
ATOM 2863 C CA . LYS A 1 342 ? 50.549 16.106 -77.117 1.00 83.00 342 LYS A CA 1
ATOM 2864 C C . LYS A 1 342 ? 51.490 15.638 -78.230 1.00 83.00 342 LYS A C 1
ATOM 2866 O O . LYS A 1 342 ? 51.703 16.377 -79.193 1.00 83.00 342 LYS A O 1
ATOM 2871 N N . GLU A 1 343 ? 52.056 14.436 -78.122 1.00 81.12 343 GLU A N 1
ATOM 2872 C CA . GLU A 1 343 ? 52.960 13.888 -79.144 1.00 81.12 343 GLU A CA 1
ATOM 2873 C C . GLU A 1 343 ? 52.228 13.572 -80.455 1.00 81.12 343 GLU A C 1
ATOM 2875 O O . GLU A 1 343 ? 52.702 13.931 -81.535 1.00 81.12 343 GLU A O 1
ATOM 2880 N N . THR A 1 344 ? 51.027 12.995 -80.387 1.00 74.94 344 THR A N 1
ATOM 2881 C CA . THR A 1 344 ? 50.197 12.746 -81.578 1.00 74.94 344 THR A CA 1
ATOM 2882 C C . THR A 1 344 ? 49.815 14.046 -82.289 1.00 74.94 344 THR A C 1
ATOM 2884 O O . THR A 1 344 ? 49.923 14.122 -83.515 1.00 74.94 344 THR A O 1
ATOM 2887 N N . ALA A 1 345 ? 49.494 15.115 -81.553 1.00 78.44 345 ALA A N 1
ATOM 2888 C CA . ALA A 1 345 ? 49.254 16.436 -82.136 1.00 78.44 345 ALA A CA 1
ATOM 2889 C C . ALA A 1 345 ? 50.493 17.013 -82.854 1.00 78.44 345 ALA A C 1
ATOM 2891 O O . ALA A 1 345 ? 50.362 17.665 -83.896 1.00 78.44 345 ALA A O 1
ATOM 2892 N N . LYS A 1 346 ? 51.711 16.770 -82.340 1.00 84.19 346 LYS A N 1
ATOM 2893 C CA . LYS A 1 346 ? 52.959 17.159 -83.026 1.00 84.19 346 LYS A CA 1
ATOM 2894 C C . LYS A 1 346 ? 53.137 16.388 -84.332 1.00 84.19 346 LYS A C 1
ATOM 2896 O O . LYS A 1 346 ? 53.422 17.010 -85.356 1.00 84.19 346 LYS A O 1
ATOM 2901 N N . VAL A 1 347 ? 52.931 15.069 -84.313 1.00 77.69 347 VAL A N 1
ATOM 2902 C CA . VAL A 1 347 ? 53.000 14.216 -85.513 1.00 77.69 347 VAL A CA 1
ATOM 2903 C C . VAL A 1 347 ? 52.002 14.692 -86.568 1.00 77.69 347 VAL A C 1
ATOM 2905 O O . VAL A 1 347 ? 52.375 14.845 -87.731 1.00 77.69 347 VAL A O 1
ATOM 2908 N N . TYR A 1 348 ? 50.772 15.020 -86.162 1.00 75.81 348 TYR A N 1
ATOM 2909 C CA . TYR A 1 348 ? 49.745 15.536 -87.068 1.00 75.81 348 TYR A CA 1
ATOM 2910 C C . TYR A 1 348 ? 50.195 16.816 -87.784 1.00 75.81 348 TYR A C 1
ATOM 2912 O O . TYR A 1 348 ? 50.120 16.903 -89.008 1.00 75.81 348 TYR A O 1
ATOM 2920 N N . LYS A 1 349 ? 50.759 17.782 -87.042 1.00 81.88 349 LYS A N 1
ATOM 2921 C CA . LYS A 1 349 ? 51.296 19.030 -87.617 1.00 81.88 349 LYS A CA 1
ATOM 2922 C C . LYS A 1 349 ? 52.424 18.784 -88.621 1.00 81.88 349 LYS A C 1
ATOM 2924 O O . LYS A 1 349 ? 52.534 19.522 -89.601 1.00 81.88 349 LYS A O 1
ATOM 2929 N N . VAL A 1 350 ? 53.283 17.791 -88.379 1.00 81.12 350 VAL A N 1
ATOM 2930 C CA . VAL A 1 350 ? 54.363 17.425 -89.311 1.00 81.12 350 VAL A CA 1
ATOM 2931 C C . VAL A 1 350 ? 53.779 16.828 -90.588 1.00 81.12 350 VAL A C 1
ATOM 2933 O O . VAL A 1 350 ? 54.115 17.293 -91.674 1.00 81.12 350 VAL A O 1
ATOM 2936 N N . LEU A 1 351 ? 52.864 15.863 -90.466 1.00 74.62 351 LEU A N 1
ATOM 2937 C CA . LEU A 1 351 ? 52.215 15.219 -91.611 1.00 74.62 351 LEU A CA 1
ATOM 2938 C C . LEU A 1 351 ? 51.415 16.213 -92.461 1.00 74.62 351 LEU A C 1
ATOM 2940 O O . LEU A 1 351 ? 51.486 16.163 -93.688 1.00 74.62 351 LEU A O 1
ATOM 2944 N N . GLU A 1 352 ? 50.705 17.151 -91.832 1.00 76.44 352 GLU A N 1
ATOM 2945 C CA . GLU A 1 352 ? 49.963 18.201 -92.534 1.00 76.44 352 GLU A CA 1
ATOM 2946 C C . GLU A 1 352 ? 50.899 19.106 -93.351 1.00 76.44 352 GLU A C 1
ATOM 2948 O O . GLU A 1 352 ? 50.640 19.378 -94.527 1.00 76.44 352 GLU A O 1
ATOM 2953 N N . LYS A 1 353 ? 52.025 19.534 -92.757 1.00 81.12 353 LYS A N 1
ATOM 2954 C CA . LYS A 1 353 ? 53.054 20.312 -93.464 1.00 81.12 353 LYS A CA 1
ATOM 2955 C C . LYS A 1 353 ? 53.651 19.529 -94.630 1.00 81.12 353 LYS A C 1
ATOM 2957 O O . LYS A 1 353 ? 53.784 20.084 -95.717 1.00 81.12 353 LYS A O 1
ATOM 2962 N N . SER A 1 354 ? 53.994 18.257 -94.425 1.00 74.88 354 SER A N 1
ATOM 2963 C CA . SER A 1 354 ? 54.528 17.399 -95.486 1.00 74.88 354 SER A CA 1
ATOM 2964 C C . SER A 1 354 ? 53.532 17.242 -96.636 1.00 74.88 354 SER A C 1
ATOM 2966 O O . SER A 1 354 ? 53.921 17.415 -97.785 1.00 74.88 354 SER A O 1
ATOM 2968 N N . SER A 1 355 ? 52.253 16.992 -96.341 1.00 71.06 355 SER A N 1
ATOM 2969 C CA . SER A 1 355 ? 51.184 16.884 -97.343 1.00 71.06 355 SER A CA 1
ATOM 2970 C C . SER A 1 355 ? 51.088 18.132 -98.233 1.00 71.06 355 SER A C 1
ATOM 2972 O O . SER A 1 355 ? 51.110 18.011 -99.458 1.00 71.06 355 SER A O 1
ATOM 2974 N N . LYS A 1 356 ? 51.095 19.334 -97.631 1.00 73.25 356 LYS A N 1
ATOM 2975 C CA . LYS A 1 356 ? 51.078 20.616 -98.365 1.00 73.25 356 LYS A CA 1
ATOM 2976 C C . LYS A 1 356 ? 52.276 20.768 -99.310 1.00 73.25 356 LYS A C 1
ATOM 2978 O O . LYS A 1 356 ? 52.097 21.119 -100.472 1.00 73.25 356 LYS A O 1
ATOM 2983 N N . ILE A 1 357 ? 53.480 20.427 -98.846 1.00 73.31 357 ILE A N 1
ATOM 2984 C CA . ILE A 1 357 ? 54.705 20.488 -99.665 1.00 73.31 357 ILE A CA 1
ATOM 2985 C C . ILE A 1 357 ? 54.613 19.549 -100.877 1.00 73.31 357 ILE A C 1
ATOM 2987 O O . ILE A 1 357 ? 55.045 19.906 -101.972 1.00 73.31 357 ILE A O 1
ATOM 2991 N N . TYR A 1 358 ? 54.055 18.347 -100.703 1.00 63.75 358 TYR A N 1
ATOM 2992 C CA . TYR A 1 358 ? 53.910 17.388 -101.801 1.00 63.75 358 TYR A CA 1
ATOM 2993 C C . TYR A 1 358 ? 52.823 17.782 -102.807 1.00 63.75 358 TYR A C 1
ATOM 2995 O O . TYR A 1 358 ? 52.963 17.454 -103.981 1.00 63.75 358 TYR A O 1
ATOM 3003 N N . SER A 1 359 ? 51.784 18.518 -102.398 1.00 62.38 359 SER A N 1
ATOM 3004 C CA . SER A 1 359 ? 50.765 19.021 -103.332 1.00 62.38 359 SER A CA 1
ATOM 3005 C C . SER A 1 359 ? 51.249 20.145 -104.261 1.00 62.38 359 SER A C 1
ATOM 3007 O O . SER A 1 359 ? 50.609 20.390 -105.277 1.00 62.38 359 SER A O 1
ATOM 3009 N N . GLU A 1 360 ? 52.372 20.804 -103.952 1.00 63.50 360 GLU A N 1
ATOM 3010 C CA . GLU A 1 360 ? 52.899 21.950 -104.718 1.00 63.50 360 GLU A CA 1
ATOM 3011 C C . GLU A 1 360 ? 53.947 21.574 -105.788 1.00 63.50 360 GLU A C 1
ATOM 3013 O O . GLU A 1 360 ? 54.299 22.412 -106.617 1.00 63.50 360 GLU A O 1
ATOM 3018 N N . LYS A 1 361 ? 54.455 20.332 -105.816 1.00 55.59 361 LYS A N 1
ATOM 3019 C CA . LYS A 1 361 ? 55.425 19.872 -106.830 1.00 55.59 361 LYS A CA 1
ATOM 3020 C C . LYS A 1 361 ? 54.751 18.999 -107.889 1.00 55.59 361 LYS A C 1
ATOM 3022 O O . LYS A 1 361 ? 54.554 17.802 -107.682 1.00 55.59 361 LYS A O 1
ATOM 3027 N N . GLU A 1 362 ? 54.434 19.591 -109.039 1.00 51.66 362 GLU A N 1
ATOM 3028 C CA . GLU A 1 362 ? 53.997 18.851 -110.225 1.00 51.66 362 GLU A CA 1
ATOM 3029 C C . GLU A 1 362 ? 55.128 17.942 -110.737 1.00 51.66 362 GLU A C 1
ATOM 3031 O O . GLU A 1 362 ? 56.268 18.365 -110.899 1.00 51.66 362 GLU A O 1
ATOM 3036 N N . GLU A 1 363 ? 54.771 16.679 -110.977 1.00 48.81 363 GLU A N 1
ATOM 3037 C CA . GLU A 1 363 ? 55.538 15.623 -111.658 1.00 48.81 363 GLU A CA 1
ATOM 3038 C C . GLU A 1 363 ? 56.344 14.612 -110.813 1.00 48.81 363 GLU A C 1
ATOM 3040 O O . GLU A 1 363 ? 56.798 13.608 -111.356 1.00 48.81 363 GLU A O 1
ATOM 3045 N N . PHE A 1 364 ? 56.370 14.713 -109.474 1.00 47.53 364 PHE A N 1
ATOM 3046 C CA . PHE A 1 364 ? 56.743 13.564 -108.625 1.00 47.53 364 PHE A CA 1
ATOM 3047 C C . PHE A 1 364 ? 55.721 13.279 -107.510 1.00 47.53 364 PHE A C 1
ATOM 3049 O O . PHE A 1 364 ? 55.742 13.868 -106.431 1.00 47.53 364 PHE A O 1
ATOM 3056 N N . SER A 1 365 ? 54.916 12.240 -107.768 1.00 54.06 365 SER A N 1
ATOM 3057 C CA . SER A 1 365 ? 54.166 11.389 -106.827 1.00 54.06 365 SER A CA 1
ATOM 3058 C C . SER A 1 365 ? 52.754 11.812 -106.373 1.00 54.06 365 SER A C 1
ATOM 3060 O O . SER A 1 365 ? 52.504 12.093 -105.203 1.00 54.06 365 SER A O 1
ATOM 3062 N N . LYS A 1 366 ? 51.764 11.634 -107.266 1.00 60.62 366 LYS A N 1
ATOM 3063 C CA . LYS A 1 366 ? 50.373 11.355 -106.838 1.00 60.62 366 LYS A CA 1
ATOM 3064 C C . LYS A 1 366 ? 50.311 10.175 -105.852 1.00 60.62 366 LYS A C 1
ATOM 3066 O O . LYS A 1 366 ? 49.535 10.214 -104.908 1.00 60.62 366 LYS A O 1
ATOM 3071 N N . GLU A 1 367 ? 51.183 9.181 -106.032 1.00 61.22 367 GLU A N 1
ATOM 3072 C CA . GLU A 1 367 ? 51.262 7.974 -105.198 1.00 61.22 367 GLU A CA 1
ATOM 3073 C C . GLU A 1 367 ? 51.658 8.271 -103.737 1.00 61.22 367 GLU A C 1
ATOM 3075 O O . GLU A 1 367 ? 50.955 7.859 -102.822 1.00 61.22 367 GLU A O 1
ATOM 3080 N N . ARG A 1 368 ? 52.693 9.093 -103.479 1.00 66.25 368 ARG A N 1
ATOM 3081 C CA . ARG A 1 368 ? 53.055 9.453 -102.090 1.00 66.25 368 ARG A CA 1
ATOM 3082 C C . ARG A 1 368 ? 52.036 10.382 -101.441 1.00 66.25 368 ARG A C 1
ATOM 3084 O O . ARG A 1 368 ? 51.835 10.299 -100.234 1.00 66.25 368 ARG A O 1
ATOM 3091 N N . ALA A 1 369 ? 51.398 11.266 -102.210 1.00 64.12 369 ALA A N 1
ATOM 3092 C CA . ALA A 1 369 ? 50.308 12.089 -101.690 1.00 64.12 369 ALA A CA 1
ATOM 3093 C C . ALA A 1 369 ? 49.111 11.218 -101.263 1.00 64.12 369 ALA A C 1
ATOM 3095 O O . ALA A 1 369 ? 48.498 11.467 -100.223 1.00 64.12 369 ALA A O 1
ATOM 3096 N N . GLU A 1 370 ? 48.817 10.156 -102.017 1.00 72.88 370 GLU A N 1
ATOM 3097 C CA . GLU A 1 370 ? 47.788 9.180 -101.664 1.00 72.88 370 GLU A CA 1
ATOM 3098 C C . GLU A 1 370 ? 48.172 8.351 -100.426 1.00 72.88 370 GLU A C 1
ATOM 3100 O O . GLU A 1 370 ? 47.341 8.178 -99.533 1.00 72.88 370 GLU A O 1
ATOM 3105 N N . ASP A 1 371 ? 49.429 7.918 -100.306 1.00 75.06 371 ASP A N 1
ATOM 3106 C CA . ASP A 1 371 ? 49.925 7.211 -99.118 1.00 75.06 371 ASP A CA 1
ATOM 3107 C C . ASP A 1 371 ? 49.885 8.088 -97.860 1.00 75.06 371 ASP A C 1
ATOM 3109 O O . ASP A 1 371 ? 49.432 7.643 -96.803 1.00 75.06 371 ASP A O 1
ATOM 3113 N N . ILE A 1 372 ? 50.271 9.365 -97.968 1.00 72.75 372 ILE A N 1
ATOM 3114 C CA . ILE A 1 372 ? 50.151 10.339 -96.873 1.00 72.75 372 ILE A CA 1
ATOM 3115 C C . ILE A 1 372 ? 48.677 10.556 -96.509 1.00 72.75 372 ILE A C 1
ATOM 3117 O O . ILE A 1 372 ? 48.341 10.624 -95.326 1.00 72.75 372 ILE A O 1
ATOM 3121 N N . SER A 1 373 ? 47.774 10.608 -97.493 1.00 74.88 373 SER A N 1
ATOM 3122 C CA . SER A 1 373 ? 46.332 10.712 -97.247 1.00 74.88 373 SER A CA 1
ATOM 3123 C C . SER A 1 373 ? 45.776 9.479 -96.522 1.00 74.88 373 SER A C 1
ATOM 3125 O O . SER A 1 373 ? 45.005 9.622 -95.570 1.00 74.88 373 SER A O 1
ATOM 3127 N N . LYS A 1 374 ? 46.197 8.267 -96.911 1.00 77.69 374 LYS A N 1
ATOM 3128 C CA . LYS A 1 374 ? 45.834 7.017 -96.221 1.00 77.69 374 LYS A CA 1
ATOM 3129 C C . LYS A 1 374 ? 46.365 7.002 -94.790 1.00 77.69 374 LYS A C 1
ATOM 3131 O O . LYS A 1 374 ? 45.604 6.688 -93.878 1.00 77.69 374 LYS A O 1
ATOM 3136 N N . LEU A 1 375 ? 47.616 7.410 -94.571 1.00 73.75 375 LEU A N 1
ATOM 3137 C CA . LEU A 1 375 ? 48.196 7.527 -93.230 1.00 73.75 375 LEU A CA 1
ATOM 3138 C C . LEU A 1 375 ? 47.437 8.536 -92.363 1.00 73.75 375 LEU A C 1
ATOM 3140 O O . LEU A 1 375 ? 47.127 8.225 -91.217 1.00 73.75 375 LEU A O 1
ATOM 3144 N N . LEU A 1 376 ? 47.076 9.702 -92.905 1.00 72.06 376 LEU A N 1
ATOM 3145 C CA . LEU A 1 376 ? 46.276 10.704 -92.193 1.00 72.06 376 LEU A CA 1
ATOM 3146 C C . LEU A 1 376 ? 44.880 10.180 -91.833 1.00 72.06 376 LEU A C 1
ATOM 3148 O O . LEU A 1 376 ? 44.419 10.404 -90.716 1.00 72.06 376 LEU A O 1
ATOM 3152 N N . LYS A 1 377 ? 44.218 9.440 -92.733 1.00 75.44 377 LYS A N 1
ATOM 3153 C CA . LYS A 1 377 ? 42.924 8.799 -92.440 1.00 75.44 377 LYS A CA 1
ATOM 3154 C C . LYS A 1 377 ? 43.040 7.749 -91.337 1.00 75.44 377 LYS A C 1
ATOM 3156 O O . LYS A 1 377 ? 42.238 7.771 -90.409 1.00 75.44 377 LYS A O 1
ATOM 3161 N N . THR A 1 378 ? 44.042 6.872 -91.403 1.00 74.94 378 THR A N 1
ATOM 3162 C CA . THR A 1 378 ? 44.290 5.861 -90.363 1.00 74.94 378 THR A CA 1
ATOM 3163 C C . THR A 1 378 ? 44.614 6.512 -89.021 1.00 74.94 378 THR A C 1
ATOM 3165 O O . THR A 1 378 ? 44.124 6.074 -87.985 1.00 74.94 378 THR A O 1
ATOM 3168 N N . LEU A 1 379 ? 45.401 7.590 -89.025 1.00 72.88 379 LEU A N 1
ATOM 3169 C CA . LEU A 1 379 ? 45.752 8.311 -87.809 1.00 72.88 379 LEU A CA 1
ATOM 3170 C C . LEU A 1 379 ? 44.532 9.013 -87.191 1.00 72.88 379 LEU A C 1
ATOM 3172 O O . LEU A 1 379 ? 44.343 8.921 -85.984 1.00 72.88 379 LEU A O 1
ATOM 3176 N N . ASN A 1 380 ? 43.666 9.625 -88.005 1.00 73.00 380 ASN A N 1
ATOM 3177 C CA . ASN A 1 380 ? 42.404 10.201 -87.531 1.00 73.00 380 ASN A CA 1
ATOM 3178 C C . ASN A 1 380 ? 41.463 9.145 -86.946 1.00 73.00 380 ASN A C 1
ATOM 3180 O O . ASN A 1 380 ? 40.899 9.367 -85.880 1.00 73.00 380 ASN A O 1
ATOM 3184 N N . LEU A 1 381 ? 41.349 7.980 -87.588 1.00 76.12 381 LEU A N 1
ATOM 3185 C CA . LEU A 1 381 ? 40.544 6.871 -87.072 1.00 76.12 381 LEU A CA 1
ATOM 3186 C C . LEU A 1 381 ? 41.092 6.351 -85.733 1.00 76.12 381 LEU A C 1
ATOM 3188 O O . LEU A 1 381 ? 40.329 6.086 -84.809 1.00 76.12 381 LEU A O 1
ATOM 3192 N N . ASN A 1 382 ? 42.417 6.272 -85.589 1.00 74.94 382 ASN A N 1
ATOM 3193 C CA . ASN A 1 382 ? 43.042 5.904 -84.321 1.00 74.94 382 ASN A CA 1
ATOM 3194 C C . ASN A 1 382 ? 42.808 6.957 -83.228 1.00 74.94 382 ASN A C 1
ATOM 3196 O O . ASN A 1 382 ? 42.548 6.579 -82.090 1.00 74.94 382 ASN A O 1
ATOM 3200 N N . ILE A 1 383 ? 42.857 8.254 -83.556 1.00 75.38 383 ILE A N 1
ATOM 3201 C CA . ILE A 1 383 ? 42.528 9.342 -82.619 1.00 75.38 383 ILE A CA 1
ATOM 3202 C C . ILE A 1 383 ? 41.059 9.251 -82.181 1.00 75.38 383 ILE A C 1
ATOM 3204 O O . ILE A 1 383 ? 40.763 9.385 -80.997 1.00 75.38 383 ILE A O 1
ATOM 3208 N N . GLU A 1 384 ? 40.141 8.972 -83.106 1.00 74.62 384 GLU A N 1
ATOM 3209 C CA . GLU A 1 384 ? 38.715 8.824 -82.805 1.00 74.62 384 GLU A CA 1
ATOM 3210 C C . GLU A 1 384 ? 38.444 7.627 -81.878 1.00 74.62 384 GLU A C 1
ATOM 3212 O O . GLU A 1 384 ? 37.715 7.755 -80.894 1.00 74.62 384 GLU A O 1
ATOM 3217 N N . ILE A 1 385 ? 39.093 6.482 -82.129 1.00 76.31 385 ILE A N 1
ATOM 3218 C CA . ILE A 1 385 ? 39.033 5.310 -81.240 1.00 76.31 385 ILE A CA 1
ATOM 3219 C C . ILE A 1 385 ? 39.592 5.650 -79.853 1.00 76.31 385 ILE A C 1
ATOM 3221 O O . ILE A 1 385 ? 39.010 5.253 -78.842 1.00 76.31 385 ILE A O 1
ATOM 3225 N N . LEU A 1 386 ? 40.706 6.383 -79.794 1.00 72.56 386 LEU A N 1
ATOM 3226 C CA . LEU A 1 386 ? 41.342 6.776 -78.539 1.00 72.56 386 LEU A CA 1
ATOM 3227 C C . LEU A 1 386 ? 40.416 7.672 -77.701 1.00 72.56 386 LEU A C 1
ATOM 3229 O O . LEU A 1 386 ? 40.203 7.384 -76.525 1.00 72.56 386 LEU A O 1
ATOM 3233 N N . ASN A 1 387 ? 39.806 8.687 -78.322 1.00 74.38 387 ASN A N 1
ATOM 3234 C CA . ASN A 1 387 ? 38.856 9.587 -77.664 1.00 74.38 387 ASN A CA 1
ATOM 3235 C C . ASN A 1 387 ? 37.619 8.832 -77.165 1.00 74.38 387 ASN A C 1
ATOM 3237 O O . ASN A 1 387 ? 37.225 8.989 -76.017 1.00 74.38 387 ASN A O 1
ATOM 3241 N N . LYS A 1 388 ? 37.058 7.926 -77.976 1.00 77.00 388 LYS A N 1
ATOM 3242 C CA . LYS A 1 388 ? 35.904 7.116 -77.563 1.00 77.00 388 LYS A CA 1
ATOM 3243 C C . LYS A 1 388 ? 36.217 6.219 -76.362 1.00 77.00 388 LYS A C 1
ATOM 3245 O O . LYS A 1 388 ? 35.370 6.029 -75.491 1.00 77.00 388 LYS A O 1
ATOM 3250 N N . ASN A 1 389 ? 37.424 5.657 -76.304 1.00 74.62 389 ASN A N 1
ATOM 3251 C CA . ASN A 1 389 ? 37.865 4.882 -75.144 1.00 74.62 389 ASN A CA 1
ATOM 3252 C C . ASN A 1 389 ? 38.040 5.768 -73.904 1.00 74.62 389 ASN A C 1
ATOM 3254 O O . ASN A 1 389 ? 37.749 5.317 -72.797 1.00 74.62 389 ASN A O 1
ATOM 3258 N N . PHE A 1 390 ? 38.474 7.017 -74.082 1.00 75.56 390 PHE A N 1
ATOM 3259 C CA . PHE A 1 390 ? 38.577 7.987 -72.998 1.00 75.56 390 PHE A CA 1
ATOM 3260 C C . PHE A 1 390 ? 37.198 8.363 -72.439 1.00 75.56 390 PHE A C 1
ATOM 3262 O O . PHE A 1 390 ? 37.000 8.270 -71.231 1.00 75.56 390 PHE A O 1
ATOM 3269 N N . ASP A 1 391 ? 36.213 8.638 -73.297 1.00 73.56 391 ASP A N 1
ATOM 3270 C CA . ASP A 1 391 ? 34.835 8.937 -72.877 1.00 73.56 391 ASP A CA 1
ATOM 3271 C C . ASP A 1 391 ? 34.217 7.781 -72.062 1.00 73.56 391 ASP A C 1
ATOM 3273 O O . ASP A 1 391 ? 33.511 7.988 -71.071 1.00 73.56 391 ASP A O 1
ATOM 3277 N N . ILE A 1 392 ? 34.505 6.531 -72.452 1.00 75.12 392 ILE A N 1
ATOM 3278 C CA . ILE A 1 392 ? 34.074 5.338 -71.705 1.00 75.12 392 ILE A CA 1
ATOM 3279 C C . ILE A 1 392 ? 34.730 5.301 -70.320 1.00 75.12 392 ILE A C 1
ATOM 3281 O O . ILE A 1 392 ? 34.052 5.020 -69.329 1.00 75.12 392 ILE A O 1
ATOM 3285 N N . LEU A 1 393 ? 36.030 5.590 -70.229 1.00 72.19 393 LEU A N 1
ATOM 3286 C CA . LEU A 1 393 ? 36.748 5.628 -68.954 1.00 72.19 393 LEU A CA 1
ATOM 3287 C C . LEU A 1 393 ? 36.235 6.750 -68.043 1.00 72.19 393 LEU A C 1
ATOM 3289 O O . LEU A 1 393 ? 36.011 6.505 -66.858 1.00 72.19 393 LEU A O 1
ATOM 3293 N N . GLU A 1 394 ? 35.978 7.938 -68.586 1.00 73.00 394 GLU A N 1
ATOM 3294 C CA . GLU A 1 394 ? 35.423 9.071 -67.840 1.00 73.00 394 GLU A CA 1
ATOM 3295 C C . GLU A 1 394 ? 34.007 8.766 -67.320 1.00 73.00 394 GLU A C 1
ATOM 3297 O O . GLU A 1 394 ? 33.673 9.068 -66.169 1.00 73.00 394 GLU A O 1
ATOM 3302 N N . SER A 1 395 ? 33.186 8.076 -68.120 1.00 72.62 395 SER A N 1
ATOM 3303 C CA . SER A 1 395 ? 31.861 7.605 -67.704 1.00 72.62 395 SER A CA 1
ATOM 3304 C C . SER A 1 395 ? 31.936 6.583 -66.562 1.00 72.62 395 SER A C 1
ATOM 3306 O O . SER A 1 395 ? 31.216 6.711 -65.564 1.00 72.62 395 SER A O 1
ATOM 3308 N N . ILE A 1 396 ? 32.844 5.603 -66.660 1.00 73.31 396 ILE A N 1
ATOM 3309 C CA . ILE A 1 396 ? 33.089 4.619 -65.595 1.00 73.31 396 ILE A CA 1
ATOM 3310 C C . ILE A 1 396 ? 33.546 5.332 -64.315 1.00 73.31 396 ILE A C 1
ATOM 3312 O O . ILE A 1 396 ? 33.035 5.037 -63.232 1.00 73.31 396 ILE A O 1
ATOM 3316 N N . PHE A 1 397 ? 34.453 6.303 -64.431 1.00 74.19 397 PHE A N 1
ATOM 3317 C CA . PHE A 1 397 ? 34.966 7.066 -63.296 1.00 74.19 397 PHE A CA 1
ATOM 3318 C C . PHE A 1 397 ? 33.879 7.912 -62.621 1.00 74.19 397 PHE A C 1
ATOM 3320 O O . PHE A 1 397 ? 33.731 7.880 -61.398 1.00 74.19 397 PHE A O 1
ATOM 3327 N N . SER A 1 398 ? 33.053 8.595 -63.412 1.00 72.44 398 SER A N 1
ATOM 3328 C CA . SER A 1 398 ? 31.931 9.403 -62.926 1.00 72.44 398 SER A CA 1
ATOM 3329 C C . SER A 1 398 ? 30.889 8.553 -62.194 1.00 72.44 398 SER A C 1
ATOM 3331 O O . SER A 1 398 ? 30.422 8.918 -61.112 1.00 72.44 398 SER A O 1
ATOM 3333 N N . HIS A 1 399 ? 30.559 7.376 -62.738 1.00 74.62 399 HIS A N 1
ATOM 3334 C CA . HIS A 1 399 ? 29.670 6.425 -62.069 1.00 74.62 399 HIS A CA 1
ATOM 3335 C C . HIS A 1 399 ? 30.250 5.951 -60.728 1.00 74.62 399 HIS A C 1
ATOM 3337 O O . HIS A 1 399 ? 29.520 5.783 -59.749 1.00 74.62 399 HIS A O 1
ATOM 3343 N N . TYR A 1 400 ? 31.567 5.771 -60.663 1.00 71.31 400 TYR A N 1
ATOM 3344 C CA . TYR A 1 400 ? 32.257 5.314 -59.464 1.00 71.31 400 TYR A CA 1
ATOM 3345 C C . TYR A 1 400 ? 32.315 6.380 -58.357 1.00 71.31 400 TYR A C 1
ATOM 3347 O O . TYR A 1 400 ? 31.975 6.094 -57.208 1.00 71.31 400 TYR A O 1
ATOM 3355 N N . GLN A 1 401 ? 32.646 7.628 -58.707 1.00 71.38 401 GLN A N 1
ATOM 3356 C CA . GLN A 1 401 ? 32.577 8.798 -57.814 1.00 71.38 401 GLN A CA 1
ATOM 3357 C C . GLN A 1 401 ? 31.170 8.969 -57.216 1.00 71.38 401 GLN A C 1
ATOM 3359 O O . GLN A 1 401 ? 30.993 9.203 -56.015 1.00 71.38 401 GLN A O 1
ATOM 3364 N N . TRP A 1 402 ? 30.139 8.760 -58.038 1.00 77.38 402 TRP A N 1
ATOM 3365 C CA . TRP A 1 402 ? 28.756 8.779 -57.579 1.00 77.38 402 TRP A CA 1
ATOM 3366 C C . TRP A 1 402 ? 28.446 7.668 -56.559 1.00 77.38 402 TRP A C 1
ATOM 3368 O O . TRP A 1 402 ? 27.764 7.921 -55.565 1.00 77.38 402 TRP A O 1
ATOM 3378 N N . GLN A 1 403 ? 28.969 6.448 -56.731 1.00 69.94 403 GLN A N 1
ATOM 3379 C CA . GLN A 1 403 ? 28.768 5.383 -55.740 1.00 69.94 403 GLN A CA 1
ATOM 3380 C C . GLN A 1 403 ? 29.463 5.670 -54.402 1.00 69.94 403 GLN A C 1
ATOM 3382 O O . GLN A 1 403 ? 28.878 5.397 -53.349 1.00 69.94 403 GLN A O 1
ATOM 3387 N N . LEU A 1 404 ? 30.664 6.256 -54.433 1.00 67.31 404 LEU A N 1
ATOM 3388 C CA . LEU A 1 404 ? 31.417 6.638 -53.234 1.00 67.31 404 LEU A CA 1
ATOM 3389 C C . LEU A 1 404 ? 30.673 7.700 -52.409 1.00 67.31 404 LEU A C 1
ATOM 3391 O O . LEU A 1 404 ? 30.397 7.475 -51.230 1.00 67.31 404 LEU A O 1
ATOM 3395 N N . SER A 1 405 ? 30.221 8.786 -53.042 1.00 68.44 405 SER A N 1
ATOM 3396 C CA . SER A 1 405 ? 29.446 9.840 -52.356 1.00 68.44 405 SER A CA 1
ATOM 3397 C C . SER A 1 405 ? 28.137 9.324 -51.732 1.00 68.44 405 SER A C 1
ATOM 3399 O O . SER A 1 405 ? 27.664 9.828 -50.707 1.00 68.44 405 SER A O 1
ATOM 3401 N N . ARG A 1 406 ? 27.538 8.269 -52.301 1.00 71.44 406 ARG A N 1
ATOM 3402 C CA . ARG A 1 406 ? 26.333 7.633 -51.748 1.00 71.44 406 ARG A CA 1
ATOM 3403 C C . ARG A 1 406 ? 26.623 6.757 -50.527 1.00 71.44 406 ARG A C 1
ATOM 3405 O O . ARG A 1 406 ? 25.756 6.627 -49.660 1.00 71.44 406 ARG A O 1
ATOM 3412 N N . GLN A 1 407 ? 27.803 6.143 -50.461 1.00 66.69 407 GLN A N 1
ATOM 3413 C CA . GLN A 1 407 ? 28.245 5.366 -49.301 1.00 66.69 407 GLN A CA 1
ATOM 3414 C C . GLN A 1 407 ? 28.549 6.282 -48.109 1.00 66.69 407 GLN A C 1
ATOM 3416 O O . GLN A 1 407 ? 28.062 6.016 -47.011 1.00 66.69 407 GLN A O 1
ATOM 3421 N N . GLU A 1 408 ? 29.239 7.403 -48.332 1.00 61.19 408 GLU A N 1
ATOM 3422 C CA . GLU A 1 408 ? 29.546 8.389 -47.283 1.00 61.19 408 GLU A CA 1
ATOM 3423 C C . GLU A 1 408 ? 28.276 8.993 -46.661 1.00 61.19 408 GLU A C 1
ATOM 3425 O O . GLU A 1 408 ? 28.135 9.047 -45.437 1.00 61.19 408 GLU A O 1
ATOM 3430 N N . ASN A 1 409 ? 27.279 9.332 -47.487 1.00 54.94 409 ASN A N 1
ATOM 3431 C CA . ASN A 1 409 ? 25.996 9.849 -47.002 1.00 54.94 409 ASN A CA 1
ATOM 3432 C C . ASN A 1 409 ? 25.188 8.823 -46.183 1.00 54.94 409 ASN A C 1
ATOM 3434 O O . ASN A 1 409 ? 24.477 9.201 -45.253 1.00 54.94 409 ASN A O 1
ATOM 3438 N N . LYS A 1 410 ? 25.305 7.516 -46.461 1.00 52.06 410 LYS A N 1
ATOM 3439 C CA . LYS A 1 410 ? 24.635 6.475 -45.653 1.00 52.06 410 LYS A CA 1
ATOM 3440 C C . LYS A 1 410 ? 25.268 6.285 -44.273 1.00 52.06 410 LYS A C 1
ATOM 3442 O O . LYS A 1 410 ? 24.574 5.854 -43.354 1.00 52.06 410 LYS A O 1
ATOM 3447 N N . VAL A 1 411 ? 26.556 6.593 -44.123 1.00 52.28 411 VAL A N 1
ATOM 3448 C CA . VAL A 1 411 ? 27.266 6.527 -42.836 1.00 52.28 411 VAL A CA 1
ATOM 3449 C C . VAL A 1 411 ? 26.900 7.720 -41.946 1.00 52.28 411 VAL A C 1
ATOM 3451 O O . VAL A 1 411 ? 26.763 7.549 -40.738 1.00 52.28 411 VAL A O 1
ATOM 3454 N N . LEU A 1 412 ? 26.662 8.899 -42.530 1.00 48.25 412 LEU A N 1
ATOM 3455 C CA . LEU A 1 412 ? 26.273 10.108 -41.792 1.00 48.25 412 LEU A CA 1
ATOM 3456 C C . LEU A 1 412 ? 24.822 10.099 -41.288 1.00 48.25 412 LEU A C 1
ATOM 3458 O O . LEU A 1 412 ? 24.556 10.693 -40.257 1.00 48.25 412 LEU A O 1
ATOM 3462 N N . VAL A 1 413 ? 23.900 9.397 -41.958 1.00 46.69 413 VAL A N 1
ATOM 3463 C CA . VAL A 1 413 ? 22.479 9.303 -41.541 1.00 46.69 413 VAL A CA 1
ATOM 3464 C C . VAL A 1 413 ? 22.248 8.268 -40.421 1.00 46.69 413 VAL A C 1
ATOM 3466 O O . VAL A 1 413 ? 21.167 8.205 -39.843 1.00 46.69 413 VAL A O 1
ATOM 3469 N N . LYS A 1 414 ? 23.248 7.434 -40.103 1.00 43.00 414 LYS A N 1
ATOM 3470 C CA . LYS A 1 414 ? 23.189 6.440 -39.011 1.00 43.00 414 LYS A CA 1
ATOM 3471 C C . LYS A 1 414 ? 23.936 6.856 -37.734 1.00 43.00 414 LYS A C 1
ATOM 3473 O O . LYS A 1 414 ? 23.907 6.095 -36.767 1.00 43.00 414 LYS A O 1
ATOM 3478 N N . LYS A 1 415 ? 24.609 8.008 -37.740 1.00 41.25 415 LYS A N 1
ATOM 3479 C CA . LYS A 1 415 ? 25.061 8.710 -36.530 1.00 41.25 415 LYS A CA 1
ATOM 3480 C C . LYS A 1 415 ? 24.004 9.726 -36.137 1.00 41.25 415 LYS A C 1
ATOM 3482 O O . LYS A 1 415 ? 23.879 9.948 -34.915 1.00 41.25 415 LYS A O 1
#